Protein AF-N2B4J1-F1 (afdb_monomer)

Organism: NCBI:txid1235802

Mean predicted aligned error: 17.83 Å

Sequence (379 aa):
MNHKNSLCRVVCFLLVLCGFISFKEAGRMQVQAADSEKKLYLEYLAKEEKRNKTNVFEEYQITGYKILDLNKDGKKELLYGYWSGGARSSGAICGIRKGKVKKLVDFGGSPQFYTVKGSKNQVVVGGANSAYEYAYSVFVVSANGLKEKDVYVRVYDDSDHMRVTKNEKEISRASFQAWEDKLAEIKPDDYKPVKPVEKSQHVRSEKEIYLKYLTRMKKSLLKKYSKSNIVVPLSDYYLEYKIMDLNGDGTKELLYTFQVNGFPGSDDPSYLQQKGRICTIQNGKVKQMWESDTSHAITFHTIKGSESEIVVDKYITGGIHHIEVYHVASAKLEKNASYIFGPIEGPELGYFRKDGTERVKDPFGKDDENLKYIELKRL

pLDDT: mean 79.28, std 16.38, range [32.56, 98.0]

Secondary structure (DSSP, 8-state):
--THHHHHHHHHHHHHHHHHHHHHHHHHHHHHHHHHHHHHHHHHHHHHHHHHTTSTT---EEEEEEEE-SSSSSPPEEEEEEE-STT-EEEEEEEEETTEEEEEEEEESS-EEEEETT-SSEEEEEEESSSSEEEEEEEEEETTEEEEEEEEEEEE-TT-PEEEEETTEEE-HHHHHHHHTTEEEE-PEE---------S-----HHHHHHHHHHHHHHHHHHHHSSSS----GGG--EEEEEE-SSSSSPPEEEEEEEEE--TT---GGG-EEEEEEEEEETTEEEEEEEPPPBSEEEEEEETT-SSEEEEEEE-STT-EEEEEEEEETTEEEEEEEEEES-SSSS---EEETTSS-EES-SSSSTTTTEEE-PPEE-

Solvent-accessible surface area (backbone atoms only — not comparable to full-atom values): 21137 Å² total; per-residue (Å²): 132,75,67,73,68,54,57,57,54,53,52,54,51,50,54,51,50,53,50,55,51,53,52,54,50,54,52,50,53,51,51,55,49,52,56,50,52,55,49,51,51,53,55,47,52,56,48,53,44,58,66,44,57,70,48,91,86,33,72,39,41,64,57,22,35,39,78,44,51,65,49,74,80,82,57,58,32,41,38,36,34,26,33,72,27,95,92,37,31,20,28,37,38,29,39,72,55,95,93,36,80,38,80,67,50,76,47,64,31,53,53,44,43,25,40,37,67,96,51,59,28,37,42,34,43,33,22,41,82,49,100,45,30,40,37,35,43,30,26,39,55,50,101,92,44,71,40,83,74,48,40,36,40,42,36,46,48,100,82,70,52,75,48,40,26,49,71,88,39,79,51,56,69,68,62,48,49,67,51,55,76,30,52,43,78,56,80,54,44,78,52,69,82,72,71,74,75,89,72,70,88,73,76,70,52,69,65,60,56,49,53,58,49,49,57,52,46,52,57,53,48,50,64,61,50,72,72,46,98,59,66,57,60,86,89,72,72,53,41,32,35,39,76,45,56,63,45,76,81,78,59,57,31,40,40,35,38,35,63,76,50,46,63,74,90,60,92,53,59,77,56,32,29,23,34,37,36,35,29,39,71,54,95,92,36,84,40,78,47,46,70,54,71,82,27,21,37,72,46,50,26,39,40,69,94,48,57,33,38,40,38,39,39,30,35,54,63,94,73,30,30,48,34,36,34,27,36,55,50,98,82,40,61,44,79,74,48,50,33,36,36,29,63,84,82,64,92,59,73,47,38,25,40,65,87,71,82,46,80,43,82,55,94,67,50,68,92,53,72,30,56,42,78,59,82,59,43,81,113

Nearest PDB structures (foldseek):
  4qtq-assembly1_A  TM=3.627E-01  e=5.013E-03  Xanthomonas citri pv. citri str. 306
  4nlm-assembly1_A  TM=2.202E-01  e=4.087E-04  Listeria monocytogenes EGD-e
  3v4v-assembly1_A  TM=2.187E-01  e=1.275E-02  Homo sapiens
  1so7-assembly1_A  TM=2.318E-01  e=3.090E-02  Homo sapiens
  3v4v-assembly2_C  TM=2.178E-01  e=3.581E-02  Homo sapiens

Foldseek 3Di:
DDPPVVVVVVVVVVVVVVVVVVVVVVVVVLVVVVVLLVVQVLVVQLVVCVVLVLPLAANWAWFFKDWADQQPPSFTKIKTWIGDGPPKIKIFIWGDDPNHIDTQDIGIANWWWWHFAPHRFKIWIWHAPDPFKIKIWIWGQDPVGTDTDKMKMWGQDPVRDIWIDIVNHTDDPVVVVVRVVRIDTDDGDGDDNPPPPPDDPPVPPPVNLVSVVVSVVLVVLLVVQVPPPAPDPSVRWWKWWDWAQQQPPPFTKIKIKTFRHADPPDPDLQRTWMKIWIWGADPSHIDTQDIDDIASDWWWWDFAPHNFKIKIWGHHDPAKIKIWIWGHDRRHTDTDAIWIFDCPDDDDTFIDGPVRPDTDDPPRDPPCPRIDTDGIHID

Radius of gyration: 33.59 Å; Cα contacts (8 Å, |Δi|>4): 670; chains: 1; bounding box: 64×81×116 Å

Structure (mmCIF, N/CA/C/O backbone):
data_AF-N2B4J1-F1
#
_entry.id   AF-N2B4J1-F1
#
loop_
_atom_site.group_PDB
_atom_site.id
_atom_site.type_symbol
_atom_site.label_atom_id
_atom_site.label_alt_id
_atom_site.label_comp_id
_atom_site.label_asym_id
_atom_site.label_entity_id
_atom_site.label_seq_id
_atom_site.pdbx_PDB_ins_code
_atom_site.Cartn_x
_atom_site.Cartn_y
_atom_site.Cartn_z
_atom_site.occupancy
_atom_site.B_iso_or_equiv
_atom_site.auth_seq_id
_atom_site.auth_comp_id
_atom_site.auth_asym_id
_atom_site.auth_atom_id
_atom_site.pdbx_PDB_model_num
ATOM 1 N N . MET A 1 1 ? -18.450 -47.209 68.042 1.00 49.97 1 MET A N 1
ATOM 2 C CA . MET A 1 1 ? -17.675 -46.193 67.289 1.00 49.97 1 MET A CA 1
ATOM 3 C C . MET A 1 1 ? -18.485 -45.773 66.065 1.00 49.97 1 MET A C 1
ATOM 5 O O . MET A 1 1 ? -18.927 -46.629 65.312 1.00 49.97 1 MET A O 1
ATOM 9 N N . ASN A 1 2 ? -18.788 -44.476 65.935 1.00 51.16 2 ASN A N 1
ATOM 10 C CA . ASN A 1 2 ? -19.814 -43.942 65.026 1.00 51.16 2 ASN A CA 1
ATOM 11 C C . ASN A 1 2 ? -19.328 -43.817 63.570 1.00 51.16 2 ASN A C 1
ATOM 13 O O . ASN A 1 2 ? -18.821 -42.772 63.164 1.00 51.16 2 ASN A O 1
ATOM 17 N N . HIS A 1 3 ? -19.568 -44.850 62.757 1.00 51.72 3 HIS A N 1
ATOM 18 C CA . HIS A 1 3 ? -19.288 -44.836 61.313 1.00 51.72 3 HIS A CA 1
ATOM 19 C C . HIS A 1 3 ? -20.071 -43.768 60.523 1.00 51.72 3 HIS A C 1
ATOM 21 O O . HIS A 1 3 ? -19.619 -43.337 59.463 1.00 51.72 3 HIS A O 1
ATOM 27 N N . LYS A 1 4 ? -21.197 -43.264 61.048 1.00 51.91 4 LYS A N 1
ATOM 28 C CA . LYS A 1 4 ? -22.022 -42.254 60.358 1.00 51.91 4 LYS A CA 1
ATOM 29 C C . LYS A 1 4 ? -21.378 -40.860 60.277 1.00 51.91 4 LYS A C 1
ATOM 31 O O . LYS A 1 4 ? -21.626 -40.141 59.315 1.00 51.91 4 LYS A O 1
ATOM 36 N N . ASN A 1 5 ? -20.489 -40.498 61.208 1.00 53.47 5 ASN A N 1
ATOM 37 C CA . ASN A 1 5 ? -19.821 -39.186 61.188 1.00 53.47 5 ASN A CA 1
ATOM 38 C C . ASN A 1 5 ? -18.619 -39.125 60.229 1.00 53.47 5 ASN A C 1
ATOM 40 O O . ASN A 1 5 ? -18.184 -38.035 59.856 1.00 53.47 5 ASN A O 1
ATOM 44 N N . SER A 1 6 ? -18.090 -40.278 59.811 1.00 54.69 6 SER A N 1
ATOM 45 C CA . SER A 1 6 ? -16.963 -40.360 58.874 1.00 54.69 6 SER A CA 1
ATOM 46 C C . SER A 1 6 ? -17.416 -40.154 57.425 1.00 54.69 6 SER A C 1
ATOM 48 O O . SER A 1 6 ? -16.803 -39.373 56.700 1.00 54.69 6 SER A O 1
ATOM 50 N N . LEU A 1 7 ? -18.546 -40.753 57.031 1.00 56.03 7 LEU A N 1
ATOM 51 C CA . LEU A 1 7 ? -19.043 -40.684 55.653 1.00 56.03 7 LEU A CA 1
ATOM 52 C C . LEU A 1 7 ? -19.436 -39.254 55.236 1.00 56.03 7 LEU A C 1
ATOM 54 O O . LEU A 1 7 ? -19.104 -38.809 54.142 1.00 56.03 7 LEU A O 1
ATOM 58 N N . CYS A 1 8 ? -20.077 -38.500 56.135 1.00 58.62 8 CYS A N 1
ATOM 59 C CA . CYS A 1 8 ? -20.522 -37.131 55.855 1.00 58.62 8 CYS A CA 1
ATOM 60 C C . CYS A 1 8 ? -19.341 -36.163 55.635 1.00 58.62 8 CYS A C 1
ATOM 62 O O . CYS A 1 8 ? -19.377 -35.311 54.749 1.00 58.62 8 CYS A O 1
ATOM 64 N N . ARG A 1 9 ? -18.237 -36.339 56.376 1.00 58.38 9 ARG A N 1
ATOM 65 C CA . ARG A 1 9 ? -17.030 -35.511 56.213 1.00 58.38 9 ARG A CA 1
ATOM 66 C C . ARG A 1 9 ? -16.303 -35.790 54.899 1.00 58.38 9 ARG A C 1
ATOM 68 O O . ARG A 1 9 ? -15.816 -34.849 54.282 1.00 58.38 9 ARG A O 1
ATOM 75 N N . VAL A 1 10 ? -16.272 -37.048 54.456 1.00 63.34 10 VAL A N 1
ATOM 76 C CA . VAL A 1 10 ? -15.643 -37.443 53.185 1.00 63.34 10 VAL A CA 1
ATOM 77 C C . VAL A 1 10 ? -16.434 -36.909 51.986 1.00 63.34 10 VAL A C 1
ATOM 79 O O . VAL A 1 10 ? -15.836 -36.365 51.060 1.00 63.34 10 VAL A O 1
ATOM 82 N N . VAL A 1 11 ? -17.770 -36.972 52.027 1.00 64.38 11 VAL A N 1
ATOM 83 C CA . VAL A 1 11 ? -18.632 -36.455 50.947 1.00 64.38 11 VAL A CA 1
ATOM 84 C C . VAL A 1 11 ? -18.552 -34.927 50.837 1.00 64.38 11 VAL A C 1
ATOM 86 O O . VAL A 1 11 ? -18.412 -34.405 49.732 1.00 64.38 11 VAL A O 1
ATOM 89 N N . CYS A 1 12 ? -18.547 -34.200 51.960 1.00 60.34 12 CYS A N 1
ATOM 90 C CA . CYS A 1 12 ? -18.360 -32.745 51.940 1.00 60.34 12 CYS A CA 1
ATOM 91 C C . CYS A 1 12 ? -16.973 -32.337 51.414 1.00 60.34 12 CYS A C 1
ATOM 93 O O . CYS A 1 12 ? -16.876 -31.381 50.647 1.00 60.34 12 CYS A O 1
ATOM 95 N N . PHE A 1 13 ? -15.908 -33.069 51.764 1.00 58.94 13 PHE A N 1
ATOM 96 C CA . PHE A 1 13 ? -14.565 -32.793 51.237 1.00 58.94 13 PHE A CA 1
ATOM 97 C C . PHE A 1 13 ? -14.469 -33.045 49.727 1.00 58.94 13 PHE A C 1
ATOM 99 O O . PHE A 1 13 ? -13.879 -32.232 49.019 1.00 58.94 13 PHE A O 1
ATOM 106 N N . LEU A 1 14 ? -15.081 -34.122 49.222 1.00 55.16 14 LEU A N 1
ATOM 107 C CA . LEU A 1 14 ? -15.120 -34.442 47.789 1.00 55.16 14 LEU A CA 1
ATOM 108 C C . LEU A 1 14 ? -15.892 -33.395 46.975 1.00 55.16 14 LEU A C 1
ATOM 110 O O . LEU A 1 14 ? -15.403 -32.964 45.935 1.00 55.16 14 LEU A O 1
ATOM 114 N N . LEU A 1 15 ? -17.044 -32.921 47.461 1.00 53.09 15 LEU A N 1
ATOM 115 C CA . LEU A 1 15 ? -17.824 -31.882 46.774 1.00 53.09 15 LEU A CA 1
ATOM 116 C C . LEU A 1 15 ? -17.088 -30.535 46.724 1.00 53.09 15 LEU A C 1
ATOM 118 O O . LEU A 1 15 ? -17.093 -29.867 45.689 1.00 53.09 15 LEU A O 1
ATOM 122 N N . VAL A 1 16 ? -16.396 -30.162 47.806 1.00 57.81 16 VAL A N 1
ATOM 123 C CA . VAL A 1 16 ? -15.551 -28.961 47.833 1.00 57.81 16 VAL A CA 1
ATOM 124 C C . VAL A 1 16 ? -14.366 -29.114 46.870 1.00 57.81 16 VAL A C 1
ATOM 126 O O . VAL A 1 16 ? -14.096 -28.198 46.093 1.00 57.81 16 VAL A O 1
ATOM 129 N N . LEU A 1 17 ? -13.703 -30.278 46.834 1.00 48.97 17 LEU A N 1
ATOM 130 C CA . LEU A 1 17 ? -12.595 -30.534 45.905 1.00 48.97 17 LEU A CA 1
ATOM 131 C C . LEU A 1 17 ? -13.043 -30.484 44.432 1.00 48.97 17 LEU A C 1
ATOM 133 O O . LEU A 1 17 ? -12.377 -29.847 43.618 1.00 48.97 17 LEU A O 1
ATOM 137 N N . CYS A 1 18 ? -14.186 -31.089 44.090 1.00 50.66 18 CYS A N 1
ATOM 138 C CA . CYS A 1 18 ? -14.758 -31.044 42.739 1.00 50.66 18 CYS A CA 1
ATOM 139 C C . CYS A 1 18 ? -15.135 -29.614 42.312 1.00 50.66 18 CYS A C 1
ATOM 141 O O . CYS A 1 18 ? -14.915 -29.239 41.157 1.00 50.66 18 CYS A O 1
ATOM 143 N N . GLY A 1 19 ? -15.628 -28.791 43.245 1.00 45.88 19 GLY A N 1
ATOM 144 C CA . GLY A 1 19 ? -15.865 -27.363 43.019 1.00 45.88 19 GLY A CA 1
ATOM 145 C C . GLY A 1 19 ? -14.574 -26.585 42.740 1.00 45.88 19 GLY A C 1
ATOM 146 O O . GLY A 1 19 ? -14.509 -25.827 41.773 1.00 45.88 19 GLY A O 1
ATOM 147 N N . PHE A 1 20 ? -13.512 -26.816 43.521 1.00 48.50 20 PHE A N 1
ATOM 148 C CA . PHE A 1 20 ? -12.211 -26.161 43.319 1.00 48.50 20 PHE A CA 1
ATOM 149 C C . PHE A 1 20 ? -11.507 -26.583 42.021 1.00 48.50 20 PHE A C 1
ATOM 151 O O . PHE A 1 20 ? -10.840 -25.75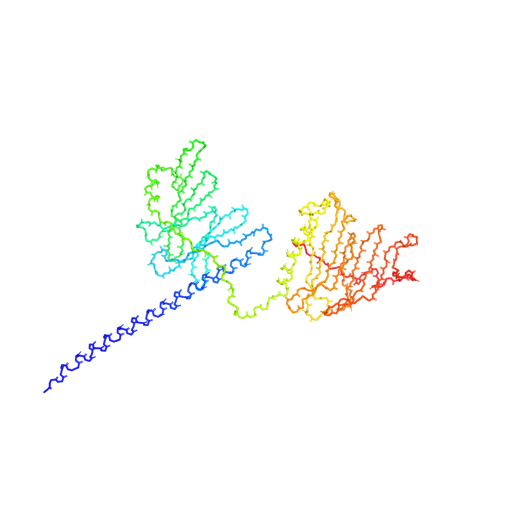5 41.395 1.00 48.50 20 PHE A O 1
ATOM 158 N N . ILE A 1 21 ? -11.651 -27.843 41.599 1.00 51.91 21 ILE A N 1
ATOM 159 C CA . ILE A 1 21 ? -11.105 -28.332 40.323 1.00 51.91 21 ILE A CA 1
ATOM 160 C C . ILE A 1 21 ? -11.867 -27.700 39.148 1.00 51.91 21 ILE A C 1
ATOM 162 O O . ILE A 1 21 ? -11.234 -27.136 38.255 1.00 51.91 21 ILE A O 1
ATOM 166 N N . SER A 1 22 ? -13.204 -27.656 39.211 1.00 44.69 22 SER A N 1
ATOM 167 C CA . SER A 1 22 ? -14.042 -27.031 38.173 1.00 44.69 22 SER A CA 1
ATOM 168 C C . SER A 1 22 ? -13.775 -25.525 38.023 1.00 44.69 22 SER A C 1
ATOM 170 O O . SER A 1 22 ? -13.708 -25.012 36.906 1.00 44.69 22 SER A O 1
ATOM 172 N N . PHE A 1 23 ? -13.539 -24.807 39.129 1.00 46.00 23 PHE A N 1
ATOM 173 C CA . PHE A 1 23 ? -13.174 -23.383 39.091 1.00 46.00 23 PHE A CA 1
ATOM 174 C C . PHE A 1 23 ? -11.784 -23.134 38.486 1.00 46.00 23 PHE A C 1
ATOM 176 O O . PHE A 1 23 ? -11.596 -22.167 37.744 1.00 46.00 23 PHE A O 1
ATOM 183 N N . LYS A 1 24 ? -10.799 -23.999 38.769 1.00 46.03 24 LYS A N 1
ATOM 184 C CA . LYS A 1 24 ? -9.444 -23.870 38.206 1.00 46.03 24 LYS A CA 1
ATOM 185 C C . LYS A 1 24 ? -9.396 -24.184 36.710 1.00 46.03 24 LYS A C 1
ATOM 187 O O . LYS A 1 24 ? -8.648 -23.526 35.987 1.00 46.03 24 LYS A O 1
ATOM 192 N N . GLU A 1 25 ? -10.180 -25.148 36.235 1.00 41.50 25 GLU A N 1
ATOM 193 C CA . GLU A 1 25 ? -10.253 -25.478 34.807 1.00 41.50 25 GLU A CA 1
ATOM 194 C C . GLU A 1 25 ? -11.014 -24.421 34.001 1.00 41.50 25 GLU A C 1
ATOM 196 O O . GLU A 1 25 ? -10.512 -23.982 32.965 1.00 41.50 25 GLU A O 1
ATOM 201 N N . ALA A 1 26 ? -12.140 -23.910 34.513 1.00 43.78 26 ALA A N 1
ATOM 202 C CA . ALA A 1 26 ? -12.864 -22.805 33.880 1.00 43.78 26 ALA A CA 1
ATOM 203 C C . ALA A 1 26 ? -11.991 -21.541 33.748 1.00 43.78 26 ALA A C 1
ATOM 205 O O . ALA A 1 26 ? -11.968 -20.907 32.691 1.00 43.78 26 ALA A O 1
ATOM 206 N N . GLY A 1 27 ? -11.201 -21.220 34.782 1.00 41.50 27 GLY A N 1
ATOM 207 C CA . GLY A 1 27 ? -10.232 -20.123 34.734 1.00 41.50 27 GLY A CA 1
ATOM 208 C C . GLY A 1 27 ? -9.125 -20.339 33.694 1.00 41.50 27 GLY A C 1
ATOM 209 O O . GLY A 1 27 ? -8.793 -19.417 32.952 1.00 41.50 27 GLY A O 1
ATOM 210 N N . ARG A 1 28 ? -8.581 -21.560 33.573 1.00 40.50 28 ARG A N 1
ATOM 211 C CA . ARG A 1 28 ? -7.565 -21.889 32.551 1.00 40.50 28 ARG A CA 1
ATOM 212 C C . ARG A 1 28 ? -8.113 -21.795 31.125 1.00 40.50 28 ARG A C 1
ATOM 214 O O . ARG A 1 28 ? -7.429 -21.248 30.262 1.00 40.50 28 ARG A O 1
ATOM 221 N N . MET A 1 29 ? -9.338 -22.263 30.878 1.00 42.50 29 MET A N 1
ATOM 222 C CA . MET A 1 29 ? -9.970 -22.168 29.555 1.00 42.50 29 MET A CA 1
ATOM 223 C C . MET A 1 29 ? -10.275 -20.715 29.160 1.00 42.50 29 MET A C 1
ATOM 225 O O . MET A 1 29 ? -10.067 -20.345 28.005 1.00 42.50 29 MET A O 1
ATOM 229 N N . GLN A 1 30 ? -10.696 -19.866 30.106 1.00 50.16 30 GLN A N 1
ATOM 230 C CA . GLN A 1 30 ? -10.914 -18.435 29.851 1.00 50.16 30 GLN A CA 1
ATOM 231 C C . GLN A 1 30 ? -9.615 -17.678 29.543 1.00 50.16 30 GLN A C 1
ATOM 233 O O . GLN A 1 30 ? -9.600 -16.843 28.640 1.00 50.16 30 GLN A O 1
ATOM 238 N N . VAL A 1 31 ? -8.514 -17.988 30.237 1.00 50.00 31 VAL A N 1
ATOM 239 C CA . VAL A 1 31 ? -7.198 -17.382 29.962 1.00 50.00 31 VAL A CA 1
ATOM 240 C C . VAL A 1 31 ? -6.688 -17.793 28.576 1.00 50.00 31 VAL A C 1
ATOM 242 O O . VAL A 1 31 ? -6.280 -16.936 27.795 1.00 50.00 31 VAL A O 1
ATOM 245 N N . GLN A 1 32 ? -6.809 -19.074 28.213 1.00 50.28 32 GLN A N 1
ATOM 246 C CA . GLN A 1 32 ? -6.397 -19.570 26.897 1.00 50.28 32 GLN A CA 1
ATOM 247 C C . GLN A 1 32 ? -7.246 -18.984 25.751 1.00 50.28 32 GLN A C 1
ATOM 249 O O . GLN A 1 32 ? -6.714 -18.681 24.679 1.00 50.28 32 GLN A O 1
ATOM 254 N N . ALA A 1 33 ? -8.547 -18.772 25.975 1.00 57.34 33 ALA A N 1
ATOM 255 C CA . ALA A 1 33 ? -9.424 -18.092 25.025 1.00 57.34 33 ALA A CA 1
ATOM 256 C C . ALA A 1 33 ? -9.058 -16.602 24.872 1.00 57.34 33 ALA A C 1
ATOM 258 O O . ALA A 1 33 ? -8.895 -16.133 23.745 1.00 57.34 33 ALA A O 1
ATOM 259 N N . ALA A 1 34 ? -8.833 -15.875 25.971 1.00 57.16 34 ALA A N 1
ATOM 260 C CA . ALA A 1 34 ? -8.457 -14.459 25.936 1.00 57.16 34 ALA A CA 1
ATOM 261 C C . ALA A 1 34 ? -7.098 -14.214 25.248 1.00 57.16 34 ALA A C 1
ATOM 263 O O . ALA A 1 34 ? -6.947 -13.249 24.489 1.00 57.16 34 ALA A O 1
ATOM 264 N N . ASP A 1 35 ? -6.126 -15.106 25.461 1.00 63.00 35 ASP A N 1
ATOM 265 C CA . ASP A 1 35 ? -4.834 -15.070 24.768 1.00 63.00 35 ASP A CA 1
ATOM 266 C C . ASP A 1 35 ? -4.986 -15.344 23.264 1.00 63.00 35 ASP A C 1
ATOM 268 O O . ASP A 1 35 ? -4.287 -14.744 22.439 1.00 63.00 35 ASP A O 1
ATOM 272 N N . SER A 1 36 ? -5.946 -16.194 22.884 1.00 76.38 36 SER A N 1
ATOM 273 C CA . SER A 1 36 ? -6.264 -16.461 21.479 1.00 76.38 36 SER A CA 1
ATOM 274 C C . SER A 1 36 ? -6.918 -15.261 20.776 1.00 76.38 36 SER A C 1
ATOM 276 O O . SER A 1 36 ? -6.554 -14.952 19.641 1.00 76.38 36 SER A O 1
ATOM 278 N N . GLU A 1 37 ? -7.804 -14.518 21.450 1.00 84.31 37 GLU A N 1
ATOM 279 C CA . GLU A 1 37 ? -8.473 -13.335 20.884 1.00 84.31 37 GLU A CA 1
ATOM 280 C C . GLU A 1 37 ? -7.506 -12.171 20.667 1.00 84.31 37 GLU A C 1
ATOM 282 O O . GLU A 1 37 ? -7.457 -11.588 19.580 1.00 84.31 37 GLU A O 1
ATOM 287 N N . LYS A 1 38 ? -6.678 -11.859 21.675 1.00 87.88 38 LYS A N 1
ATOM 288 C CA . LYS A 1 38 ? -5.643 -10.823 21.547 1.00 87.88 38 LYS A CA 1
ATOM 289 C C . LYS A 1 38 ? -4.714 -11.134 20.377 1.00 87.88 38 LYS A C 1
ATOM 291 O O . LYS A 1 38 ? -4.403 -10.247 19.583 1.00 87.88 38 LYS A O 1
ATOM 296 N N . LYS A 1 39 ? -4.301 -12.396 20.241 1.00 86.88 39 LYS A N 1
ATOM 297 C CA . LYS A 1 39 ? -3.465 -12.850 19.128 1.00 86.88 39 LYS A CA 1
ATOM 298 C C . LYS A 1 39 ? -4.146 -12.630 17.773 1.00 86.88 39 LYS A C 1
ATOM 300 O O . LYS A 1 39 ? -3.506 -12.084 16.877 1.00 86.88 39 LYS A O 1
ATOM 305 N N . LEU A 1 40 ? -5.428 -12.975 17.631 1.00 89.38 40 LEU A N 1
ATOM 306 C CA . LEU A 1 40 ? -6.185 -12.747 16.392 1.00 89.38 40 LEU A CA 1
ATOM 307 C C . LEU A 1 40 ? -6.233 -11.264 16.003 1.00 89.38 40 LEU A C 1
ATOM 309 O O . LEU A 1 40 ? -6.060 -10.932 14.829 1.00 89.38 40 LEU A O 1
ATOM 313 N N . TYR A 1 41 ? -6.427 -10.370 16.972 1.00 93.19 41 TYR A N 1
ATOM 314 C CA . TYR A 1 41 ? -6.422 -8.929 16.725 1.00 93.19 41 TYR A CA 1
ATOM 315 C C . TYR A 1 41 ? -5.053 -8.396 16.308 1.00 93.19 41 TYR A C 1
ATOM 317 O O . TYR A 1 41 ? -4.965 -7.632 15.348 1.00 93.19 41 TYR A O 1
ATOM 325 N N . LEU A 1 42 ? -3.978 -8.831 16.965 1.00 90.00 42 LEU A N 1
ATOM 326 C CA . LEU A 1 42 ? -2.621 -8.426 16.593 1.00 90.00 42 LEU A CA 1
ATOM 327 C C . LEU A 1 42 ? -2.226 -8.943 15.202 1.00 90.00 42 LEU A C 1
ATOM 329 O O . LEU A 1 42 ? -1.630 -8.208 14.416 1.00 90.00 42 LEU A O 1
ATOM 333 N N . GLU A 1 43 ? -2.603 -10.177 14.860 1.00 88.00 43 GLU A N 1
ATOM 334 C CA . GLU A 1 43 ? -2.410 -10.721 13.511 1.00 88.00 43 GLU A CA 1
ATOM 335 C C . GLU A 1 43 ? -3.215 -9.953 12.457 1.00 88.00 43 GLU A C 1
ATOM 337 O O . GLU A 1 43 ? -2.737 -9.754 11.338 1.00 88.00 43 GLU A O 1
ATOM 342 N N . TYR A 1 44 ? -4.430 -9.516 12.797 1.00 92.25 44 TYR A N 1
ATOM 343 C CA . TYR A 1 44 ? -5.249 -8.672 11.931 1.00 92.25 44 TYR A CA 1
ATOM 344 C C . TYR A 1 44 ? -4.593 -7.306 11.685 1.00 92.25 44 TYR A C 1
ATOM 346 O O . TYR A 1 44 ? -4.430 -6.931 10.525 1.00 92.25 44 TYR A O 1
ATOM 354 N N . LEU A 1 45 ? -4.143 -6.605 12.733 1.00 91.19 45 LEU A N 1
ATOM 355 C CA . LEU A 1 45 ? -3.456 -5.311 12.601 1.00 91.19 45 LEU A CA 1
ATOM 356 C C . LEU A 1 45 ? -2.196 -5.426 11.728 1.00 91.19 45 LEU A C 1
ATOM 358 O O . LEU A 1 45 ? -2.004 -4.633 10.808 1.00 91.19 45 LEU A O 1
ATOM 362 N N . ALA A 1 46 ? -1.381 -6.464 11.942 1.00 86.88 46 ALA A N 1
ATOM 363 C CA . ALA A 1 46 ? -0.187 -6.709 11.132 1.00 86.88 46 ALA A CA 1
ATOM 364 C C . ALA A 1 46 ? -0.518 -6.953 9.645 1.00 86.88 46 ALA A C 1
ATOM 366 O O . ALA A 1 46 ? 0.220 -6.519 8.754 1.00 86.88 46 ALA A O 1
ATOM 367 N N . LYS A 1 47 ? -1.636 -7.636 9.355 1.00 86.56 47 LYS A N 1
ATOM 368 C CA . LYS A 1 47 ? -2.118 -7.854 7.981 1.00 86.56 47 LYS A CA 1
ATOM 369 C C . LYS A 1 47 ? -2.637 -6.568 7.343 1.00 86.56 47 LYS A C 1
ATOM 371 O O . LYS A 1 47 ? -2.292 -6.321 6.190 1.00 86.56 47 LYS A O 1
ATOM 376 N N . GLU A 1 48 ? -3.410 -5.759 8.065 1.00 86.12 48 GLU A N 1
ATOM 377 C CA . GLU A 1 48 ? -3.913 -4.467 7.573 1.00 86.12 48 GLU A CA 1
ATOM 378 C C . GLU A 1 48 ? -2.762 -3.513 7.237 1.00 86.12 48 GLU A C 1
ATOM 380 O O . GLU A 1 48 ? -2.723 -2.931 6.154 1.00 86.12 48 GLU A O 1
ATOM 385 N N . GLU A 1 49 ? -1.756 -3.433 8.109 1.00 80.94 49 GLU A N 1
ATOM 386 C CA . GLU A 1 49 ? -0.554 -2.642 7.857 1.00 80.94 49 GLU A CA 1
ATOM 387 C C . GLU A 1 49 ? 0.215 -3.136 6.616 1.00 80.94 49 GLU A C 1
ATOM 389 O O . GLU A 1 49 ? 0.661 -2.329 5.800 1.00 80.94 49 GLU A O 1
ATOM 394 N N . LYS A 1 50 ? 0.347 -4.459 6.417 1.00 79.81 50 LYS A N 1
ATOM 395 C CA . LYS A 1 50 ? 0.997 -5.024 5.216 1.00 79.81 50 LYS A CA 1
ATOM 396 C C . LYS A 1 50 ? 0.188 -4.744 3.944 1.00 79.81 50 LYS A C 1
ATOM 398 O O . LYS A 1 50 ? 0.783 -4.391 2.928 1.00 79.81 50 LYS A O 1
ATOM 403 N N . ARG A 1 51 ? -1.136 -4.930 3.990 1.00 76.44 51 ARG A N 1
ATOM 404 C CA . ARG A 1 51 ? -2.041 -4.797 2.837 1.00 76.44 51 ARG A CA 1
ATOM 405 C C . ARG A 1 51 ? -2.059 -3.377 2.284 1.00 76.44 51 ARG A C 1
ATOM 407 O O . ARG A 1 51 ? -2.109 -3.210 1.075 1.00 76.44 51 ARG A O 1
ATOM 414 N N . ASN A 1 52 ? -2.006 -2.377 3.155 1.00 69.12 52 ASN A N 1
ATOM 415 C CA . ASN A 1 52 ? -2.169 -0.986 2.742 1.00 69.12 52 ASN A CA 1
ATOM 416 C C . ASN A 1 52 ? -0.828 -0.276 2.471 1.00 69.12 52 ASN A C 1
ATOM 418 O O . ASN A 1 52 ? -0.804 0.721 1.759 1.00 69.12 52 ASN A O 1
ATOM 422 N N . LYS A 1 53 ? 0.310 -0.845 2.907 1.00 64.94 53 LYS A N 1
ATOM 423 C CA . LYS A 1 53 ? 1.665 -0.386 2.527 1.00 64.94 53 LYS A CA 1
ATOM 424 C C . LYS A 1 53 ? 2.030 -0.604 1.052 1.00 64.94 53 LYS A C 1
ATOM 426 O O . LYS A 1 53 ? 3.083 -0.136 0.622 1.00 64.94 53 LYS A O 1
ATOM 431 N N . THR A 1 54 ? 1.229 -1.340 0.278 1.00 53.53 54 THR A N 1
ATOM 432 C CA . THR A 1 54 ? 1.482 -1.565 -1.157 1.00 53.53 54 THR A CA 1
ATOM 433 C C . THR A 1 54 ? 0.939 -0.458 -2.061 1.00 53.53 54 THR A C 1
ATOM 435 O O . THR A 1 54 ? 1.286 -0.446 -3.238 1.00 53.53 54 THR A O 1
ATOM 438 N N . ASN A 1 55 ? 0.138 0.478 -1.539 1.00 49.50 55 ASN A N 1
ATOM 439 C CA . ASN A 1 55 ? -0.297 1.649 -2.298 1.00 49.50 55 ASN A CA 1
ATOM 440 C C . ASN A 1 55 ? 0.777 2.743 -2.219 1.00 49.50 55 ASN A C 1
ATOM 442 O O . ASN A 1 55 ? 1.160 3.194 -1.146 1.00 49.50 55 ASN A O 1
ATOM 446 N N . VAL A 1 56 ? 1.300 3.128 -3.383 1.00 47.41 56 VAL A N 1
ATOM 447 C CA . VAL A 1 56 ? 2.540 3.910 -3.557 1.00 47.41 56 VAL A CA 1
ATOM 448 C C . VAL A 1 56 ? 2.414 5.372 -3.094 1.00 47.41 56 VAL A C 1
ATOM 450 O O . VAL A 1 56 ? 3.432 6.044 -2.940 1.00 47.41 56 VAL A O 1
ATOM 453 N N . PHE A 1 57 ? 1.198 5.853 -2.825 1.00 43.50 57 PHE A N 1
ATOM 454 C CA . PHE A 1 57 ? 0.928 7.279 -2.639 1.00 43.50 57 PHE A CA 1
ATOM 455 C C . PHE A 1 57 ? 0.591 7.715 -1.212 1.00 43.50 57 PHE A C 1
ATOM 457 O O . PHE A 1 57 ? 0.567 8.914 -0.962 1.00 43.50 57 PHE A O 1
ATOM 464 N N . GLU A 1 58 ? 0.385 6.802 -0.258 1.00 54.16 58 GLU A N 1
ATOM 465 C CA . GLU A 1 58 ? -0.074 7.188 1.081 1.00 54.16 58 GLU A CA 1
ATOM 466 C C . GLU A 1 58 ? 0.521 6.278 2.164 1.00 54.16 58 GLU A C 1
ATOM 468 O O . GLU A 1 58 ? 0.456 5.050 2.082 1.00 54.16 58 GLU A O 1
ATOM 473 N N . GLU A 1 59 ? 1.140 6.880 3.185 1.00 64.81 59 GLU A N 1
ATOM 474 C CA . GLU A 1 59 ? 1.712 6.162 4.326 1.00 64.81 59 GLU A CA 1
ATOM 475 C C . GLU A 1 59 ? 0.585 5.633 5.217 1.00 64.81 59 GLU A C 1
ATOM 477 O O . GLU A 1 59 ? 0.212 6.244 6.218 1.00 64.81 59 GLU A O 1
ATOM 482 N N . TYR A 1 60 ? 0.021 4.480 4.848 1.00 77.06 60 TYR A N 1
ATOM 483 C CA . TYR A 1 60 ? -0.846 3.763 5.769 1.00 77.06 60 TYR A CA 1
ATOM 484 C C . TYR A 1 60 ? -0.024 3.284 6.967 1.00 77.06 60 TYR A C 1
ATOM 486 O O . TYR A 1 60 ? 0.855 2.422 6.834 1.00 77.06 60 TYR A O 1
ATOM 494 N N . GLN A 1 61 ? -0.324 3.820 8.146 1.00 83.69 61 GLN A N 1
ATOM 495 C CA . GLN A 1 61 ? 0.361 3.470 9.384 1.00 83.69 61 GLN A CA 1
ATOM 496 C C . GLN A 1 61 ? -0.627 3.415 10.540 1.00 83.69 61 GLN A C 1
ATOM 498 O O . GLN A 1 61 ? -1.288 4.399 10.848 1.00 83.69 61 GLN A O 1
ATOM 503 N N . ILE A 1 62 ? -0.680 2.275 11.224 1.00 88.50 62 ILE A N 1
ATOM 504 C CA . ILE A 1 62 ? -1.436 2.125 12.470 1.00 88.50 62 ILE A CA 1
ATOM 505 C C . ILE A 1 62 ? -0.709 2.915 13.562 1.00 88.50 62 ILE A C 1
ATOM 507 O O . ILE A 1 62 ? 0.495 2.736 13.754 1.00 88.50 62 ILE A O 1
ATOM 511 N N . THR A 1 63 ? -1.426 3.797 14.254 1.00 87.44 63 THR A N 1
ATOM 512 C CA . THR A 1 63 ? -0.859 4.718 15.255 1.00 87.44 63 THR A CA 1
ATOM 513 C C . THR A 1 63 ? -0.971 4.169 16.669 1.00 87.44 63 THR A C 1
ATOM 515 O O . THR A 1 63 ? -0.033 4.261 17.455 1.00 87.44 63 THR A O 1
ATOM 518 N N . GLY A 1 64 ? -2.093 3.531 16.980 1.00 90.44 64 GLY A N 1
ATOM 519 C CA . GLY A 1 64 ? -2.360 2.971 18.294 1.00 90.44 64 GLY A CA 1
ATOM 520 C C . GLY A 1 64 ? -3.560 2.045 18.260 1.00 90.44 64 GLY A C 1
ATOM 521 O O . GLY A 1 64 ? -4.365 2.085 17.328 1.00 90.44 64 GLY A O 1
ATOM 522 N N . TYR A 1 65 ? -3.676 1.191 19.270 1.00 94.50 65 TYR A N 1
ATOM 523 C CA . TYR A 1 65 ? -4.807 0.277 19.391 1.00 94.50 65 TYR A CA 1
ATOM 524 C C . TYR A 1 65 ? -5.190 0.026 20.847 1.00 94.50 65 TYR A C 1
ATOM 526 O O . TYR A 1 65 ? -4.379 0.156 21.758 1.00 94.50 65 TYR A O 1
ATOM 534 N N . LYS A 1 66 ? -6.437 -0.376 21.074 1.00 94.75 66 LYS A N 1
ATOM 535 C CA . LYS A 1 66 ? -6.931 -0.851 22.361 1.00 94.75 66 LYS A CA 1
ATOM 536 C C . LYS A 1 66 ? -7.803 -2.072 22.145 1.00 94.75 66 LYS A C 1
ATOM 538 O O . LYS A 1 66 ? -8.598 -2.102 21.213 1.00 94.75 66 LYS A O 1
ATOM 543 N N . ILE A 1 67 ? -7.657 -3.074 23.005 1.00 93.88 67 ILE A N 1
ATOM 544 C CA . ILE A 1 67 ? -8.541 -4.241 23.027 1.00 93.88 67 ILE A CA 1
ATOM 545 C C . ILE A 1 67 ? -9.283 -4.219 24.355 1.00 93.88 67 ILE A C 1
ATOM 547 O O . ILE A 1 67 ? -8.651 -4.345 25.407 1.00 93.88 67 ILE A O 1
ATOM 551 N N . LEU A 1 68 ? -10.599 -4.039 24.318 1.00 92.88 68 LEU A N 1
ATOM 552 C CA . LEU A 1 68 ? -11.419 -3.945 25.521 1.00 92.88 68 LEU A CA 1
ATOM 553 C C . LEU A 1 68 ? -12.832 -4.472 25.291 1.00 92.88 68 LEU A C 1
ATOM 555 O O . LEU A 1 68 ? -13.333 -4.430 24.178 1.00 92.88 68 LEU A O 1
ATOM 559 N N . ASP A 1 69 ? -13.450 -4.966 26.355 1.00 91.44 69 ASP A N 1
ATOM 560 C CA . ASP A 1 69 ? -14.847 -5.398 26.357 1.00 91.44 69 ASP A CA 1
ATOM 561 C C . ASP A 1 69 ? -15.742 -4.166 26.533 1.00 91.44 69 ASP A C 1
ATOM 563 O O . ASP A 1 69 ? -15.825 -3.598 27.630 1.00 91.44 69 ASP A O 1
ATOM 567 N N . LEU A 1 70 ? -16.330 -3.691 25.430 1.00 90.06 70 LEU A N 1
ATOM 568 C CA . LEU A 1 70 ? -17.091 -2.442 25.422 1.00 90.06 70 LEU A CA 1
ATOM 569 C C . LEU A 1 70 ? -18.458 -2.579 26.097 1.00 90.06 70 LEU A C 1
ATOM 571 O O . LEU A 1 70 ? -18.971 -1.580 26.608 1.00 90.06 70 LEU A O 1
ATOM 575 N N . ASN A 1 71 ? -19.064 -3.772 26.078 1.00 88.12 71 ASN A N 1
ATOM 576 C CA . ASN A 1 71 ? -20.422 -3.998 26.582 1.00 88.12 71 ASN A CA 1
ATOM 577 C C . ASN A 1 71 ? -20.508 -4.839 27.870 1.00 88.12 71 ASN A C 1
ATOM 579 O O . ASN A 1 71 ? -21.606 -5.059 28.391 1.00 88.12 71 ASN A O 1
ATOM 583 N N . LYS A 1 72 ? -19.358 -5.261 28.403 1.00 86.38 72 LYS A N 1
ATOM 584 C CA . LYS A 1 72 ? -19.201 -6.149 29.561 1.00 86.38 72 LYS A CA 1
ATOM 585 C C . LYS A 1 72 ? -19.850 -7.521 29.359 1.00 86.38 72 LYS A C 1
ATOM 587 O O . LYS A 1 72 ? -20.345 -8.099 30.330 1.00 86.38 72 LYS A O 1
ATOM 592 N N . ASP A 1 73 ? -19.890 -8.024 28.124 1.00 85.31 73 ASP A N 1
ATOM 593 C CA . ASP A 1 73 ? -20.437 -9.350 27.800 1.00 85.31 73 ASP A CA 1
ATOM 594 C C . ASP A 1 73 ? -19.378 -10.470 27.794 1.00 85.31 73 ASP A C 1
ATOM 596 O O . ASP A 1 73 ? -19.701 -11.638 27.559 1.00 85.31 73 ASP A O 1
ATOM 600 N N . GLY A 1 74 ? -18.123 -10.128 28.098 1.00 86.88 74 GLY A N 1
ATOM 601 C CA . GLY A 1 74 ? -16.977 -11.027 28.096 1.00 86.88 74 GLY A CA 1
ATOM 602 C C . GLY A 1 74 ? -16.248 -11.103 26.753 1.00 86.88 74 GLY A C 1
ATOM 603 O O . GLY A 1 74 ? -15.163 -11.685 26.710 1.00 86.88 74 GLY A O 1
ATOM 604 N N . LYS A 1 75 ? -16.790 -10.522 25.676 1.00 88.06 75 LYS A N 1
ATOM 605 C CA . LYS A 1 75 ? -16.129 -10.419 24.369 1.00 88.06 75 LYS A CA 1
ATOM 606 C C . LYS A 1 75 ? -15.451 -9.068 24.256 1.00 88.06 75 LYS A C 1
ATOM 608 O O . LYS A 1 75 ? -15.987 -8.044 24.652 1.00 88.06 75 LYS A O 1
ATOM 613 N N . LYS A 1 76 ? -14.237 -9.068 23.714 1.00 91.56 76 LYS A N 1
ATOM 614 C CA . LYS A 1 76 ? -13.473 -7.836 23.518 1.00 91.56 76 LYS A CA 1
ATOM 615 C C . LYS A 1 76 ? -13.597 -7.358 22.086 1.00 91.56 76 LYS A C 1
ATOM 617 O O . LYS A 1 76 ? -13.566 -8.162 21.160 1.00 91.56 76 LYS A O 1
ATOM 622 N N . GLU A 1 77 ? -13.620 -6.048 21.912 1.00 93.75 77 GLU A N 1
ATOM 623 C CA . GLU A 1 77 ? -13.463 -5.369 20.637 1.00 93.75 77 GLU A CA 1
ATOM 624 C C . GLU A 1 77 ? -12.062 -4.777 20.512 1.00 93.75 77 GLU A C 1
ATOM 626 O O . GLU A 1 77 ? -11.419 -4.402 21.492 1.00 93.75 77 GLU A O 1
ATOM 631 N N . LEU A 1 78 ? -11.601 -4.663 19.271 1.00 95.31 78 LEU A N 1
ATOM 632 C CA . LEU A 1 78 ? -10.395 -3.934 18.909 1.00 95.31 78 LEU A CA 1
ATOM 633 C C . LEU A 1 78 ? -10.791 -2.553 18.396 1.00 95.31 78 LEU A C 1
ATOM 635 O O . LEU A 1 78 ? -11.536 -2.451 17.428 1.00 95.31 78 LEU A O 1
ATOM 639 N N . LEU A 1 79 ? -10.235 -1.513 18.998 1.00 95.38 79 LEU A N 1
ATOM 640 C CA . LEU A 1 79 ? -10.290 -0.136 18.531 1.00 95.38 79 LEU A CA 1
ATOM 641 C C . LEU A 1 79 ? -8.884 0.227 18.063 1.00 95.38 79 LEU A C 1
ATOM 643 O O . LEU A 1 79 ? -7.923 -0.067 18.773 1.00 95.38 79 LEU A O 1
ATOM 647 N N . TYR A 1 80 ? -8.720 0.832 16.894 1.00 93.88 80 TYR A N 1
ATOM 648 C CA . TYR A 1 80 ? -7.397 1.286 16.460 1.00 93.88 80 TYR A CA 1
ATOM 649 C C . TYR A 1 80 ? -7.470 2.539 15.603 1.00 93.88 80 TYR A C 1
ATOM 651 O O . TYR A 1 80 ? -8.429 2.730 14.858 1.00 93.88 80 TYR A O 1
ATOM 659 N N . GLY A 1 81 ? -6.444 3.378 15.725 1.00 91.31 81 GLY A N 1
ATOM 660 C CA . GLY A 1 81 ? -6.210 4.536 14.870 1.00 91.31 81 GLY A CA 1
ATOM 661 C C . GLY A 1 81 ? -5.192 4.211 13.779 1.00 91.31 81 GLY A C 1
ATOM 662 O O . GLY A 1 81 ? -4.307 3.369 13.968 1.00 91.31 81 GLY A O 1
ATOM 663 N N . TYR A 1 82 ? -5.311 4.864 12.629 1.00 89.69 82 TYR A N 1
ATOM 664 C CA . TYR A 1 82 ? -4.372 4.729 11.523 1.00 89.69 82 TYR A CA 1
ATOM 665 C C . TYR A 1 82 ? -4.346 5.974 10.634 1.00 89.69 82 TYR A C 1
ATOM 667 O O . TYR A 1 82 ? -5.343 6.665 10.479 1.00 89.69 82 TYR A O 1
ATOM 675 N N . TRP A 1 83 ? -3.209 6.240 10.004 1.00 85.38 83 TRP A N 1
ATOM 676 C CA . TRP A 1 83 ? -3.094 7.204 8.914 1.00 85.38 83 TRP A CA 1
ATOM 677 C C . TRP A 1 83 ? -3.551 6.557 7.614 1.00 85.38 83 TRP A C 1
ATOM 679 O O . TRP A 1 83 ? -3.187 5.415 7.341 1.00 85.38 83 TRP A O 1
ATOM 689 N N . SER A 1 84 ? -4.344 7.266 6.814 1.00 75.69 84 SER A N 1
ATOM 690 C CA . SER A 1 84 ? -4.850 6.764 5.530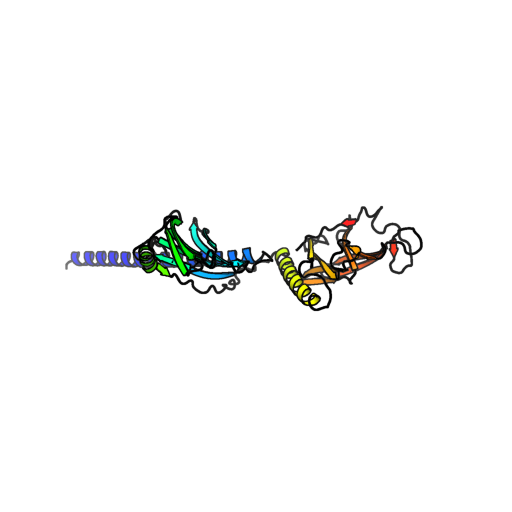 1.00 75.69 84 SER A CA 1
ATOM 691 C C . SER A 1 84 ? -4.549 7.703 4.367 1.00 75.69 84 SER A C 1
ATOM 693 O O . SER A 1 84 ? -5.328 7.743 3.426 1.00 75.69 84 SER A O 1
ATOM 695 N N . GLY A 1 85 ? -3.453 8.466 4.460 1.00 66.94 85 GLY A N 1
ATOM 696 C CA . GLY A 1 85 ? -3.046 9.435 3.442 1.00 66.94 85 GLY A CA 1
ATOM 697 C C . GLY A 1 85 ? -3.581 10.854 3.619 1.00 66.94 85 GLY A C 1
ATOM 698 O O . GLY A 1 85 ? -4.442 11.108 4.459 1.00 66.94 85 GLY A O 1
ATOM 699 N N . GLY A 1 86 ? -2.998 11.808 2.883 1.00 59.69 86 GLY A N 1
ATOM 700 C CA . GLY A 1 86 ? -3.422 13.217 2.873 1.00 59.69 86 GLY A CA 1
ATOM 701 C C . GLY A 1 86 ? -3.459 13.924 4.238 1.00 59.69 86 GLY A C 1
ATOM 702 O O . GLY A 1 86 ? -4.317 14.776 4.443 1.00 59.69 86 GLY A O 1
ATOM 703 N N . ALA A 1 87 ? -2.585 13.544 5.183 1.00 55.78 87 ALA A N 1
ATOM 704 C CA . ALA A 1 87 ? -2.603 13.988 6.589 1.00 55.78 87 ALA A CA 1
ATOM 705 C C . ALA A 1 87 ? -3.913 13.676 7.348 1.00 55.78 87 ALA A C 1
ATOM 707 O O . ALA A 1 87 ? -4.204 14.285 8.378 1.00 55.78 87 ALA A O 1
ATOM 708 N N . ARG A 1 88 ? -4.704 12.708 6.872 1.00 69.88 88 ARG A N 1
ATOM 709 C CA . ARG A 1 88 ? -5.954 12.296 7.513 1.00 69.88 88 ARG A CA 1
ATOM 710 C C . ARG A 1 88 ? -5.699 11.112 8.435 1.00 69.88 88 ARG A C 1
ATOM 712 O O . ARG A 1 88 ? -5.288 10.033 7.998 1.00 69.88 88 ARG A O 1
ATOM 719 N N . SER A 1 89 ? -5.935 11.337 9.722 1.00 83.06 89 SER A N 1
ATOM 720 C CA . SER A 1 89 ? -6.028 10.264 10.704 1.00 83.06 89 SER A CA 1
ATOM 721 C C . SER A 1 89 ? -7.433 9.671 10.646 1.00 83.06 89 SER A C 1
ATOM 723 O O . SER A 1 89 ? -8.425 10.379 10.461 1.00 83.06 89 SER A O 1
ATOM 725 N N . SER A 1 90 ? -7.490 8.359 10.768 1.00 89.56 90 SER A N 1
ATOM 726 C CA . SER A 1 90 ? -8.662 7.512 10.629 1.00 89.56 90 SER A CA 1
ATOM 727 C C . SER A 1 90 ? -8.642 6.474 11.748 1.00 89.56 90 SER A C 1
ATOM 729 O O . SER A 1 90 ? -7.686 6.373 12.522 1.00 89.56 90 SER A O 1
ATOM 731 N N . GLY A 1 91 ? -9.705 5.697 11.879 1.00 92.19 91 GLY A N 1
ATOM 732 C CA . GLY A 1 91 ? -9.799 4.698 12.930 1.00 92.19 91 GLY A CA 1
ATOM 733 C C . GLY A 1 91 ? -10.949 3.746 12.707 1.00 92.19 91 GLY A C 1
ATOM 734 O O . GLY A 1 91 ? -11.837 4.000 11.905 1.00 92.19 91 GLY A O 1
ATOM 735 N N . ALA A 1 92 ? -10.920 2.624 13.408 1.00 93.69 92 ALA A N 1
ATOM 736 C CA . ALA A 1 92 ? -11.899 1.570 13.225 1.00 93.69 92 ALA A CA 1
ATOM 737 C C . ALA A 1 92 ? -12.188 0.842 14.532 1.00 93.69 92 ALA A C 1
ATOM 739 O O . ALA A 1 92 ? -11.348 0.784 15.435 1.00 93.69 92 ALA A O 1
ATOM 740 N N . ILE A 1 93 ? -13.372 0.230 14.586 1.00 95.00 93 ILE A N 1
ATOM 741 C CA . ILE A 1 93 ? -13.739 -0.730 15.627 1.00 95.00 93 ILE A CA 1
ATOM 742 C C . ILE A 1 93 ? -13.992 -2.087 14.968 1.00 95.00 93 ILE A C 1
ATOM 744 O O . ILE A 1 93 ? -14.677 -2.193 13.947 1.00 95.00 93 ILE A O 1
ATOM 748 N N . CYS A 1 94 ? -13.440 -3.142 15.557 1.00 95.19 94 CYS A N 1
ATOM 749 C CA . CYS A 1 94 ? -13.447 -4.501 15.040 1.00 95.19 94 CYS A CA 1
ATOM 750 C C . CYS A 1 94 ? -13.920 -5.508 16.096 1.00 95.19 94 CYS A C 1
ATOM 752 O O . CYS A 1 94 ? -13.521 -5.460 17.256 1.00 95.19 94 CYS A O 1
ATOM 754 N N . GLY A 1 95 ? -14.687 -6.504 15.657 1.00 93.19 95 GLY A N 1
ATOM 755 C CA . GLY A 1 95 ? -15.152 -7.630 16.472 1.00 93.19 95 GLY A CA 1
ATOM 756 C C . GLY A 1 95 ? -14.709 -8.970 15.887 1.00 93.19 95 GLY A C 1
ATOM 757 O O . GLY A 1 95 ? -14.415 -9.061 14.692 1.00 93.19 95 GLY A O 1
ATOM 758 N N . ILE A 1 96 ? -14.700 -10.031 16.693 1.00 90.12 96 ILE A N 1
ATOM 759 C CA . ILE A 1 96 ? -14.496 -11.400 16.201 1.00 90.12 96 ILE A CA 1
ATOM 760 C C . ILE A 1 96 ? -15.851 -12.020 15.846 1.00 90.12 96 ILE A C 1
ATOM 762 O O . ILE A 1 96 ? -16.760 -12.109 16.667 1.00 90.12 96 ILE A O 1
ATOM 766 N N . ARG A 1 97 ? -15.993 -12.494 14.604 1.00 85.81 97 ARG A N 1
ATOM 767 C CA . ARG A 1 97 ? -17.166 -13.247 14.136 1.00 85.81 97 ARG A CA 1
ATOM 768 C C . ARG A 1 97 ? -16.720 -14.529 13.459 1.00 85.81 97 ARG A C 1
ATOM 770 O O . ARG A 1 97 ? -15.936 -14.485 12.513 1.00 85.81 97 ARG A O 1
ATOM 777 N N . LYS A 1 98 ? -17.247 -15.669 13.921 1.00 85.56 98 LYS A N 1
ATOM 778 C CA . L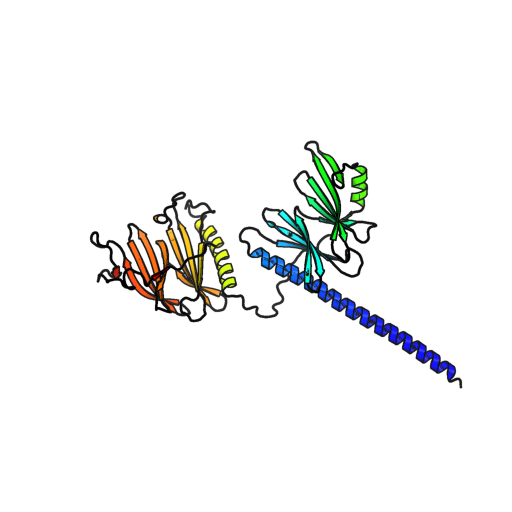YS A 1 98 ? -16.913 -17.004 13.385 1.00 85.56 98 LYS A CA 1
ATOM 779 C C . LYS A 1 98 ? -15.388 -17.229 13.309 1.00 85.56 98 LYS A C 1
ATOM 781 O O . LYS A 1 98 ? -14.866 -17.637 12.275 1.00 85.56 98 LYS A O 1
ATOM 786 N N . GLY A 1 99 ? -14.670 -16.863 14.376 1.00 84.81 99 GLY A N 1
ATOM 787 C CA . GLY A 1 99 ? -13.211 -17.013 14.481 1.00 84.81 99 GLY A CA 1
ATOM 788 C C . GLY A 1 99 ? -12.373 -16.054 13.624 1.00 84.81 99 GLY A C 1
ATOM 789 O O . GLY A 1 99 ? -11.164 -16.232 13.529 1.00 84.81 99 GLY A O 1
ATOM 790 N N . LYS A 1 100 ? -12.977 -15.043 12.981 1.00 87.94 100 LYS A N 1
ATOM 791 C CA . LYS A 1 100 ? -12.261 -14.048 12.166 1.00 87.94 100 LYS A CA 1
ATOM 792 C C . LYS A 1 100 ? -12.532 -12.635 12.662 1.00 87.94 100 LYS A C 1
ATOM 794 O O . LYS A 1 100 ? -13.673 -12.301 12.974 1.00 87.94 100 LYS A O 1
ATOM 799 N N . VAL A 1 101 ? -11.502 -11.793 12.658 1.00 92.62 101 VAL A N 1
ATOM 800 C CA . VAL A 1 101 ? -11.655 -10.356 12.911 1.00 92.62 101 VAL A CA 1
ATOM 801 C C . VAL A 1 101 ? -12.414 -9.714 11.747 1.00 92.62 101 VAL A C 1
ATOM 803 O O . VAL A 1 101 ? -12.122 -9.968 10.575 1.00 92.62 101 VAL A O 1
ATOM 806 N N . LYS A 1 102 ? -13.420 -8.906 12.073 1.00 92.25 102 LYS A N 1
ATOM 807 C CA . LYS A 1 102 ? -14.247 -8.152 11.132 1.00 92.25 102 LYS A CA 1
ATOM 808 C C . LYS A 1 102 ? -14.305 -6.697 11.569 1.00 92.25 102 LYS A C 1
ATOM 810 O O . LYS A 1 102 ? -14.625 -6.418 12.723 1.00 92.25 102 LYS A O 1
ATOM 815 N N . LYS A 1 103 ? -14.036 -5.785 10.632 1.00 92.81 103 LYS A N 1
ATOM 816 C CA . LYS A 1 103 ? -14.325 -4.362 10.809 1.00 92.81 103 LYS A CA 1
ATOM 817 C C . LYS A 1 103 ? -15.836 -4.191 10.973 1.00 92.81 103 LYS A C 1
ATOM 819 O O . LYS A 1 103 ? -16.600 -4.705 10.160 1.00 92.81 103 LYS A O 1
ATOM 824 N N . LEU A 1 104 ? -16.240 -3.562 12.070 1.00 92.00 104 LEU A N 1
ATOM 825 C CA . LEU A 1 104 ? -17.635 -3.264 12.380 1.00 92.00 104 LEU A CA 1
ATOM 826 C C . LEU A 1 104 ? -18.002 -1.867 11.885 1.00 92.00 104 LEU A C 1
ATOM 828 O O . LEU A 1 104 ? -19.116 -1.669 11.418 1.00 92.00 104 LEU A O 1
ATOM 832 N N . VAL A 1 105 ? -17.059 -0.930 11.979 1.00 91.31 105 VAL A N 1
ATOM 833 C CA . VAL A 1 105 ? -17.212 0.464 11.559 1.00 91.31 105 VAL A CA 1
ATOM 834 C C . VAL A 1 105 ? -15.831 1.088 11.320 1.00 91.31 105 VAL A C 1
ATOM 836 O O . VAL A 1 105 ? -14.839 0.631 11.900 1.00 91.31 105 VAL A O 1
ATOM 839 N N . ASP A 1 106 ? -15.783 2.083 10.438 1.00 90.50 106 ASP A N 1
ATOM 840 C CA . ASP A 1 106 ? -14.595 2.811 9.988 1.00 90.50 106 ASP A CA 1
ATOM 841 C C . ASP A 1 106 ? -14.875 4.315 10.027 1.00 90.50 106 ASP A C 1
ATOM 843 O O . ASP A 1 106 ? -15.989 4.733 9.712 1.00 90.50 106 ASP A O 1
ATOM 847 N N . PHE A 1 107 ? -13.877 5.115 10.390 1.00 87.62 107 PHE A N 1
ATOM 848 C CA . PHE A 1 107 ? -14.018 6.552 10.621 1.00 87.62 107 PHE A CA 1
ATOM 849 C C . PHE A 1 107 ? -12.820 7.320 10.069 1.00 87.62 107 PHE A C 1
ATOM 851 O O . PHE A 1 107 ? -11.690 6.837 10.144 1.00 87.62 107 PHE A O 1
ATOM 858 N N . GLY A 1 108 ? -13.060 8.539 9.589 1.00 83.56 108 GLY A N 1
ATOM 859 C CA . GLY A 1 108 ? -12.021 9.534 9.306 1.00 83.56 108 GLY A CA 1
ATOM 860 C C . GLY A 1 108 ? -12.041 10.676 10.327 1.00 83.56 108 GLY A C 1
ATOM 861 O O . GLY A 1 108 ? -12.934 10.738 11.169 1.00 83.56 108 GLY A O 1
ATOM 862 N N . GLY A 1 109 ? -11.078 11.593 10.235 1.00 79.12 109 GLY A N 1
ATOM 863 C CA . GLY A 1 109 ? -11.113 12.855 10.986 1.00 79.12 109 GLY A CA 1
ATOM 864 C C . GLY A 1 109 ? -10.445 12.814 12.362 1.00 79.12 109 GLY A C 1
ATOM 865 O O . GLY A 1 109 ? -10.931 13.430 13.302 1.00 79.12 109 GLY A O 1
ATOM 866 N N . SER A 1 110 ? -9.328 12.098 12.507 1.00 82.25 110 SER A N 1
ATOM 867 C CA . SER A 1 110 ? -8.578 11.981 13.770 1.00 82.25 110 SER A CA 1
ATOM 868 C C . SER A 1 110 ? -9.422 11.435 14.923 1.00 82.25 110 SER A C 1
ATOM 870 O O . SER A 1 110 ? -9.645 12.140 15.910 1.00 82.25 110 SER A O 1
ATOM 872 N N . PRO A 1 111 ? -9.902 10.183 14.817 1.00 88.00 111 PRO A N 1
ATOM 873 C CA . PRO A 1 111 ? -10.881 9.677 15.754 1.00 88.00 111 PRO A CA 1
ATOM 874 C C . PRO A 1 111 ? -10.322 9.518 17.169 1.00 88.00 111 PRO A C 1
ATOM 876 O O . PRO A 1 111 ? -9.242 8.962 17.380 1.00 88.00 111 PRO A O 1
ATOM 879 N N . GLN A 1 112 ? -11.120 9.944 18.139 1.00 92.00 112 GLN A N 1
ATOM 880 C CA . GLN A 1 112 ? -10.955 9.709 19.565 1.00 92.00 112 GLN A CA 1
ATOM 881 C C . GLN A 1 112 ? -12.080 8.791 20.043 1.00 92.00 112 GLN A C 1
ATOM 883 O O . GLN A 1 112 ? -13.236 8.939 19.647 1.00 92.00 112 GLN A O 1
ATOM 888 N N . PHE A 1 113 ? -11.748 7.825 20.893 1.00 94.50 113 PHE A N 1
ATOM 889 C CA . PHE A 1 113 ? -12.697 6.823 21.370 1.00 94.50 113 PHE A CA 1
ATOM 890 C C . PHE A 1 113 ? -13.081 7.112 22.819 1.00 94.50 113 PHE A C 1
ATOM 892 O O . PHE A 1 113 ? -12.216 7.432 23.631 1.00 94.50 113 PHE A O 1
ATOM 899 N N . TYR A 1 114 ? -14.353 6.943 23.175 1.00 95.88 114 TYR A N 1
ATOM 900 C CA . TYR A 1 114 ? -14.837 7.166 24.537 1.00 95.88 114 TYR A CA 1
ATOM 901 C C . TYR A 1 114 ? -15.817 6.080 24.974 1.00 95.88 114 TYR A C 1
ATOM 903 O O . TYR A 1 114 ? -16.596 5.553 24.180 1.00 95.88 114 TYR A O 1
ATOM 911 N N . THR A 1 115 ? -15.825 5.800 26.273 1.00 94.44 115 THR A N 1
ATOM 912 C CA . THR A 1 115 ? -16.957 5.147 26.943 1.00 94.44 115 THR A CA 1
ATOM 913 C C . THR A 1 115 ? -17.905 6.202 27.512 1.00 94.44 115 THR A C 1
ATOM 915 O O . THR A 1 115 ? -17.502 7.342 27.740 1.00 94.44 115 THR A O 1
ATOM 918 N N . VAL A 1 116 ? -19.163 5.830 27.764 1.00 94.31 116 VAL A N 1
ATOM 919 C CA . VAL A 1 116 ? -20.160 6.728 28.373 1.00 94.31 116 VAL A CA 1
ATOM 920 C C . VAL A 1 116 ? -20.453 6.285 29.805 1.00 94.31 116 VAL A C 1
ATOM 922 O O . VAL A 1 116 ? -20.995 5.201 30.033 1.00 94.31 116 VAL A O 1
ATOM 925 N N . LYS A 1 117 ? -20.144 7.133 30.789 1.00 92.56 117 LYS A N 1
ATOM 926 C CA . LYS A 1 117 ? -20.430 6.892 32.207 1.00 92.56 117 LYS A CA 1
ATOM 927 C C . LYS A 1 117 ? -21.923 6.634 32.418 1.00 92.56 117 LYS A C 1
ATOM 929 O O . LYS A 1 117 ? -22.778 7.392 31.965 1.00 92.56 117 LYS A O 1
ATOM 934 N N . GLY A 1 118 ? -22.235 5.550 33.127 1.00 88.50 118 GLY A N 1
ATOM 935 C CA . GLY A 1 118 ? -23.613 5.108 33.364 1.00 88.50 118 GLY A CA 1
ATOM 936 C C . GLY A 1 118 ? -24.236 4.316 32.208 1.00 88.50 118 GLY A C 1
ATOM 937 O O . GLY A 1 118 ? -25.321 3.769 32.380 1.00 88.50 118 GLY A O 1
ATOM 938 N N . SER A 1 119 ? -23.552 4.181 31.068 1.00 89.81 119 SER A N 1
ATOM 939 C CA . SER A 1 119 ? -23.937 3.261 29.998 1.00 89.81 119 SER A CA 1
ATOM 940 C C . SER A 1 119 ? -23.085 1.999 30.053 1.00 89.81 119 SER A C 1
ATOM 942 O O . SER A 1 119 ? -21.878 2.060 30.286 1.00 89.81 119 SER A O 1
ATOM 944 N N . LYS A 1 120 ? -23.706 0.837 29.834 1.00 85.44 120 LYS A N 1
ATOM 945 C CA . LYS A 1 120 ? -22.984 -0.440 29.796 1.00 85.44 120 LYS A CA 1
ATOM 946 C C . LYS A 1 120 ? -22.567 -0.863 28.401 1.00 85.44 120 LYS A C 1
ATOM 948 O O . LYS A 1 120 ? -21.742 -1.745 28.328 1.00 85.44 120 LYS A O 1
ATOM 953 N N . ASN A 1 121 ? -23.126 -0.284 27.342 1.00 90.50 121 ASN A N 1
ATOM 954 C CA . ASN A 1 121 ? -22.975 -0.781 25.974 1.00 90.50 121 ASN A CA 1
ATOM 955 C C . ASN A 1 121 ? -22.857 0.345 24.940 1.00 90.50 121 ASN A C 1
ATOM 957 O O . ASN A 1 121 ? -23.261 0.159 23.795 1.00 90.50 121 ASN A O 1
ATOM 961 N N . GLN A 1 122 ? -22.378 1.526 25.338 1.00 93.38 122 GLN A N 1
ATOM 962 C CA . GLN A 1 122 ?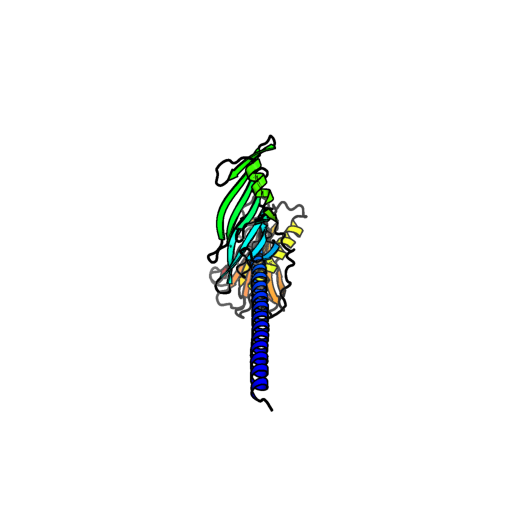 -22.171 2.635 24.407 1.00 93.38 122 GLN A CA 1
ATOM 963 C C . GLN A 1 122 ? -20.695 2.964 24.268 1.00 93.38 122 GLN A C 1
ATOM 965 O O . GLN A 1 122 ? -19.990 3.126 25.265 1.00 93.38 122 GLN A O 1
ATOM 970 N N . VAL A 1 123 ? -20.282 3.115 23.016 1.00 95.06 123 VAL A N 1
ATOM 971 C CA . VAL A 1 123 ? -18.988 3.662 22.623 1.00 95.06 123 VAL A CA 1
ATOM 972 C C . VAL A 1 123 ? -19.238 4.910 21.791 1.00 95.06 123 VAL A C 1
ATOM 974 O O . VAL A 1 123 ? -20.169 4.945 20.987 1.00 95.06 123 VAL A O 1
ATOM 977 N N . VAL A 1 124 ? -18.434 5.941 22.006 1.00 95.94 124 VAL A N 1
ATOM 978 C CA . VAL A 1 124 ? -18.487 7.178 21.225 1.00 95.94 124 VAL A CA 1
ATOM 979 C C . VAL A 1 124 ? -17.203 7.300 20.434 1.00 95.94 124 VAL A C 1
ATOM 981 O O . VAL A 1 124 ? -16.124 7.021 20.959 1.00 95.94 124 VAL A O 1
ATOM 984 N N . VAL A 1 125 ? -17.328 7.716 19.181 1.00 94.88 125 VAL A N 1
ATOM 985 C CA . VAL A 1 125 ? -16.194 8.068 18.333 1.00 94.88 125 VAL A CA 1
ATOM 986 C C . VAL A 1 125 ? -16.322 9.536 17.963 1.00 94.88 125 VAL A C 1
ATOM 988 O O . VAL A 1 125 ? -17.260 9.916 17.266 1.00 94.88 125 VAL A O 1
ATOM 991 N N . GLY A 1 126 ? -15.422 10.351 18.504 1.00 92.88 126 GLY A N 1
ATOM 992 C CA . GLY A 1 126 ? -15.295 11.773 18.203 1.00 92.88 126 GLY A CA 1
ATOM 993 C C . GLY A 1 126 ? -14.277 11.999 17.092 1.00 92.88 126 GLY A C 1
ATOM 994 O O . GLY A 1 126 ? -13.285 11.285 17.059 1.00 92.88 126 GLY A O 1
ATOM 995 N N . GLY A 1 127 ? -14.486 12.959 16.198 1.00 90.25 127 GLY A N 1
ATOM 996 C CA . GLY A 1 127 ? -13.513 13.326 15.170 1.00 90.25 127 GLY A CA 1
ATOM 997 C C . GLY A 1 127 ? -13.776 14.713 14.588 1.00 90.25 127 GLY A C 1
ATOM 998 O O . GLY A 1 127 ? -14.919 15.168 14.521 1.00 90.25 127 GLY A O 1
ATOM 999 N N . ALA A 1 128 ? -12.710 15.388 14.164 1.00 85.19 128 ALA A N 1
ATOM 1000 C CA . ALA A 1 128 ? -12.791 16.653 13.449 1.00 85.19 128 ALA A CA 1
ATOM 1001 C C . ALA A 1 128 ? -13.171 16.399 11.984 1.00 85.19 128 ALA A C 1
ATOM 1003 O O . ALA A 1 128 ? -12.467 15.684 11.270 1.00 85.19 128 ALA A O 1
ATOM 1004 N N . ASN A 1 129 ? -14.268 17.006 11.532 1.00 79.38 129 ASN A N 1
ATOM 1005 C CA . ASN A 1 129 ? -14.671 16.977 10.125 1.00 79.38 129 ASN A CA 1
ATOM 1006 C C . ASN A 1 129 ? -14.054 18.156 9.347 1.00 79.38 129 ASN A C 1
ATOM 1008 O O . ASN A 1 129 ? -13.771 18.057 8.155 1.00 79.38 129 ASN A O 1
ATOM 1012 N N . SER A 1 130 ? -13.785 19.268 10.038 1.00 82.75 130 SER A N 1
ATOM 1013 C CA . SER A 1 130 ? -13.076 20.440 9.518 1.00 82.75 130 SER A CA 1
ATOM 1014 C C . SER A 1 130 ? -12.380 21.195 10.661 1.00 82.75 130 SER A C 1
ATOM 1016 O O . SER A 1 130 ? -12.415 20.757 11.809 1.00 82.75 130 SER A O 1
ATOM 1018 N N . ALA A 1 131 ? -11.762 22.345 10.369 1.00 82.06 131 ALA A N 1
ATOM 1019 C CA . ALA A 1 131 ? -11.216 23.231 11.403 1.00 82.06 131 ALA A CA 1
ATOM 1020 C C . ALA A 1 131 ? -12.294 23.800 12.351 1.00 82.06 131 ALA A C 1
ATOM 1022 O O . ALA A 1 131 ? -11.972 24.198 13.466 1.00 82.06 131 ALA A O 1
ATOM 1023 N N . TYR A 1 132 ? -13.558 23.804 11.921 1.00 88.38 132 TYR A N 1
ATOM 1024 C CA . TYR A 1 132 ? -14.681 24.432 12.621 1.00 88.38 132 TYR A CA 1
ATOM 1025 C C . TYR A 1 132 ? -15.732 23.430 13.099 1.00 88.38 132 TYR A C 1
ATOM 1027 O O . TYR A 1 132 ? -16.633 23.795 13.848 1.00 88.38 132 TYR A O 1
ATOM 1035 N N . GLU A 1 133 ? -15.639 22.168 12.677 1.00 89.88 133 GLU A N 1
ATOM 1036 C CA . GLU A 1 133 ? -16.651 21.150 12.939 1.00 89.88 133 GLU A CA 1
ATOM 1037 C C . GLU A 1 133 ? -16.042 19.900 13.566 1.00 89.88 133 GLU A C 1
ATOM 1039 O O . GLU A 1 133 ? -15.081 19.319 13.054 1.00 89.88 133 GLU A O 1
ATOM 1044 N N . TYR A 1 134 ? -16.663 19.444 14.652 1.00 92.00 134 TYR A N 1
ATOM 1045 C CA . TYR A 1 134 ? -16.309 18.202 15.322 1.00 92.00 134 TYR A CA 1
ATOM 1046 C C . TYR A 1 134 ? -17.573 17.384 15.594 1.00 92.00 134 TYR A C 1
ATOM 1048 O O . TYR A 1 134 ? -18.535 17.878 16.189 1.00 92.00 134 TYR A O 1
ATOM 1056 N N . ALA A 1 135 ? -17.559 16.122 15.178 1.00 94.25 135 ALA A N 1
ATOM 1057 C CA . ALA A 1 135 ? -18.681 15.204 15.302 1.00 94.25 135 ALA A CA 1
ATOM 1058 C C . ALA A 1 135 ? -18.371 14.091 16.307 1.00 94.25 135 ALA A C 1
ATOM 1060 O O . ALA A 1 135 ? -17.251 13.596 16.374 1.00 94.25 135 ALA A O 1
ATOM 1061 N N . TYR A 1 136 ? -19.382 13.666 17.060 1.00 96.00 136 TYR A N 1
ATOM 1062 C CA . TYR A 1 136 ? -19.345 12.533 17.973 1.00 96.00 136 TYR A CA 1
ATOM 1063 C C . TYR A 1 136 ? -20.448 11.549 17.597 1.00 96.00 136 TYR A C 1
ATOM 1065 O O . TYR A 1 136 ? -21.633 11.815 17.802 1.00 96.00 136 TYR A O 1
ATOM 1073 N N . SER A 1 137 ? -20.058 10.389 17.086 1.00 96.00 137 SER A N 1
ATOM 1074 C CA . SER A 1 137 ? -20.982 9.309 16.740 1.00 96.00 137 SER A CA 1
ATOM 1075 C C . SER A 1 137 ? -21.099 8.336 17.912 1.00 96.00 137 SER A C 1
ATOM 1077 O O . SER A 1 137 ? -20.103 7.773 18.368 1.00 96.00 137 SER A O 1
ATOM 1079 N N . VAL A 1 138 ? -22.312 8.152 18.431 1.00 96.62 138 VAL A N 1
ATOM 1080 C CA . VAL A 1 138 ? -22.626 7.266 19.557 1.00 96.62 138 VAL A CA 1
ATOM 1081 C C . VAL A 1 138 ? -23.151 5.946 19.023 1.00 96.62 138 VAL A C 1
ATOM 1083 O O . VAL A 1 138 ? -24.226 5.882 18.426 1.00 96.62 138 VAL A O 1
ATOM 1086 N N . PHE A 1 139 ? -22.442 4.866 19.320 1.00 96.19 139 PHE A N 1
ATOM 1087 C CA . PHE A 1 139 ? -22.822 3.517 18.931 1.00 96.19 139 PHE A CA 1
ATOM 1088 C C . PHE A 1 139 ? -23.269 2.704 20.133 1.00 96.19 139 PHE A C 1
ATOM 1090 O O . PHE A 1 139 ? -22.662 2.750 21.202 1.00 96.19 139 PHE A O 1
ATOM 1097 N N . VAL A 1 140 ? -24.307 1.902 19.930 1.00 95.00 140 VAL A N 1
ATOM 1098 C CA . VAL A 1 140 ? -24.718 0.845 20.846 1.00 95.00 140 VAL A CA 1
ATOM 1099 C C . VAL A 1 140 ? -24.084 -0.466 20.394 1.00 95.00 140 VAL A C 1
ATOM 1101 O O . VAL A 1 140 ? -24.298 -0.924 19.271 1.00 95.00 140 VAL A O 1
ATOM 1104 N N . VAL A 1 141 ? -23.313 -1.070 21.290 1.00 91.50 141 VAL A N 1
ATOM 1105 C CA . VAL A 1 141 ? -22.667 -2.369 21.121 1.00 91.50 141 VAL A CA 1
ATOM 1106 C C . VAL A 1 141 ? -23.676 -3.467 21.456 1.00 91.50 141 VAL A C 1
ATOM 1108 O O . VAL A 1 141 ? -24.308 -3.463 22.515 1.00 91.50 141 VAL A O 1
ATOM 1111 N N . SER A 1 142 ? -23.837 -4.422 20.548 1.00 86.62 142 SER A N 1
ATOM 1112 C CA . SER A 1 142 ? -24.727 -5.573 20.701 1.00 86.62 142 SER A CA 1
ATOM 1113 C C . SER A 1 142 ? -24.064 -6.842 20.171 1.00 86.62 142 SER A C 1
ATOM 1115 O O . SER A 1 142 ? -23.104 -6.775 19.403 1.00 86.62 142 SER A O 1
ATOM 1117 N N . ALA A 1 143 ? -24.642 -8.006 20.479 1.00 76.75 143 ALA A N 1
ATOM 1118 C CA . ALA A 1 143 ? -24.185 -9.287 19.934 1.00 76.75 143 ALA A CA 1
ATOM 1119 C C . ALA A 1 143 ? -24.142 -9.316 18.389 1.00 76.75 143 ALA A C 1
ATOM 1121 O O . ALA A 1 143 ? -23.345 -10.048 17.801 1.00 76.75 143 ALA A O 1
ATOM 1122 N N . ASN A 1 144 ? -24.967 -8.492 17.731 1.00 76.62 144 ASN A N 1
ATOM 1123 C CA . ASN A 1 144 ? -25.059 -8.396 16.274 1.00 76.62 144 ASN A CA 1
ATOM 1124 C C . ASN A 1 144 ? -24.157 -7.306 15.672 1.00 76.62 144 ASN A C 1
ATOM 1126 O O . ASN A 1 144 ? -24.130 -7.151 14.448 1.00 76.62 144 ASN A O 1
ATOM 1130 N N . GLY A 1 145 ? -23.380 -6.584 16.487 1.00 85.50 145 GLY A N 1
ATOM 1131 C CA . GLY A 1 145 ? -22.472 -5.515 16.066 1.00 85.50 145 GLY A CA 1
ATOM 1132 C C . GLY A 1 145 ? -22.777 -4.160 16.693 1.00 85.50 145 GLY A C 1
ATOM 1133 O O . GLY A 1 145 ? -23.468 -4.067 17.707 1.00 85.50 145 GLY A O 1
ATOM 1134 N N . LEU A 1 146 ? -22.239 -3.117 16.063 1.00 92.19 146 LEU A N 1
ATOM 1135 C CA . LEU A 1 146 ? -22.454 -1.723 16.432 1.00 92.19 146 LEU A CA 1
ATOM 1136 C C . LEU A 1 146 ? -23.649 -1.169 15.659 1.00 92.19 146 LEU A C 1
ATOM 1138 O O . LEU A 1 146 ? -23.751 -1.372 14.450 1.00 92.19 146 LEU A O 1
ATOM 1142 N N . LYS A 1 147 ? -24.533 -0.457 16.355 1.00 93.31 147 LYS A N 1
ATOM 1143 C CA . LYS A 1 147 ? -25.614 0.322 15.747 1.00 93.31 147 LYS A CA 1
ATOM 1144 C C . LYS A 1 147 ? -25.471 1.775 16.171 1.00 93.31 147 LYS A C 1
ATOM 1146 O O . LYS A 1 147 ? -25.412 2.044 17.369 1.00 93.31 147 LYS A O 1
ATOM 1151 N N . GLU A 1 148 ? -25.426 2.692 15.215 1.00 94.56 148 GLU A N 1
ATOM 1152 C CA . GLU A 1 148 ? -25.449 4.122 15.519 1.00 94.56 148 GLU A CA 1
ATOM 1153 C C . GLU A 1 148 ? -26.778 4.490 16.187 1.00 94.56 148 GLU A C 1
ATOM 1155 O O . GLU A 1 148 ? -27.850 4.019 15.791 1.00 94.56 148 GLU A O 1
ATOM 1160 N N . LYS A 1 149 ? -26.690 5.265 17.263 1.00 95.50 149 LYS A N 1
ATOM 1161 C CA . LYS A 1 149 ? -27.831 5.686 18.074 1.00 95.50 149 LYS A CA 1
ATOM 1162 C C . LYS A 1 149 ? -28.043 7.186 17.978 1.00 95.50 149 LYS A C 1
ATOM 1164 O O . LYS A 1 149 ? -29.170 7.614 17.771 1.00 95.50 149 LYS A O 1
ATOM 1169 N N . ASP A 1 150 ? -26.981 7.945 18.217 1.00 97.00 150 ASP A N 1
ATOM 1170 C CA . ASP A 1 150 ? -27.010 9.400 18.258 1.00 97.00 150 ASP A CA 1
ATOM 1171 C C . ASP A 1 150 ? -25.748 9.950 17.583 1.00 97.00 150 ASP A C 1
ATOM 1173 O O . ASP A 1 150 ? -24.678 9.362 17.724 1.00 97.00 150 ASP A O 1
ATOM 1177 N N . VAL A 1 151 ? -25.853 11.098 16.922 1.00 96.81 151 VAL A N 1
ATOM 1178 C CA . VAL A 1 151 ? -24.722 11.877 16.409 1.00 96.81 151 VAL A CA 1
ATOM 1179 C C . VAL A 1 151 ? -24.815 13.281 16.985 1.00 96.81 151 VAL A C 1
ATOM 1181 O O . VAL A 1 151 ? -25.842 13.945 16.843 1.00 96.81 151 VAL A O 1
ATOM 1184 N N . TYR A 1 152 ? -23.755 13.726 17.650 1.00 97.50 152 TYR A N 1
ATOM 1185 C CA . TYR A 1 152 ? -23.623 15.097 18.125 1.00 97.50 152 TYR A CA 1
ATOM 1186 C C . TYR A 1 152 ? -22.638 15.842 17.234 1.00 97.50 152 TYR A C 1
ATOM 1188 O O . TYR A 1 152 ? -21.545 15.340 17.002 1.00 97.50 152 TYR A O 1
ATOM 1196 N N . VAL A 1 153 ? -22.985 17.036 16.767 1.00 96.12 153 VAL A N 1
ATOM 1197 C CA . VAL A 1 153 ? -22.077 17.872 15.968 1.00 96.12 153 VAL A CA 1
ATOM 1198 C C . VAL A 1 153 ? -21.951 19.225 16.642 1.00 96.12 153 VAL A C 1
ATOM 1200 O O . VAL A 1 153 ? -22.965 19.893 16.854 1.00 96.12 153 VAL A O 1
ATOM 1203 N N . ARG A 1 154 ? -20.721 19.625 16.976 1.00 94.56 154 ARG A N 1
ATOM 1204 C CA . ARG A 1 154 ? -20.398 20.997 17.385 1.00 94.56 154 ARG A CA 1
ATOM 1205 C C . ARG A 1 154 ? -19.773 21.738 16.207 1.00 94.56 154 ARG A C 1
ATOM 1207 O O . ARG A 1 154 ? -18.866 21.210 15.565 1.00 94.56 154 ARG A O 1
ATOM 1214 N N . VAL A 1 155 ? -20.267 22.942 15.945 1.00 94.44 155 VAL A N 1
ATOM 1215 C CA . VAL A 1 155 ? -19.764 23.850 14.910 1.00 94.44 155 VAL A CA 1
ATOM 1216 C C . VAL A 1 155 ? -19.414 25.175 15.572 1.00 94.44 155 VAL A C 1
ATOM 1218 O O . VAL A 1 155 ? -20.237 25.709 16.315 1.00 94.44 155 VAL A O 1
ATOM 1221 N N . TYR A 1 156 ? -18.218 25.684 15.304 1.00 90.25 156 TYR A N 1
ATOM 1222 C CA . TYR A 1 156 ? -17.786 27.029 15.673 1.00 90.25 156 TYR A CA 1
ATOM 1223 C C . TYR A 1 156 ? -17.925 27.937 14.454 1.00 90.25 156 TYR A C 1
ATOM 1225 O O . TYR A 1 156 ? -17.507 27.555 13.362 1.00 90.25 156 TYR A O 1
ATOM 1233 N N . ASP A 1 157 ? -18.532 29.109 14.613 1.00 85.19 157 ASP A N 1
ATOM 1234 C CA . ASP A 1 157 ? -18.489 30.143 13.577 1.00 85.19 157 ASP A CA 1
ATOM 1235 C C . ASP A 1 157 ? -17.223 31.013 13.692 1.00 85.19 157 ASP A C 1
ATOM 1237 O O . ASP A 1 157 ? -16.436 30.878 14.631 1.00 85.19 157 ASP A O 1
ATOM 1241 N N . ASP A 1 158 ? -17.023 31.923 12.736 1.00 82.50 158 ASP A N 1
ATOM 1242 C CA . ASP A 1 158 ? -15.869 32.838 12.707 1.00 82.50 158 ASP A CA 1
ATOM 1243 C C . ASP A 1 158 ? -15.818 33.802 13.908 1.00 82.50 158 ASP A C 1
ATOM 1245 O O . ASP A 1 158 ? -14.815 34.477 14.130 1.00 82.50 158 ASP A O 1
ATOM 1249 N N . SER A 1 159 ? -16.900 33.880 14.685 1.00 84.69 159 SER A N 1
ATOM 1250 C CA . SER A 1 159 ? -17.009 34.676 15.908 1.00 84.69 159 SER A CA 1
ATOM 1251 C C . SER A 1 159 ? -16.889 33.822 17.180 1.00 84.69 159 SER A C 1
ATOM 1253 O O . SER A 1 159 ? -17.205 34.309 18.264 1.00 84.69 159 SER A O 1
ATOM 1255 N N . ASP A 1 160 ? -16.440 32.565 17.058 1.00 79.00 160 ASP A N 1
ATOM 1256 C CA . ASP A 1 160 ? -16.294 31.584 18.144 1.00 79.00 160 ASP A CA 1
ATOM 1257 C C . ASP A 1 160 ? -17.618 31.241 18.864 1.00 79.00 160 ASP A C 1
ATOM 1259 O O . ASP A 1 160 ? -17.640 30.722 19.987 1.00 79.00 160 ASP A O 1
ATOM 1263 N N . HIS A 1 161 ? -18.766 31.485 18.219 1.00 87.62 161 HIS A N 1
ATOM 1264 C CA . HIS A 1 161 ? -20.039 30.993 18.734 1.00 87.62 161 HIS A CA 1
ATOM 1265 C C . HIS A 1 161 ? -20.181 29.513 18.402 1.00 87.62 161 HIS A C 1
ATOM 1267 O O . HIS A 1 161 ? -20.160 29.086 17.247 1.00 87.62 161 HIS A O 1
ATOM 1273 N N . MET A 1 162 ? -20.372 28.714 19.450 1.00 91.69 162 MET A N 1
ATOM 1274 C CA . MET A 1 162 ? -20.585 27.281 19.322 1.00 91.69 162 MET A CA 1
ATOM 1275 C C . MET A 1 162 ? -22.073 26.966 19.158 1.00 91.69 162 MET A C 1
ATOM 1277 O O . MET A 1 162 ? -22.864 27.164 20.086 1.00 91.69 162 MET A O 1
ATOM 1281 N N . ARG A 1 163 ? -22.433 26.367 18.023 1.00 94.88 163 ARG A N 1
ATOM 1282 C CA . ARG A 1 163 ? -23.729 25.717 17.801 1.00 94.88 163 ARG A CA 1
ATOM 1283 C C . ARG A 1 163 ? -23.581 24.209 17.958 1.00 94.88 163 ARG A C 1
ATOM 1285 O O . ARG A 1 163 ? -22.616 23.626 17.465 1.00 94.88 163 ARG A O 1
ATOM 1292 N N . VAL A 1 164 ? -24.546 23.562 18.611 1.00 97.00 164 VAL A N 1
ATOM 1293 C CA . VAL A 1 164 ? -24.531 22.106 18.802 1.00 97.00 164 VAL A CA 1
ATOM 1294 C C . VAL A 1 164 ? -25.831 21.479 18.330 1.00 97.00 164 VAL A C 1
ATOM 1296 O O . VAL A 1 164 ? -26.915 21.927 18.696 1.00 97.00 164 VAL A O 1
ATOM 1299 N N . THR A 1 165 ? -25.723 20.397 17.562 1.00 97.69 165 THR A N 1
ATOM 1300 C CA . THR A 1 165 ? -26.866 19.568 17.172 1.00 97.69 165 THR A CA 1
ATOM 1301 C C . THR A 1 165 ? -26.741 18.152 17.721 1.00 97.69 165 THR A C 1
ATOM 1303 O O . THR A 1 165 ? -25.640 17.648 17.938 1.00 97.69 165 THR A O 1
ATOM 1306 N N . LYS A 1 166 ? -27.887 17.509 17.943 1.00 98.00 166 LYS A N 1
ATOM 1307 C CA . LYS A 1 166 ? -28.037 16.079 18.195 1.00 98.00 166 LYS A CA 1
ATOM 1308 C C . LYS A 1 166 ? -29.004 15.513 17.161 1.00 98.00 166 LYS A C 1
ATOM 1310 O O . LYS A 1 166 ? -30.174 15.893 17.163 1.00 98.00 166 LYS A O 1
ATOM 1315 N N . ASN A 1 167 ? -28.543 14.585 16.324 1.00 97.12 167 ASN A N 1
ATOM 1316 C CA . ASN A 1 167 ? -29.317 14.034 15.204 1.00 97.12 167 ASN A CA 1
ATOM 1317 C C . ASN A 1 167 ? -29.958 15.168 14.387 1.00 97.12 167 ASN A C 1
ATOM 1319 O O . ASN A 1 167 ? -31.177 15.207 14.227 1.00 97.12 167 ASN A O 1
ATOM 1323 N N . GLU A 1 168 ? -29.129 16.144 13.996 1.00 96.44 168 GLU A N 1
ATOM 1324 C CA . GLU A 1 168 ? -29.497 17.336 13.210 1.00 96.44 168 GLU A CA 1
ATOM 1325 C C . GLU A 1 168 ? -30.415 18.350 13.919 1.00 96.44 168 GLU A C 1
ATOM 1327 O O . GLU A 1 168 ? -30.681 19.423 13.385 1.00 96.44 168 GLU A O 1
ATOM 1332 N N . LYS A 1 169 ? -30.866 18.072 15.147 1.00 97.62 169 LYS A N 1
ATOM 1333 C CA . LYS A 1 169 ? -31.681 19.003 15.940 1.00 97.62 169 LYS A CA 1
ATOM 1334 C C . LYS A 1 169 ? -30.813 19.814 16.882 1.00 97.62 169 LYS A C 1
ATOM 1336 O O . LYS A 1 169 ? -30.029 19.242 17.636 1.00 97.62 169 LYS A O 1
ATOM 1341 N N . GLU A 1 170 ? -30.968 21.131 16.871 1.00 97.25 170 GLU A N 1
ATOM 1342 C CA . GLU A 1 170 ? -30.229 22.015 17.770 1.00 97.25 170 GLU A CA 1
ATOM 1343 C C . GLU A 1 170 ? -30.548 21.710 19.242 1.00 97.25 170 GLU A C 1
ATOM 1345 O O . GLU A 1 170 ? -31.699 21.472 19.618 1.00 97.25 170 GLU A O 1
ATOM 1350 N N . ILE A 1 171 ? -29.508 21.685 20.073 1.00 97.81 171 ILE A N 1
ATOM 1351 C CA . ILE A 1 171 ? -29.608 21.495 21.521 1.00 97.81 171 ILE A CA 1
ATOM 1352 C C . ILE A 1 171 ? -28.851 22.606 22.242 1.00 97.81 171 ILE A C 1
ATOM 1354 O O . ILE A 1 171 ? -27.918 23.199 21.705 1.00 97.81 171 ILE A O 1
ATOM 1358 N N . SER A 1 172 ? -29.211 22.868 23.499 1.00 96.38 172 SER A N 1
ATOM 1359 C CA . SER A 1 172 ? -28.493 23.870 24.283 1.00 96.38 172 SER A CA 1
ATOM 1360 C C . SER A 1 172 ? -27.058 23.427 24.593 1.00 96.38 172 SER A C 1
ATOM 1362 O O . SER A 1 172 ? -26.798 22.254 24.881 1.00 96.38 172 SER A O 1
ATOM 1364 N N . ARG A 1 173 ? -26.131 24.393 24.637 1.00 94.81 173 ARG A N 1
ATOM 1365 C CA . ARG A 1 173 ? -24.734 24.186 25.064 1.00 94.81 173 ARG A CA 1
ATOM 1366 C C . ARG A 1 173 ? -24.632 23.475 26.416 1.00 94.81 173 ARG A C 1
ATOM 1368 O O . ARG A 1 173 ? -23.816 22.575 26.569 1.00 94.81 173 ARG A O 1
ATOM 1375 N N . ALA A 1 174 ? -25.489 23.833 27.372 1.00 95.50 174 ALA A N 1
ATOM 1376 C CA . ALA A 1 174 ? -25.531 23.193 28.687 1.00 95.50 174 ALA A CA 1
ATOM 1377 C C . ALA A 1 174 ? -25.913 21.703 28.606 1.00 95.50 174 ALA A C 1
ATOM 1379 O O . ALA A 1 174 ? -25.326 20.876 29.301 1.00 95.50 174 ALA A O 1
ATOM 1380 N N . SER A 1 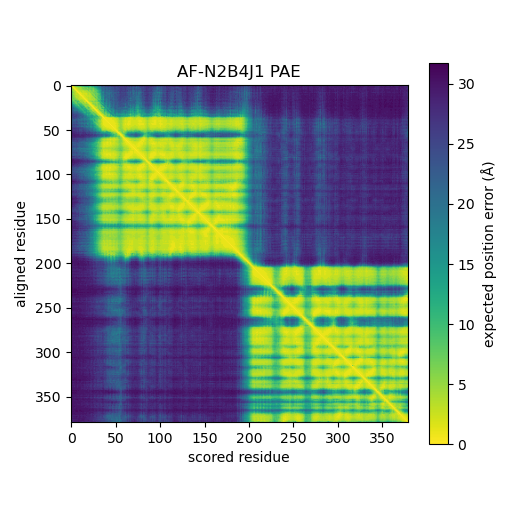175 ? -26.858 21.347 27.727 1.00 96.69 175 SER A N 1
ATOM 1381 C CA . SER A 1 175 ? -27.255 19.948 27.513 1.00 96.69 175 SER A CA 1
ATOM 1382 C C . SER A 1 175 ? -26.135 19.133 26.871 1.00 96.69 175 SER A C 1
ATOM 1384 O O . SER A 1 175 ? -25.938 17.973 27.233 1.00 96.69 175 SER A O 1
ATOM 1386 N N . PHE A 1 176 ? -25.397 19.737 25.935 1.00 96.62 176 PHE A N 1
ATOM 1387 C CA . PHE A 1 176 ? -24.224 19.112 25.333 1.00 96.62 176 PHE A CA 1
ATOM 1388 C C . PHE A 1 176 ? -23.102 18.910 26.354 1.00 96.62 176 PHE A C 1
ATOM 1390 O O . PHE A 1 176 ? -22.623 17.789 26.486 1.00 96.62 176 PHE A O 1
ATOM 1397 N N . GLN A 1 177 ? -22.757 19.939 27.135 1.00 96.50 177 GLN A N 1
ATOM 1398 C CA . GLN A 1 177 ? -21.717 19.848 28.166 1.00 96.50 177 GLN A CA 1
ATOM 1399 C C . GLN A 1 177 ? -22.027 18.745 29.184 1.00 96.50 177 GLN A C 1
ATOM 1401 O O . GLN A 1 177 ? -21.197 17.882 29.439 1.00 96.50 177 GLN A O 1
ATOM 1406 N N . ALA A 1 178 ? -23.264 18.689 29.689 1.00 96.38 178 ALA A N 1
ATOM 1407 C CA . ALA A 1 178 ? -23.681 17.650 30.631 1.00 96.38 178 ALA A CA 1
ATOM 1408 C C . ALA A 1 178 ? -23.624 16.225 30.043 1.00 96.38 178 ALA A C 1
ATOM 1410 O O . ALA A 1 178 ? -23.583 15.237 30.784 1.00 96.38 178 ALA A O 1
ATOM 1411 N N . TRP A 1 179 ? -23.691 16.088 28.715 1.00 96.81 179 TRP A N 1
ATOM 1412 C CA . TRP A 1 179 ? -23.457 14.822 28.026 1.00 96.81 179 TRP A CA 1
ATOM 1413 C C . TRP A 1 179 ? -21.958 14.548 27.839 1.00 96.81 179 TRP A C 1
ATOM 1415 O O . TRP A 1 179 ? -21.529 13.429 28.114 1.00 96.81 179 TRP A O 1
ATOM 1425 N N . GLU A 1 180 ? -21.170 15.551 27.447 1.00 96.00 180 GLU A N 1
ATOM 1426 C CA . GLU A 1 180 ? -19.717 15.448 27.264 1.00 96.00 180 GLU A CA 1
ATOM 1427 C C . GLU A 1 180 ? -19.001 15.087 28.575 1.00 96.00 180 GLU A C 1
ATOM 1429 O O . GLU A 1 180 ? -18.138 14.214 28.579 1.00 96.00 180 GLU A O 1
ATOM 1434 N N . ASP A 1 181 ? -19.457 15.616 29.714 1.00 96.75 181 ASP A N 1
ATOM 1435 C CA . ASP A 1 181 ? -18.945 15.295 31.057 1.00 96.75 181 ASP A CA 1
ATOM 1436 C C . ASP A 1 181 ? -19.120 13.808 31.440 1.00 96.75 181 ASP A C 1
ATOM 1438 O O . ASP A 1 181 ? -18.541 13.317 32.415 1.00 96.75 181 ASP A O 1
ATOM 1442 N N . LYS A 1 182 ? -19.943 13.058 30.694 1.00 96.88 182 LYS A N 1
ATOM 1443 C CA . LYS A 1 182 ? -20.103 11.605 30.867 1.00 96.88 182 LYS A CA 1
ATOM 1444 C C . LYS A 1 182 ? -19.086 10.813 30.055 1.00 96.88 182 LYS A C 1
ATOM 1446 O O . LYS A 1 182 ? -18.986 9.604 30.273 1.00 96.88 182 LYS A O 1
ATOM 1451 N N . LEU A 1 183 ? -18.378 11.431 29.115 1.00 96.94 183 LEU A N 1
ATOM 1452 C CA . LEU A 1 183 ? -17.411 10.746 28.273 1.00 96.94 183 LEU A CA 1
ATOM 1453 C C . LEU A 1 183 ? -16.131 10.470 29.058 1.00 96.94 183 LEU A C 1
ATOM 1455 O O . LEU A 1 183 ? -15.558 11.346 29.698 1.00 96.94 183 LEU A O 1
ATOM 1459 N N . ALA A 1 184 ? -15.665 9.229 28.984 1.00 95.00 184 ALA A N 1
ATOM 1460 C CA . ALA A 1 184 ? -14.356 8.837 29.482 1.00 95.00 184 ALA A CA 1
ATOM 1461 C C . ALA A 1 184 ? -13.516 8.343 28.306 1.00 95.00 184 ALA A C 1
ATOM 1463 O O . ALA A 1 184 ? -13.843 7.320 27.694 1.00 95.00 184 ALA A O 1
ATOM 1464 N N . GLU A 1 185 ? -12.460 9.092 27.986 1.00 94.75 185 GLU A N 1
ATOM 1465 C CA . GLU A 1 185 ? -11.566 8.810 26.862 1.00 94.75 185 GLU A CA 1
ATOM 1466 C C . GLU A 1 185 ? -10.888 7.443 27.024 1.00 94.75 185 GLU A C 1
ATOM 1468 O O . GLU A 1 185 ? -10.322 7.105 28.067 1.00 94.75 185 GLU A O 1
ATOM 1473 N N . ILE A 1 186 ? -10.930 6.658 25.954 1.00 93.00 186 ILE A N 1
ATOM 1474 C CA . ILE A 1 186 ? -10.199 5.410 25.802 1.00 93.00 186 ILE A CA 1
ATOM 1475 C C . ILE A 1 186 ? -8.878 5.762 25.130 1.00 93.00 186 ILE A C 1
ATOM 1477 O O . ILE A 1 186 ? -8.832 5.973 23.922 1.00 93.00 186 ILE A O 1
ATOM 1481 N N . LYS A 1 187 ? -7.794 5.784 25.906 1.00 90.12 187 LYS A N 1
ATOM 1482 C CA . LYS A 1 187 ? -6.447 6.020 25.376 1.00 90.12 187 LYS A CA 1
ATOM 1483 C C . LYS A 1 187 ? -5.904 4.740 24.729 1.00 90.12 187 LYS A C 1
ATOM 1485 O O . LYS A 1 187 ? -5.714 3.750 25.452 1.00 90.12 187 LYS A O 1
ATOM 1490 N N . PRO A 1 188 ? -5.683 4.716 23.400 1.00 87.88 188 PRO A N 1
ATOM 1491 C CA . PRO A 1 188 ? -5.052 3.582 22.741 1.00 87.88 188 PRO A CA 1
ATOM 1492 C C . PRO A 1 188 ? -3.616 3.407 23.237 1.00 87.88 188 PRO A C 1
ATOM 1494 O O . PRO A 1 188 ? -2.941 4.378 23.567 1.00 87.88 188 PRO A O 1
ATOM 1497 N N . ASP A 1 189 ? -3.157 2.162 23.284 1.00 85.50 189 ASP A N 1
ATOM 1498 C CA . ASP A 1 189 ? -1.753 1.855 23.525 1.00 85.50 189 ASP A CA 1
ATOM 1499 C C . ASP A 1 189 ? -0.955 2.110 22.238 1.00 85.50 189 ASP A C 1
ATOM 1501 O O . ASP A 1 189 ? -1.459 1.873 21.132 1.00 85.50 189 ASP A O 1
ATOM 1505 N N . ASP A 1 190 ? 0.299 2.550 22.378 1.00 80.88 190 ASP A N 1
ATOM 1506 C CA . ASP A 1 190 ? 1.194 2.736 21.236 1.00 80.88 190 ASP A CA 1
ATOM 1507 C C . ASP A 1 190 ? 1.316 1.432 20.450 1.00 80.88 190 ASP A C 1
ATOM 1509 O O . ASP A 1 190 ? 1.728 0.383 20.972 1.00 80.88 190 ASP A O 1
ATOM 1513 N N . TYR A 1 191 ? 0.996 1.495 19.160 1.00 78.44 191 TYR A N 1
ATOM 1514 C CA . TYR A 1 191 ? 1.192 0.348 18.296 1.00 78.44 191 TYR A CA 1
ATOM 1515 C C . TYR A 1 191 ? 2.674 0.241 17.941 1.00 78.44 191 TYR A C 1
ATOM 1517 O O . TYR A 1 191 ? 3.189 0.913 17.048 1.00 78.44 191 TYR A O 1
ATOM 1525 N N . LYS A 1 192 ? 3.380 -0.644 18.646 1.00 75.50 192 LYS A N 1
ATOM 1526 C CA . LYS A 1 192 ? 4.696 -1.112 18.214 1.00 75.50 192 LYS A CA 1
ATOM 1527 C C . LYS A 1 192 ? 4.468 -2.231 17.206 1.00 75.50 192 LYS A C 1
ATOM 1529 O O . LYS A 1 192 ? 3.890 -3.248 17.599 1.00 75.50 192 LYS A O 1
ATOM 1534 N N . PRO A 1 193 ? 4.925 -2.090 15.947 1.00 64.00 193 PRO A N 1
ATOM 1535 C CA . PRO A 1 193 ? 4.838 -3.168 14.982 1.00 64.00 193 PRO A CA 1
ATOM 1536 C C . PRO A 1 193 ? 5.467 -4.402 15.608 1.00 64.00 193 PRO A C 1
ATOM 1538 O O . PRO A 1 193 ? 6.657 -4.405 15.945 1.00 64.00 193 PRO A O 1
ATOM 1541 N N . VAL A 1 194 ? 4.663 -5.442 15.810 1.00 55.25 194 VAL A N 1
ATOM 1542 C CA . VAL A 1 194 ? 5.200 -6.728 16.228 1.00 55.25 194 VAL A CA 1
ATOM 1543 C C . VAL A 1 194 ? 6.072 -7.160 15.061 1.00 55.25 194 VAL A C 1
ATOM 1545 O O . VAL A 1 194 ? 5.552 -7.498 13.995 1.00 55.25 194 VAL A O 1
ATOM 1548 N N . LYS A 1 195 ? 7.404 -7.081 15.224 1.00 42.72 195 LYS A N 1
ATOM 1549 C CA . LYS A 1 195 ? 8.324 -7.735 14.290 1.00 42.72 195 LYS A CA 1
ATOM 1550 C C . LYS A 1 195 ? 7.791 -9.156 14.173 1.00 42.72 195 LYS A C 1
ATOM 1552 O O . LYS A 1 195 ? 7.663 -9.796 15.219 1.00 42.72 195 LYS A O 1
ATOM 1557 N N . PRO A 1 196 ? 7.381 -9.603 12.976 1.00 41.25 196 PRO A N 1
ATOM 1558 C CA . PRO A 1 196 ? 6.786 -10.916 12.841 1.00 41.25 196 PRO A CA 1
ATOM 1559 C C . PRO A 1 196 ? 7.744 -11.896 13.502 1.00 41.25 196 PRO A C 1
ATOM 1561 O O . PRO A 1 196 ? 8.923 -11.928 13.148 1.00 41.25 196 PRO A O 1
ATOM 1564 N N . VAL A 1 197 ? 7.259 -12.606 14.525 1.00 35.47 197 VAL A N 1
ATOM 1565 C CA . VAL A 1 197 ? 7.974 -13.757 15.067 1.00 35.47 197 VAL A CA 1
ATOM 1566 C C . VAL A 1 197 ? 8.237 -14.616 13.843 1.00 35.47 197 VAL A C 1
ATOM 1568 O O . VAL A 1 197 ? 7.277 -15.026 13.190 1.00 35.47 197 VAL A O 1
ATOM 1571 N N . GLU A 1 198 ? 9.509 -14.775 13.477 1.00 38.25 198 GLU A N 1
ATOM 1572 C CA . GLU A 1 198 ? 9.948 -15.607 12.361 1.00 38.25 198 GLU A CA 1
ATOM 1573 C C . GLU A 1 198 ? 9.499 -17.042 12.643 1.00 38.25 198 GLU A C 1
ATOM 1575 O O . GLU A 1 198 ? 10.211 -17.860 13.214 1.00 38.25 198 GLU A O 1
ATOM 1580 N N . LYS A 1 199 ? 8.247 -17.337 12.312 1.00 35.12 199 LYS A N 1
ATOM 1581 C CA . LYS A 1 199 ? 7.690 -18.675 12.284 1.00 35.12 199 LYS A CA 1
ATOM 1582 C C . LYS A 1 199 ? 7.249 -18.913 10.856 1.00 35.12 199 LYS A C 1
ATOM 1584 O O . LYS A 1 199 ? 6.321 -18.282 10.355 1.00 35.12 199 LYS A O 1
ATOM 1589 N N . SER A 1 200 ? 7.975 -19.846 10.247 1.00 32.56 200 SER A N 1
ATOM 1590 C CA . SER A 1 200 ? 8.021 -20.220 8.836 1.00 32.56 200 SER A CA 1
ATOM 1591 C C . SER A 1 200 ? 8.681 -19.176 7.932 1.00 32.56 200 SER A C 1
ATOM 1593 O O . SER A 1 200 ? 8.265 -18.021 7.862 1.00 32.56 200 SER A O 1
ATOM 1595 N N . GLN A 1 201 ? 9.727 -19.610 7.221 1.00 35.34 201 GLN A N 1
ATOM 1596 C CA . GLN A 1 201 ? 10.179 -18.984 5.985 1.00 35.34 201 GLN A CA 1
ATOM 1597 C C . GLN A 1 201 ? 8.970 -18.883 5.056 1.00 35.34 201 GLN A C 1
ATOM 1599 O O . GLN A 1 201 ? 8.659 -19.802 4.302 1.00 35.34 201 GLN A O 1
ATOM 1604 N N . HIS A 1 202 ? 8.255 -17.765 5.117 1.00 39.44 202 HIS A N 1
ATOM 1605 C CA . HIS A 1 202 ? 7.358 -17.415 4.043 1.00 39.44 202 HIS A CA 1
ATOM 1606 C C . HIS A 1 202 ? 8.280 -17.050 2.885 1.00 39.44 202 HIS A C 1
ATOM 1608 O O . HIS A 1 202 ? 8.872 -15.966 2.875 1.00 39.44 202 HIS A O 1
ATOM 1614 N N . VAL A 1 203 ? 8.493 -18.003 1.975 1.00 44.50 203 VAL A N 1
ATOM 1615 C CA . VAL A 1 203 ? 9.143 -17.757 0.690 1.00 44.50 203 VAL A CA 1
ATOM 1616 C C . VAL A 1 203 ? 8.348 -16.622 0.055 1.00 44.50 203 VAL A C 1
ATOM 1618 O O . VAL A 1 203 ? 7.216 -16.818 -0.386 1.00 44.50 203 VAL A O 1
ATOM 1621 N N . ARG A 1 204 ? 8.874 -15.393 0.134 1.00 58.16 204 ARG A N 1
ATOM 1622 C CA . ARG A 1 204 ? 8.268 -14.250 -0.549 1.00 58.16 204 ARG A CA 1
ATOM 1623 C C . ARG A 1 204 ? 8.217 -14.625 -2.015 1.00 58.16 204 ARG A C 1
ATOM 1625 O O . ARG A 1 204 ? 9.232 -15.058 -2.557 1.00 58.16 204 ARG A O 1
ATOM 1632 N N . SER A 1 205 ? 7.056 -14.458 -2.636 1.00 75.38 205 SER A N 1
ATOM 1633 C CA . SER A 1 205 ? 6.967 -14.681 -4.077 1.00 75.38 205 SER A CA 1
ATOM 1634 C C . SER A 1 205 ? 7.971 -13.764 -4.786 1.00 75.38 205 SER A C 1
ATOM 1636 O O . SER A 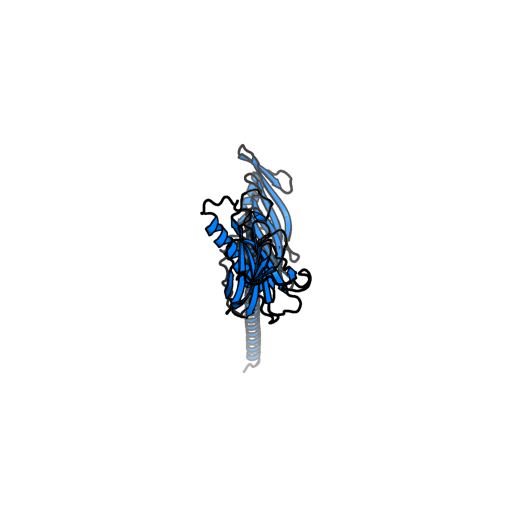1 205 ? 8.179 -12.622 -4.363 1.00 75.38 205 SER A O 1
ATOM 1638 N N . GLU A 1 206 ? 8.598 -14.239 -5.859 1.00 79.56 206 GLU A N 1
ATOM 1639 C CA . GLU A 1 206 ? 9.575 -13.469 -6.651 1.00 79.56 206 GLU A CA 1
ATOM 1640 C C . GLU A 1 206 ? 9.021 -12.090 -7.037 1.00 79.56 206 GLU A C 1
ATOM 1642 O O . GLU A 1 206 ? 9.695 -11.065 -6.927 1.00 79.56 206 GLU A O 1
ATOM 1647 N N . LYS A 1 207 ? 7.724 -12.048 -7.367 1.00 83.62 207 LYS A N 1
ATOM 1648 C CA . LYS A 1 207 ? 6.978 -10.822 -7.655 1.00 83.62 207 LYS A CA 1
ATOM 1649 C C . LYS A 1 207 ? 7.020 -9.813 -6.504 1.00 83.62 207 LYS A C 1
ATOM 1651 O O . LYS A 1 207 ? 7.272 -8.635 -6.741 1.00 83.62 207 LYS A O 1
ATOM 1656 N N . GLU A 1 208 ? 6.790 -10.242 -5.261 1.00 83.69 208 GLU A N 1
ATOM 1657 C CA . GLU A 1 208 ? 6.874 -9.351 -4.093 1.00 83.69 208 GLU A CA 1
ATOM 1658 C C . GLU A 1 208 ? 8.299 -8.806 -3.897 1.00 83.69 208 GLU A C 1
ATOM 1660 O O . GLU A 1 208 ? 8.470 -7.647 -3.506 1.00 83.69 208 G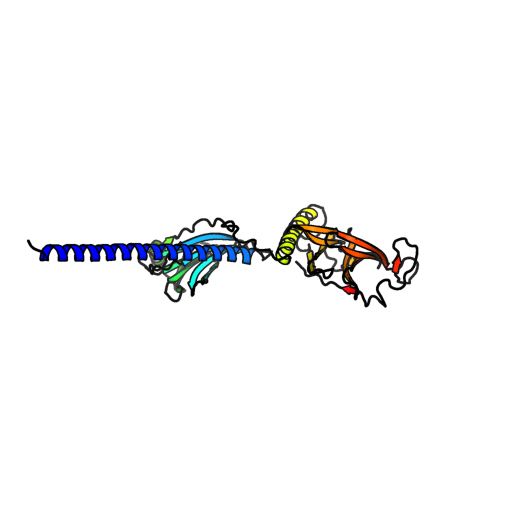LU A O 1
ATOM 1665 N N . ILE A 1 209 ? 9.326 -9.621 -4.167 1.00 87.88 209 ILE A N 1
ATOM 1666 C CA . ILE A 1 209 ? 10.734 -9.211 -4.063 1.00 87.88 209 ILE A CA 1
ATOM 1667 C C . ILE A 1 209 ? 11.043 -8.116 -5.094 1.00 87.88 209 ILE A C 1
ATOM 1669 O O . ILE A 1 209 ? 11.582 -7.067 -4.724 1.00 87.88 209 ILE A O 1
ATOM 1673 N N . TYR A 1 210 ? 10.649 -8.317 -6.352 1.00 91.12 210 TYR A N 1
ATOM 1674 C CA . TYR A 1 210 ? 10.883 -7.354 -7.426 1.00 91.12 210 TYR A CA 1
ATOM 1675 C C . TYR A 1 210 ? 10.107 -6.053 -7.260 1.00 91.12 210 TYR A C 1
ATOM 1677 O O . TYR A 1 210 ? 10.705 -4.986 -7.379 1.00 91.12 210 TYR A O 1
ATOM 1685 N N . LEU A 1 211 ? 8.819 -6.101 -6.909 1.00 88.75 211 LEU A N 1
ATOM 1686 C CA . LEU A 1 211 ? 8.031 -4.879 -6.708 1.00 88.75 211 LEU A CA 1
ATOM 1687 C C . LEU A 1 211 ? 8.628 -4.008 -5.598 1.00 88.75 211 LEU A C 1
ATOM 1689 O O . LEU A 1 211 ? 8.799 -2.802 -5.766 1.00 88.75 211 LEU A O 1
ATOM 1693 N N . LYS A 1 212 ? 9.056 -4.625 -4.491 1.00 88.19 212 LYS A N 1
ATO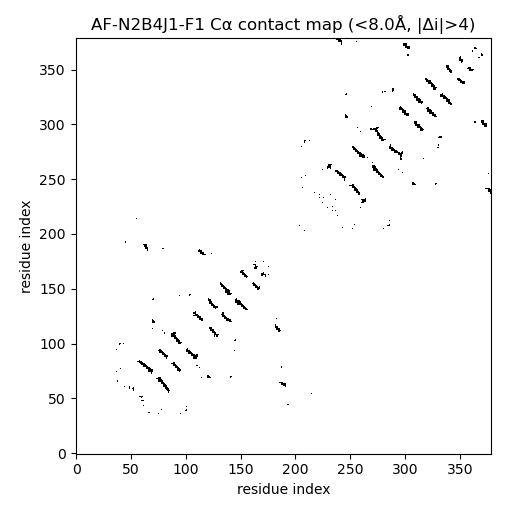M 1694 C CA . LYS A 1 212 ? 9.729 -3.905 -3.405 1.00 88.19 212 LYS A CA 1
ATOM 1695 C C . LYS A 1 212 ? 11.064 -3.295 -3.842 1.00 88.19 212 LYS A C 1
ATOM 1697 O O . LYS A 1 212 ? 11.423 -2.213 -3.371 1.00 88.19 212 LYS A O 1
ATOM 1702 N N . TYR A 1 213 ? 11.820 -3.990 -4.691 1.00 91.69 213 TYR A N 1
ATOM 1703 C CA . TYR A 1 213 ? 13.056 -3.466 -5.272 1.00 91.69 213 TYR A CA 1
ATOM 1704 C C . TYR A 1 213 ? 12.774 -2.261 -6.177 1.00 91.69 213 TYR A C 1
ATOM 1706 O O . TYR A 1 213 ? 13.378 -1.209 -5.978 1.00 91.69 213 TYR A O 1
ATOM 1714 N N . LEU A 1 214 ? 11.803 -2.369 -7.084 1.00 88.88 214 LEU A N 1
ATOM 1715 C CA . LEU A 1 214 ? 11.420 -1.301 -8.003 1.00 88.88 214 LEU A CA 1
ATOM 1716 C C . LEU A 1 214 ? 10.958 -0.029 -7.278 1.00 88.88 214 LEU A C 1
ATOM 1718 O O . LEU A 1 214 ? 11.419 1.061 -7.611 1.00 88.88 214 LEU A O 1
ATOM 1722 N N . THR A 1 215 ? 10.140 -0.142 -6.224 1.00 87.06 215 THR A N 1
ATOM 1723 C CA . THR A 1 215 ? 9.727 1.023 -5.418 1.00 87.06 215 THR A CA 1
ATOM 1724 C C . THR A 1 215 ? 10.924 1.745 -4.791 1.00 87.06 215 THR A C 1
ATOM 1726 O O . THR A 1 215 ? 10.969 2.975 -4.751 1.00 87.06 215 THR A O 1
ATOM 1729 N N . ARG A 1 216 ? 11.923 0.997 -4.302 1.00 87.31 216 ARG A N 1
ATOM 1730 C CA . ARG A 1 216 ? 13.160 1.581 -3.756 1.00 87.31 216 ARG A CA 1
ATOM 1731 C C . ARG A 1 216 ? 13.995 2.239 -4.848 1.00 87.31 216 ARG A C 1
ATOM 1733 O O . ARG A 1 216 ? 14.524 3.325 -4.621 1.00 87.31 216 ARG A O 1
ATOM 1740 N N . MET A 1 217 ? 14.087 1.603 -6.015 1.00 86.25 217 MET A N 1
ATOM 1741 C CA . MET A 1 217 ? 14.806 2.143 -7.164 1.00 86.25 217 MET A CA 1
ATOM 1742 C C . MET A 1 217 ? 14.184 3.446 -7.654 1.00 86.25 217 MET A C 1
ATOM 1744 O O . MET A 1 217 ? 14.918 4.419 -7.771 1.00 86.25 217 MET A O 1
ATOM 1748 N N . LYS A 1 218 ? 12.857 3.517 -7.820 1.00 83.62 218 LYS A N 1
ATOM 1749 C CA . LYS A 1 218 ? 12.145 4.752 -8.190 1.00 83.62 218 LYS A CA 1
ATOM 1750 C C . LYS A 1 218 ? 12.504 5.900 -7.240 1.00 83.62 218 LYS A C 1
ATOM 1752 O O . LYS A 1 218 ? 12.974 6.938 -7.690 1.00 83.62 218 LYS A O 1
ATOM 1757 N N . LYS A 1 219 ? 12.416 5.684 -5.918 1.00 82.62 219 LYS A N 1
ATOM 1758 C CA . LYS A 1 219 ? 12.813 6.688 -4.905 1.00 82.62 219 LYS A CA 1
ATOM 1759 C C . LYS A 1 219 ? 14.292 7.089 -5.003 1.00 82.62 219 LYS A C 1
ATOM 1761 O O . LYS A 1 219 ? 14.622 8.267 -4.886 1.00 82.62 219 LYS A O 1
ATOM 1766 N N . SER A 1 220 ? 15.190 6.122 -5.199 1.00 83.50 220 SER A N 1
ATOM 1767 C CA . SER A 1 220 ? 16.632 6.379 -5.307 1.00 83.50 220 SER A CA 1
ATOM 1768 C C . SER A 1 220 ? 16.998 7.150 -6.573 1.00 83.50 220 SER A C 1
ATOM 1770 O O . SER A 1 220 ? 17.865 8.018 -6.526 1.00 83.50 220 SER A O 1
ATOM 1772 N N . LEU A 1 221 ? 16.368 6.813 -7.697 1.00 78.69 221 LEU A N 1
ATOM 1773 C CA . LEU A 1 221 ? 16.585 7.449 -8.988 1.00 78.69 221 LEU A CA 1
ATOM 1774 C C . LEU A 1 221 ? 16.040 8.878 -8.982 1.00 78.69 221 LEU A C 1
ATOM 1776 O O . LEU A 1 221 ? 16.786 9.793 -9.314 1.00 78.69 221 LEU A O 1
ATOM 1780 N N . LEU A 1 222 ? 14.823 9.082 -8.465 1.00 74.50 222 LEU A N 1
ATOM 1781 C CA . LEU A 1 222 ? 14.254 10.412 -8.227 1.00 74.50 222 LEU A CA 1
ATOM 1782 C C . LEU A 1 222 ? 15.231 11.298 -7.446 1.00 74.50 222 LEU A C 1
ATOM 1784 O O . LEU A 1 222 ? 15.587 12.372 -7.909 1.00 74.50 222 LEU A O 1
ATOM 1788 N N . LYS A 1 223 ? 15.761 10.817 -6.313 1.00 76.00 223 LYS A N 1
ATOM 1789 C CA . LYS A 1 223 ? 16.737 11.571 -5.507 1.00 76.00 223 LYS A CA 1
ATOM 1790 C C . LYS A 1 223 ? 18.045 11.874 -6.252 1.00 76.00 223 LYS A C 1
ATOM 1792 O O . LYS A 1 223 ? 18.677 12.894 -5.982 1.00 76.00 223 LYS A O 1
ATOM 1797 N N . LYS A 1 224 ? 18.499 10.958 -7.113 1.00 77.38 224 LYS A N 1
ATOM 1798 C CA . LYS A 1 224 ? 19.748 11.103 -7.874 1.00 77.38 224 LYS A CA 1
ATOM 1799 C C . LYS A 1 224 ? 19.606 12.170 -8.960 1.00 77.38 224 LYS A C 1
ATOM 1801 O O . LYS A 1 224 ? 20.498 13.000 -9.092 1.00 77.38 224 LYS A O 1
ATOM 1806 N N . TYR A 1 225 ? 18.497 12.149 -9.694 1.00 69.31 225 TYR A N 1
ATOM 1807 C CA . TYR A 1 225 ? 18.289 12.994 -10.869 1.00 69.31 225 TYR A CA 1
ATOM 1808 C C . TYR A 1 225 ? 17.534 14.301 -10.571 1.00 69.31 225 TYR A C 1
ATOM 1810 O O . TYR A 1 225 ? 17.630 15.234 -11.357 1.00 69.31 225 TYR A O 1
ATOM 1818 N N . SER A 1 226 ? 16.904 14.447 -9.395 1.00 62.94 226 SER A N 1
ATOM 1819 C CA . SER A 1 226 ? 16.294 15.714 -8.947 1.00 62.94 226 SER A CA 1
ATOM 1820 C C . SER A 1 226 ? 17.302 16.797 -8.533 1.00 62.94 226 SER A C 1
ATOM 1822 O O . SER A 1 226 ? 16.900 17.910 -8.213 1.00 62.94 226 SER A O 1
ATOM 1824 N N . LYS A 1 227 ? 18.596 16.461 -8.417 1.00 57.03 227 LYS A N 1
ATOM 1825 C CA . LYS A 1 227 ? 19.668 17.388 -7.997 1.00 57.03 227 LYS A CA 1
ATOM 1826 C C . LYS A 1 227 ? 20.538 17.887 -9.146 1.00 57.03 227 LYS A C 1
ATOM 1828 O O . LYS A 1 227 ? 21.240 18.880 -8.993 1.00 57.03 227 LYS A O 1
ATOM 1833 N N . SER A 1 228 ? 20.539 17.178 -10.264 1.00 53.12 228 SER A N 1
ATOM 1834 C CA . SER A 1 228 ? 21.065 17.693 -11.521 1.00 53.12 228 SER A CA 1
ATOM 1835 C C . SER A 1 228 ? 20.063 18.704 -12.077 1.00 53.12 228 SER A C 1
ATOM 1837 O O . SER A 1 228 ? 18.870 18.461 -11.950 1.00 53.12 228 SER A O 1
ATOM 1839 N N . ASN A 1 229 ? 20.515 19.802 -12.693 1.00 47.59 229 ASN A N 1
ATOM 1840 C CA . ASN A 1 229 ? 19.693 20.853 -13.336 1.00 47.59 229 ASN A CA 1
ATOM 1841 C C . ASN A 1 229 ? 18.866 20.353 -14.552 1.00 47.59 229 ASN A C 1
ATOM 1843 O O . ASN A 1 229 ? 18.683 21.062 -15.537 1.00 47.59 229 ASN A O 1
ATOM 1847 N N . ILE A 1 230 ? 18.413 19.105 -14.515 1.00 52.97 230 ILE A N 1
ATOM 1848 C CA . ILE A 1 230 ? 17.622 18.430 -15.528 1.00 52.97 230 ILE A CA 1
ATOM 1849 C C . ILE A 1 230 ? 16.159 18.721 -15.192 1.00 52.97 230 ILE A C 1
ATOM 1851 O O . ILE A 1 230 ? 15.633 18.282 -14.170 1.00 52.97 230 ILE A O 1
ATOM 1855 N N . VAL A 1 231 ? 15.533 19.523 -16.050 1.00 49.84 231 VAL A N 1
ATOM 1856 C CA . VAL A 1 231 ? 14.170 20.050 -15.922 1.00 49.84 231 VAL A CA 1
ATOM 1857 C C . VAL A 1 231 ? 13.153 18.965 -16.296 1.00 49.84 231 VAL A C 1
ATOM 1859 O O . VAL A 1 231 ? 12.413 19.100 -17.260 1.00 49.84 231 VAL A O 1
ATOM 1862 N N . VAL A 1 232 ? 13.138 17.851 -15.567 1.00 51.56 232 VAL A N 1
ATOM 1863 C CA . VAL A 1 232 ? 12.029 16.891 -15.634 1.00 51.56 232 VAL A CA 1
ATOM 1864 C C . VAL A 1 232 ? 11.207 17.088 -14.362 1.00 51.56 232 VAL A C 1
ATOM 1866 O O . VAL A 1 232 ? 11.742 16.887 -13.265 1.00 51.56 232 VAL A O 1
ATOM 1869 N N . PRO A 1 233 ? 9.939 17.525 -14.461 1.00 50.03 233 PRO A N 1
ATOM 1870 C CA . PRO A 1 233 ? 9.045 17.585 -13.315 1.00 50.03 233 PRO A CA 1
ATOM 1871 C C . PRO A 1 233 ? 9.043 16.244 -12.572 1.00 50.03 233 PRO A C 1
ATOM 1873 O O . PRO A 1 233 ? 9.009 15.176 -13.178 1.00 50.03 233 PRO A O 1
ATOM 1876 N N . LEU A 1 234 ? 9.067 16.283 -11.238 1.00 45.72 234 LEU A N 1
ATOM 1877 C CA . LEU A 1 234 ? 9.061 15.085 -10.380 1.00 45.72 234 LEU A CA 1
ATOM 1878 C C . LEU A 1 234 ? 7.905 14.107 -10.691 1.00 45.72 234 LEU A C 1
ATOM 1880 O O . LEU A 1 234 ? 8.022 12.919 -10.387 1.00 45.72 234 LEU A O 1
ATOM 1884 N N . SER A 1 235 ? 6.807 14.595 -11.281 1.00 52.16 235 SER A N 1
ATOM 1885 C CA . SER A 1 235 ? 5.647 13.815 -11.733 1.00 52.16 235 SER A CA 1
ATOM 1886 C C . SER A 1 235 ? 5.925 12.914 -12.937 1.00 52.16 235 SER A C 1
ATOM 1888 O O . SER A 1 235 ? 5.220 11.922 -13.112 1.00 52.16 235 SER A O 1
ATOM 1890 N N . ASP A 1 236 ? 6.962 13.215 -13.720 1.00 54.03 236 ASP A N 1
ATOM 1891 C CA . ASP A 1 236 ? 7.158 12.653 -15.061 1.00 54.03 236 ASP A CA 1
ATOM 1892 C C . ASP A 1 236 ? 8.222 11.543 -15.075 1.00 54.03 236 ASP A C 1
ATOM 1894 O O . ASP A 1 236 ? 8.606 11.030 -16.122 1.00 54.03 236 ASP A O 1
ATOM 1898 N N . TYR A 1 237 ? 8.716 11.130 -13.902 1.00 64.00 237 TYR A N 1
ATOM 1899 C CA . TYR A 1 237 ? 9.684 10.040 -13.794 1.00 64.00 237 TYR A CA 1
ATOM 1900 C C . TYR A 1 237 ? 8.992 8.675 -13.911 1.00 64.00 237 TYR A C 1
ATOM 1902 O O . TYR A 1 237 ? 8.573 8.067 -12.914 1.00 64.00 237 TYR A O 1
ATOM 1910 N N . TYR A 1 238 ? 8.877 8.179 -15.141 1.00 71.19 238 TYR A N 1
ATOM 1911 C CA . TYR A 1 238 ? 8.260 6.886 -15.422 1.00 71.19 238 TYR A CA 1
ATOM 1912 C C . TYR A 1 238 ? 9.244 5.728 -15.238 1.00 71.19 238 TYR A C 1
ATOM 1914 O O . TYR A 1 238 ? 10.406 5.784 -15.644 1.00 71.19 238 TYR A O 1
ATOM 1922 N N . LEU A 1 239 ? 8.749 4.664 -14.602 1.00 83.12 239 LEU A N 1
ATOM 1923 C CA . LEU A 1 239 ? 9.394 3.359 -14.557 1.00 83.12 239 LEU A CA 1
ATOM 1924 C C . LEU A 1 239 ? 8.397 2.352 -15.114 1.00 83.12 239 LEU A C 1
ATOM 1926 O O . LEU A 1 239 ? 7.294 2.209 -14.580 1.00 83.12 239 LEU A O 1
ATOM 1930 N N . GLU A 1 240 ? 8.791 1.661 -16.172 1.00 88.44 240 GLU A N 1
ATOM 1931 C CA . GLU A 1 240 ? 7.990 0.617 -16.801 1.00 88.44 240 GLU A CA 1
ATOM 1932 C C . GLU A 1 240 ? 8.702 -0.720 -16.632 1.00 88.44 240 GLU A C 1
ATOM 1934 O O . GLU A 1 240 ? 9.926 -0.780 -16.695 1.00 88.44 240 GLU A O 1
ATOM 1939 N N . TYR A 1 241 ? 7.966 -1.789 -16.334 1.00 93.44 241 TYR A N 1
ATOM 1940 C CA . TYR A 1 241 ? 8.560 -3.069 -15.965 1.00 93.44 241 TYR A CA 1
ATOM 1941 C C . TYR A 1 241 ? 7.762 -4.286 -16.427 1.00 93.44 241 TYR A C 1
ATOM 1943 O O . TYR A 1 241 ? 6.542 -4.256 -16.584 1.00 93.44 241 TYR A O 1
ATOM 1951 N N . LYS A 1 242 ? 8.445 -5.421 -16.536 1.00 93.56 242 LYS A N 1
ATOM 1952 C CA . LYS A 1 242 ? 7.848 -6.742 -16.722 1.00 93.56 242 LYS A CA 1
ATOM 1953 C C . LYS A 1 242 ? 8.596 -7.756 -15.870 1.00 93.56 242 LYS A C 1
ATOM 1955 O O . LYS A 1 242 ? 9.806 -7.663 -15.708 1.00 93.56 242 LYS A O 1
ATOM 1960 N N . ILE A 1 243 ? 7.855 -8.703 -15.305 1.00 91.12 243 ILE A N 1
ATOM 1961 C CA . ILE A 1 243 ? 8.419 -9.864 -14.613 1.00 91.12 243 ILE A CA 1
ATOM 1962 C C . ILE A 1 243 ? 7.990 -11.085 -15.410 1.00 91.12 243 ILE A C 1
ATOM 1964 O O . ILE A 1 243 ? 6.784 -11.325 -15.534 1.00 91.12 243 ILE A O 1
ATOM 1968 N N . MET A 1 244 ? 8.946 -11.813 -15.968 1.00 88.56 244 MET A N 1
ATOM 1969 C CA . MET A 1 244 ? 8.688 -12.980 -16.805 1.00 88.56 244 MET A CA 1
ATOM 1970 C C . MET A 1 244 ? 9.878 -13.926 -16.792 1.00 88.56 244 MET A C 1
ATOM 1972 O O . MET A 1 244 ? 10.988 -13.498 -16.515 1.00 88.56 244 MET A O 1
ATOM 1976 N N . ASP A 1 245 ? 9.608 -15.189 -17.083 1.00 86.94 245 ASP A N 1
ATOM 1977 C CA . ASP A 1 245 ? 10.632 -16.198 -17.326 1.00 86.94 245 ASP A CA 1
ATOM 1978 C C . ASP A 1 245 ? 11.175 -15.999 -18.746 1.00 86.94 245 ASP A C 1
ATOM 1980 O O . ASP A 1 245 ? 10.402 -16.054 -19.710 1.00 86.94 245 ASP A O 1
ATOM 1984 N N . LEU A 1 246 ? 12.455 -15.637 -18.851 1.00 85.38 246 LEU A N 1
ATOM 1985 C CA . LEU A 1 246 ? 13.104 -15.348 -20.128 1.00 85.38 246 LEU A CA 1
ATOM 1986 C C . LEU A 1 246 ? 13.763 -16.568 -20.773 1.00 85.38 246 LEU A C 1
ATOM 1988 O O . LEU A 1 246 ? 14.035 -16.503 -21.971 1.00 85.38 246 LEU A O 1
ATOM 1992 N N . ASN A 1 247 ? 14.061 -17.619 -20.004 1.00 81.25 247 ASN A N 1
ATOM 1993 C CA . ASN A 1 247 ? 14.821 -18.775 -20.481 1.00 81.25 247 ASN A CA 1
ATOM 1994 C C . ASN A 1 247 ? 14.068 -20.122 -20.387 1.00 81.25 247 ASN A C 1
ATOM 1996 O O . ASN A 1 247 ? 14.627 -21.169 -20.710 1.00 81.25 247 ASN A O 1
ATOM 2000 N N . GLY A 1 248 ? 12.822 -20.102 -19.908 1.00 77.25 248 GLY A N 1
ATOM 2001 C CA . GLY A 1 248 ? 11.977 -21.277 -19.716 1.00 77.25 248 GLY A CA 1
ATOM 2002 C C . GLY A 1 248 ? 12.345 -22.135 -18.502 1.00 77.25 248 GLY A C 1
ATOM 2003 O O . GLY A 1 248 ? 11.790 -23.226 -18.353 1.00 77.25 248 GLY A O 1
ATOM 2004 N N . ASP A 1 249 ? 13.266 -21.691 -17.637 1.00 79.38 249 ASP A N 1
ATOM 2005 C CA . ASP A 1 249 ? 13.746 -22.481 -16.494 1.00 79.38 249 ASP A CA 1
ATOM 2006 C C . ASP A 1 249 ? 12.850 -22.372 -15.241 1.00 79.38 249 ASP A C 1
ATOM 2008 O O . ASP A 1 249 ? 13.079 -23.042 -14.228 1.00 79.38 249 ASP A O 1
ATOM 2012 N N . GLY A 1 250 ? 11.791 -21.562 -15.315 1.00 76.69 250 GLY A N 1
ATOM 2013 C CA . GLY A 1 250 ? 10.845 -21.294 -14.237 1.00 76.69 250 GLY A CA 1
ATOM 2014 C C . GLY A 1 250 ? 11.235 -20.120 -13.333 1.00 76.69 250 GLY A C 1
ATOM 2015 O O . GLY A 1 250 ? 10.367 -19.609 -12.608 1.00 76.69 250 GLY A O 1
ATOM 2016 N N . THR A 1 251 ? 12.489 -19.664 -13.384 1.00 83.31 251 THR A N 1
ATOM 2017 C CA . THR A 1 251 ? 12.967 -18.436 -12.737 1.00 83.31 251 THR A CA 1
ATOM 2018 C C . THR A 1 251 ? 12.454 -17.242 -13.522 1.00 83.31 251 THR A C 1
ATOM 2020 O O . THR A 1 251 ? 12.460 -17.236 -14.745 1.00 83.31 251 THR A O 1
ATOM 2023 N N . LYS A 1 252 ? 11.955 -16.215 -12.828 1.00 88.19 252 LYS A N 1
ATOM 2024 C CA . LYS A 1 252 ? 11.525 -14.982 -13.505 1.00 88.19 252 LYS A CA 1
ATOM 2025 C C . LYS A 1 252 ? 12.560 -13.895 -13.358 1.00 88.19 252 LYS A C 1
ATOM 2027 O O . LYS A 1 252 ? 12.941 -13.553 -12.242 1.00 88.19 252 LYS A O 1
ATOM 2032 N N . GLU A 1 253 ? 12.859 -13.236 -14.460 1.00 91.31 253 GLU A N 1
ATOM 2033 C CA . GLU A 1 253 ? 13.636 -12.017 -14.517 1.00 91.31 253 GLU A CA 1
ATOM 2034 C C . GLU A 1 253 ? 12.725 -10.793 -14.451 1.00 91.31 253 GLU A C 1
ATOM 2036 O O . GLU A 1 253 ? 11.560 -10.788 -14.857 1.00 91.31 253 GLU A O 1
ATOM 2041 N N . LEU A 1 254 ? 13.294 -9.708 -13.940 1.00 94.25 254 LEU A N 1
ATOM 2042 C CA . LEU A 1 254 ? 12.720 -8.377 -13.986 1.00 94.25 254 LEU A CA 1
ATOM 2043 C C . LEU A 1 254 ? 13.399 -7.590 -15.102 1.00 94.25 254 LEU A C 1
ATOM 2045 O O . LEU A 1 254 ? 14.598 -7.329 -15.029 1.00 94.25 254 LEU A O 1
ATOM 2049 N N . LEU A 1 255 ? 12.605 -7.135 -16.061 1.00 94.62 255 LEU A N 1
ATOM 2050 C CA . LEU A 1 255 ? 12.987 -6.167 -17.076 1.00 94.62 255 LEU A CA 1
ATOM 2051 C C . LEU A 1 255 ? 12.360 -4.833 -16.697 1.00 94.62 255 LEU A C 1
ATOM 2053 O O . LEU A 1 255 ? 11.181 -4.800 -16.338 1.00 94.62 255 LEU A O 1
ATOM 2057 N N . TYR A 1 256 ? 13.111 -3.739 -16.750 1.00 93.94 256 TYR A N 1
ATOM 2058 C CA . TYR A 1 256 ? 12.525 -2.415 -16.572 1.00 93.94 256 TYR A CA 1
ATOM 2059 C C . TYR A 1 256 ? 13.291 -1.321 -17.299 1.00 93.94 256 TYR A C 1
ATOM 2061 O O . TYR A 1 256 ? 14.510 -1.398 -17.449 1.00 93.94 256 TYR A O 1
ATOM 2069 N N . THR A 1 257 ? 12.569 -0.279 -17.695 1.00 91.50 257 THR A N 1
ATOM 2070 C CA . THR A 1 257 ? 13.121 0.974 -18.206 1.00 91.50 257 THR A CA 1
ATOM 2071 C C . THR A 1 257 ? 12.828 2.110 -17.236 1.00 91.50 257 THR A C 1
ATOM 2073 O O . THR A 1 257 ? 11.890 2.057 -16.434 1.00 91.50 257 THR A O 1
ATOM 2076 N N . PHE A 1 258 ? 13.669 3.137 -17.266 1.00 87.12 258 PHE A N 1
ATOM 2077 C CA . PHE A 1 258 ? 13.440 4.387 -16.555 1.00 87.12 258 PHE A CA 1
ATOM 2078 C C . PHE A 1 258 ? 14.010 5.557 -17.344 1.00 87.12 258 PHE A C 1
ATOM 2080 O O . PHE A 1 258 ? 15.035 5.435 -18.021 1.00 87.12 258 PHE A O 1
ATOM 2087 N N . GLN A 1 259 ? 13.359 6.706 -17.225 1.00 79.88 259 GLN A N 1
ATOM 2088 C CA . GLN A 1 259 ? 13.806 7.923 -17.882 1.00 79.88 259 GLN A CA 1
ATOM 2089 C C . GLN A 1 259 ? 14.983 8.559 -17.129 1.00 79.88 259 GLN A C 1
ATOM 2091 O O . GLN A 1 259 ? 15.025 8.578 -15.901 1.00 79.88 259 GLN A O 1
ATOM 2096 N N . VAL A 1 260 ? 15.969 9.069 -17.856 1.00 76.69 260 VAL A N 1
ATOM 2097 C CA . VAL A 1 260 ? 17.145 9.750 -17.299 1.00 76.69 260 VAL A CA 1
ATOM 2098 C C . VAL A 1 260 ? 17.091 11.242 -17.597 1.00 76.69 260 VAL A C 1
ATOM 2100 O O . VAL A 1 260 ? 17.330 12.025 -16.685 1.00 76.69 260 VAL A O 1
ATOM 2103 N N . ASN A 1 261 ? 16.731 11.617 -18.831 1.00 70.06 261 ASN A N 1
ATOM 2104 C CA . ASN A 1 261 ? 16.549 13.000 -19.279 1.00 70.06 261 ASN A CA 1
ATOM 2105 C C . ASN A 1 261 ? 15.344 13.108 -20.223 1.00 70.06 261 ASN A C 1
ATOM 2107 O O . ASN A 1 261 ? 14.959 12.137 -20.872 1.00 70.06 261 ASN A O 1
ATOM 2111 N N . GLY A 1 262 ? 14.772 14.300 -20.339 1.00 58.88 262 GLY A N 1
ATOM 2112 C CA . GLY A 1 262 ? 13.793 14.646 -21.367 1.00 58.88 262 GLY A CA 1
ATOM 2113 C C . GLY A 1 262 ? 13.641 16.157 -21.449 1.00 58.88 262 GLY A C 1
ATOM 2114 O O . GLY A 1 262 ? 13.909 16.851 -20.465 1.00 58.88 262 GLY A O 1
ATOM 2115 N N . PHE A 1 263 ? 13.243 16.668 -22.612 1.00 50.31 263 PHE A N 1
ATOM 2116 C CA . PHE A 1 263 ? 12.771 18.044 -22.701 1.00 50.31 263 PHE A CA 1
ATOM 2117 C C . PHE A 1 263 ? 11.368 18.113 -22.081 1.00 50.31 263 PHE A C 1
ATOM 2119 O O . PHE A 1 263 ? 10.501 17.327 -22.470 1.00 50.31 263 PHE A O 1
ATOM 2126 N N . PRO A 1 264 ? 11.119 19.008 -21.110 1.00 44.72 264 PRO A N 1
ATOM 2127 C CA . PRO A 1 264 ? 9.778 19.181 -20.571 1.00 44.72 264 PRO A CA 1
ATOM 2128 C C . PRO A 1 264 ? 8.830 19.626 -21.694 1.00 44.72 264 PRO A C 1
ATOM 2130 O O . PRO A 1 264 ? 9.085 20.629 -22.358 1.00 44.72 264 PRO A O 1
ATOM 2133 N N . GLY A 1 265 ? 7.746 18.872 -21.902 1.00 46.84 265 GLY A N 1
ATOM 2134 C CA . GLY A 1 265 ? 6.677 19.210 -22.848 1.00 46.84 265 GLY A CA 1
ATOM 2135 C C . GLY A 1 265 ? 6.759 18.585 -24.246 1.00 46.84 265 GLY A C 1
ATOM 2136 O O . GLY A 1 265 ? 5.899 18.899 -25.063 1.00 46.84 265 GLY A O 1
ATOM 2137 N N . SER A 1 266 ? 7.732 17.713 -24.549 1.00 52.03 266 SER A N 1
ATOM 2138 C CA . SER A 1 266 ? 7.685 16.923 -25.791 1.00 52.03 266 SER A CA 1
ATOM 2139 C C . SER A 1 266 ? 7.031 15.561 -25.543 1.00 52.03 266 SER A C 1
ATOM 2141 O O . SER A 1 266 ? 7.629 14.698 -24.902 1.00 52.03 266 SER A O 1
ATOM 2143 N N . ASP A 1 267 ? 5.843 15.348 -26.109 1.00 52.69 267 ASP A N 1
ATOM 2144 C CA . ASP A 1 267 ? 5.188 14.029 -26.164 1.00 52.69 267 ASP A CA 1
ATOM 2145 C C . ASP A 1 267 ? 5.884 13.063 -27.140 1.00 52.69 267 ASP A C 1
ATOM 2147 O O . ASP A 1 267 ? 5.507 11.897 -27.244 1.00 52.69 267 ASP A O 1
ATOM 2151 N N . ASP A 1 268 ? 6.902 13.541 -27.862 1.00 55.16 268 ASP A N 1
ATOM 2152 C CA . ASP A 1 268 ? 7.692 12.744 -28.787 1.00 55.16 268 ASP A CA 1
ATOM 2153 C C . ASP A 1 268 ? 8.713 11.874 -28.014 1.00 55.16 268 ASP A C 1
ATOM 2155 O O . ASP A 1 268 ? 9.667 12.403 -27.422 1.00 55.16 268 ASP A O 1
ATOM 2159 N N . PRO A 1 269 ? 8.553 10.534 -28.023 1.00 52.03 269 PRO A N 1
ATOM 2160 C CA . PRO A 1 269 ? 9.450 9.606 -27.339 1.00 52.03 269 PRO A CA 1
ATOM 2161 C C . PRO A 1 269 ? 10.902 9.723 -27.811 1.00 52.03 269 PRO A C 1
ATOM 2163 O O . PRO A 1 269 ? 11.812 9.372 -27.064 1.00 52.03 269 PRO A O 1
ATOM 2166 N N . SER A 1 270 ? 11.138 10.254 -29.017 1.00 53.16 270 SER A N 1
ATOM 2167 C CA . SER A 1 270 ? 12.474 10.429 -29.581 1.00 53.16 270 SER A CA 1
ATOM 2168 C C . SER A 1 270 ? 13.329 11.462 -28.844 1.00 53.16 270 SER A C 1
ATOM 2170 O O . SER A 1 270 ? 14.525 11.522 -29.101 1.00 53.16 270 SER A O 1
ATOM 2172 N N . TYR A 1 271 ? 12.791 12.226 -27.886 1.00 59.94 271 TYR A N 1
ATOM 2173 C CA . TYR A 1 271 ? 13.567 13.153 -27.044 1.00 59.94 271 TYR A CA 1
ATOM 2174 C C . TYR A 1 271 ? 13.737 12.686 -25.590 1.00 59.94 271 TYR A C 1
ATOM 2176 O O . TYR A 1 271 ? 14.402 13.363 -24.797 1.00 59.94 271 TYR A O 1
ATOM 2184 N N . LEU A 1 272 ? 13.175 11.531 -25.217 1.00 67.75 272 LEU A N 1
ATOM 2185 C CA . LEU A 1 272 ? 13.221 11.017 -23.848 1.00 67.75 272 LEU A CA 1
ATOM 2186 C C . LEU A 1 272 ? 14.368 10.023 -23.702 1.00 67.75 272 LEU A C 1
ATOM 2188 O O . LEU A 1 272 ? 14.265 8.868 -24.072 1.00 67.75 272 LEU A O 1
ATOM 2192 N N . GLN A 1 273 ? 15.474 10.434 -23.101 1.00 79.38 273 GLN A N 1
ATOM 2193 C CA . GLN A 1 273 ? 16.567 9.506 -22.844 1.00 79.38 273 GLN A CA 1
ATOM 2194 C C . GLN A 1 273 ? 16.191 8.498 -21.752 1.00 79.38 273 GLN A C 1
ATOM 2196 O O . GLN A 1 273 ? 15.899 8.877 -20.616 1.00 79.38 273 GLN A O 1
ATOM 2201 N N . GLN A 1 274 ? 16.265 7.213 -22.076 1.00 85.06 274 GLN A N 1
ATOM 2202 C CA . GLN A 1 274 ? 15.960 6.083 -21.212 1.00 85.06 274 GLN A CA 1
ATOM 2203 C C . GLN A 1 274 ? 17.203 5.242 -20.904 1.00 85.06 274 GLN A C 1
ATOM 2205 O O . GLN A 1 274 ? 18.187 5.212 -21.648 1.00 85.06 274 GLN A O 1
ATOM 2210 N N . LYS A 1 275 ? 17.122 4.517 -19.789 1.00 89.94 275 LYS A N 1
ATOM 2211 C CA . LYS A 1 275 ? 17.980 3.378 -19.462 1.00 89.94 275 LYS A CA 1
ATOM 2212 C C . LYS A 1 275 ? 17.123 2.142 -19.230 1.00 89.94 275 LYS A C 1
ATOM 2214 O O . LYS A 1 275 ? 16.074 2.226 -18.597 1.00 89.94 275 LYS A O 1
ATOM 2219 N N . GLY A 1 276 ? 17.601 1.001 -19.705 1.00 92.25 276 GLY A N 1
ATOM 2220 C CA . GLY A 1 276 ? 16.998 -0.312 -19.530 1.00 92.25 276 GLY A CA 1
ATOM 2221 C C . GLY A 1 276 ? 17.849 -1.165 -18.602 1.00 92.25 276 GLY A C 1
ATOM 2222 O O . GLY A 1 276 ? 19.072 -1.025 -18.556 1.00 92.25 276 GLY A O 1
ATOM 2223 N N . ARG A 1 277 ? 17.208 -2.050 -17.843 1.00 94.31 277 ARG A N 1
ATOM 2224 C CA . ARG A 1 277 ? 17.865 -2.987 -16.930 1.00 94.31 277 ARG A CA 1
ATOM 2225 C C . ARG A 1 277 ? 17.170 -4.335 -16.928 1.00 94.31 277 ARG A C 1
ATOM 2227 O O . ARG A 1 277 ? 15.945 -4.407 -17.001 1.00 94.31 277 ARG A O 1
ATOM 2234 N N . ILE A 1 278 ? 17.974 -5.382 -16.763 1.00 94.31 278 ILE A N 1
ATOM 2235 C CA . ILE A 1 278 ? 17.509 -6.758 -16.584 1.00 94.31 278 ILE A CA 1
ATOM 2236 C C . ILE A 1 278 ? 18.124 -7.299 -15.293 1.00 94.31 278 ILE A C 1
ATOM 2238 O O . ILE A 1 278 ? 19.331 -7.174 -15.058 1.00 94.31 278 ILE A O 1
ATOM 2242 N N . CYS A 1 279 ? 17.288 -7.876 -14.435 1.00 93.94 279 CYS A N 1
ATOM 2243 C CA . CYS A 1 279 ? 17.662 -8.333 -13.103 1.00 93.94 279 CYS A CA 1
ATOM 2244 C C . CYS A 1 279 ? 17.126 -9.736 -12.799 1.00 93.94 279 CYS A C 1
ATOM 2246 O O . CYS A 1 279 ? 15.968 -10.033 -13.068 1.00 93.94 279 CYS A O 1
ATOM 2248 N N . THR A 1 280 ? 17.911 -10.538 -12.086 1.00 92.19 280 THR A N 1
ATOM 2249 C CA . THR A 1 280 ? 17.505 -11.845 -11.538 1.00 92.19 280 THR A CA 1
ATOM 2250 C C . THR A 1 280 ? 17.422 -11.800 -10.002 1.00 92.19 280 THR A C 1
ATOM 2252 O O . THR A 1 280 ? 17.881 -10.836 -9.373 1.00 92.19 280 THR A O 1
ATOM 2255 N N . ILE A 1 281 ? 16.837 -12.819 -9.370 1.00 88.81 281 ILE A N 1
ATOM 2256 C CA . ILE A 1 281 ? 16.913 -13.037 -7.922 1.00 88.81 281 ILE A CA 1
ATOM 2257 C C . ILE A 1 281 ? 17.962 -14.108 -7.640 1.00 88.81 281 ILE A C 1
ATOM 2259 O O . ILE A 1 281 ? 17.812 -15.264 -8.002 1.00 88.81 281 ILE A O 1
ATOM 2263 N N . GLN A 1 282 ? 18.990 -13.737 -6.883 1.00 85.62 282 GLN A N 1
ATOM 2264 C CA . GLN A 1 282 ? 19.983 -14.672 -6.360 1.00 85.62 282 GLN A CA 1
ATOM 2265 C C . GLN A 1 282 ? 19.997 -14.584 -4.843 1.00 85.62 282 GLN A C 1
ATOM 2267 O O . GLN A 1 282 ? 20.147 -13.499 -4.271 1.00 85.62 282 GLN A O 1
ATOM 2272 N N . ASN A 1 283 ? 19.839 -15.727 -4.173 1.00 83.06 283 ASN A N 1
ATOM 2273 C CA . ASN A 1 283 ? 19.852 -15.819 -2.710 1.00 83.06 283 ASN A CA 1
ATOM 2274 C C . ASN A 1 283 ? 18.872 -14.828 -2.044 1.00 83.06 283 ASN A C 1
ATOM 2276 O O . ASN A 1 283 ? 19.206 -14.139 -1.076 1.00 83.06 283 ASN A O 1
ATOM 2280 N N . GLY A 1 284 ? 17.670 -14.690 -2.618 1.00 82.12 284 GLY A N 1
ATOM 2281 C CA . GLY A 1 284 ? 16.620 -13.791 -2.126 1.00 82.12 284 GLY A CA 1
ATOM 2282 C C . GLY A 1 284 ? 16.895 -12.292 -2.318 1.00 82.12 284 GLY A C 1
ATOM 2283 O O . GLY A 1 284 ? 16.186 -11.463 -1.742 1.00 82.12 284 GLY A O 1
ATOM 2284 N N . LYS A 1 285 ? 17.915 -11.919 -3.103 1.00 87.50 285 LYS A N 1
ATOM 2285 C CA . LYS A 1 285 ? 18.264 -10.528 -3.418 1.00 87.50 285 LYS A CA 1
ATOM 2286 C C . LYS A 1 285 ? 18.206 -10.289 -4.920 1.00 87.50 285 LYS A C 1
ATOM 2288 O O . LYS A 1 285 ? 18.673 -11.110 -5.699 1.00 87.50 285 LYS A O 1
ATOM 2293 N N . VAL A 1 286 ? 17.691 -9.124 -5.305 1.00 92.19 286 VAL A N 1
ATOM 2294 C CA . VAL A 1 286 ? 17.712 -8.685 -6.703 1.00 92.19 286 VAL A CA 1
ATOM 2295 C C . VAL A 1 286 ? 19.146 -8.344 -7.104 1.00 92.19 286 VAL A C 1
ATOM 2297 O O . VAL A 1 286 ? 19.815 -7.557 -6.426 1.00 92.19 286 VAL A O 1
ATOM 2300 N N . LYS A 1 287 ? 19.604 -8.941 -8.200 1.00 92.62 287 LYS A N 1
ATOM 2301 C CA . LYS A 1 287 ? 20.907 -8.726 -8.821 1.00 92.62 287 LYS A CA 1
ATOM 2302 C C . LYS A 1 287 ? 20.702 -8.233 -10.244 1.00 92.62 287 LYS A C 1
ATOM 2304 O O . LYS A 1 287 ? 19.951 -8.829 -11.005 1.00 92.62 287 LYS A O 1
ATOM 2309 N N . GLN A 1 288 ? 21.362 -7.133 -10.580 1.00 92.50 288 GLN A N 1
ATOM 2310 C CA . GLN A 1 288 ? 21.386 -6.616 -11.941 1.00 92.50 288 GLN A CA 1
ATOM 2311 C C . GLN A 1 288 ? 22.299 -7.504 -12.783 1.00 92.50 288 GLN A C 1
ATOM 2313 O O . GLN A 1 288 ? 23.457 -7.696 -12.420 1.00 92.50 288 GLN A O 1
ATOM 2318 N N . MET A 1 289 ? 21.764 -8.039 -13.876 1.00 92.00 289 MET A N 1
ATOM 2319 C CA . MET A 1 289 ? 22.519 -8.823 -14.856 1.00 92.00 289 MET A CA 1
ATOM 2320 C C . MET A 1 289 ? 23.009 -7.947 -16.003 1.00 92.00 289 MET A C 1
ATOM 2322 O O . MET A 1 289 ? 24.050 -8.225 -16.588 1.00 92.00 289 MET A O 1
ATOM 2326 N N . TRP A 1 290 ? 22.257 -6.889 -16.312 1.00 93.31 290 TRP A N 1
ATOM 2327 C CA . TRP A 1 290 ? 22.545 -5.989 -17.416 1.00 93.31 290 TRP A CA 1
ATOM 2328 C C . TRP A 1 290 ? 21.941 -4.606 -17.185 1.00 93.31 290 TRP A C 1
ATOM 2330 O O . TRP A 1 290 ? 20.902 -4.456 -16.533 1.00 93.31 290 TRP A O 1
ATOM 2340 N N . GLU A 1 291 ? 22.607 -3.601 -17.736 1.00 92.06 291 GLU A N 1
ATOM 2341 C CA . GLU A 1 291 ? 22.125 -2.231 -17.844 1.00 92.06 291 GLU A CA 1
ATOM 2342 C C . GLU A 1 291 ? 22.585 -1.645 -19.170 1.00 92.06 291 GLU A C 1
ATOM 2344 O O . GLU A 1 291 ? 23.718 -1.871 -19.594 1.00 92.06 291 GLU A O 1
ATOM 2349 N N . SER A 1 292 ? 21.710 -0.864 -19.788 1.00 89.88 292 SER A N 1
ATOM 2350 C CA . SER A 1 292 ? 22.038 -0.119 -20.988 1.00 89.88 292 SER A CA 1
ATOM 2351 C C . SER A 1 292 ? 22.857 1.137 -20.682 1.00 89.88 292 SER A C 1
ATOM 2353 O O . SER A 1 292 ? 22.720 1.798 -19.637 1.00 89.88 292 SER A O 1
ATOM 2355 N N . ASP A 1 293 ? 23.600 1.575 -21.689 1.00 85.25 293 ASP A N 1
ATOM 2356 C CA . ASP A 1 293 ? 23.906 2.992 -21.833 1.00 85.25 293 ASP A CA 1
ATOM 2357 C C . ASP A 1 293 ? 22.621 3.796 -22.081 1.00 85.25 293 ASP A C 1
ATOM 2359 O O . ASP A 1 293 ? 21.540 3.247 -22.312 1.00 85.25 293 ASP A O 1
ATOM 2363 N N . THR A 1 294 ? 22.713 5.115 -21.971 1.00 80.00 294 THR A N 1
ATOM 2364 C CA . THR A 1 294 ? 21.569 5.992 -22.228 1.00 80.00 294 THR A CA 1
ATOM 2365 C C . THR A 1 294 ? 21.219 5.971 -23.720 1.00 80.00 294 THR A C 1
ATOM 2367 O O . THR A 1 294 ? 22.100 6.110 -24.566 1.00 80.00 294 THR A O 1
ATOM 2370 N N . SER A 1 295 ? 19.943 5.797 -24.058 1.00 81.62 295 SER A N 1
ATOM 2371 C CA . SER A 1 295 ? 19.430 5.791 -25.442 1.00 81.62 295 SER A CA 1
ATOM 2372 C C . SER A 1 295 ? 18.086 6.517 -25.504 1.00 81.62 295 SER A C 1
ATOM 2374 O O . SER A 1 295 ? 17.498 6.766 -24.460 1.00 81.62 295 SER A O 1
ATOM 2376 N N . HIS A 1 296 ? 17.599 6.894 -26.684 1.00 77.38 296 HIS A N 1
ATOM 2377 C CA . HIS A 1 296 ? 16.337 7.638 -26.811 1.00 77.38 296 HIS A CA 1
ATOM 2378 C C . HIS A 1 296 ? 15.101 6.752 -26.613 1.00 77.38 296 HIS A C 1
ATOM 2380 O O . HIS A 1 296 ? 14.073 7.210 -26.144 1.00 77.38 296 HIS A O 1
ATOM 2386 N N . ALA A 1 297 ? 15.190 5.460 -26.903 1.00 83.75 297 ALA A N 1
ATOM 2387 C CA . ALA A 1 297 ? 14.207 4.494 -26.427 1.00 83.75 297 ALA A CA 1
ATOM 2388 C C . ALA A 1 297 ? 14.869 3.132 -26.270 1.00 83.75 297 ALA A C 1
ATOM 2390 O O . ALA A 1 297 ? 15.856 2.836 -26.949 1.00 83.75 297 ALA A O 1
ATOM 2391 N N . ILE A 1 298 ? 14.347 2.320 -25.354 1.00 89.38 298 ILE A N 1
ATOM 2392 C CA . ILE A 1 298 ? 14.823 0.954 -25.151 1.00 89.38 298 ILE A CA 1
ATOM 2393 C C . ILE A 1 298 ? 13.630 0.017 -25.153 1.00 89.38 298 ILE A C 1
ATOM 2395 O O . ILE A 1 298 ? 12.735 0.135 -24.316 1.00 89.38 298 ILE A O 1
ATOM 2399 N N . THR A 1 299 ? 13.677 -0.948 -26.060 1.00 91.19 299 THR A N 1
ATOM 2400 C CA . THR A 1 299 ? 12.644 -1.956 -26.236 1.00 91.19 299 THR A CA 1
ATOM 2401 C C . THR A 1 299 ? 13.223 -3.350 -26.038 1.00 91.19 299 THR A C 1
ATOM 2403 O O . THR A 1 299 ? 14.365 -3.630 -26.399 1.00 91.19 299 THR A O 1
ATOM 2406 N N . PHE A 1 300 ? 12.422 -4.237 -25.449 1.00 93.94 300 PHE A N 1
ATOM 2407 C CA . PHE A 1 300 ? 12.774 -5.637 -25.249 1.00 93.94 300 PHE A CA 1
ATOM 2408 C C . PHE A 1 300 ? 11.885 -6.537 -26.108 1.00 93.94 300 PHE A C 1
ATOM 2410 O O . PHE A 1 300 ? 10.663 -6.364 -26.141 1.00 93.94 300 PHE A O 1
ATOM 2417 N N . HIS A 1 301 ? 12.492 -7.535 -26.745 1.00 92.56 301 HIS A N 1
ATOM 2418 C CA . HIS A 1 301 ? 11.798 -8.544 -27.538 1.00 92.56 301 HIS A CA 1
ATOM 2419 C C . HIS A 1 301 ? 12.271 -9.950 -27.171 1.00 92.56 301 HIS A C 1
ATOM 2421 O O . HIS A 1 301 ? 13.422 -10.163 -26.795 1.00 92.56 301 HIS A O 1
ATOM 2427 N N . THR A 1 302 ? 11.375 -10.916 -27.341 1.00 89.69 302 THR A N 1
ATOM 2428 C CA . THR A 1 302 ? 11.735 -12.341 -27.438 1.00 89.69 302 THR A CA 1
ATOM 2429 C C . THR A 1 302 ? 11.803 -12.747 -28.907 1.00 89.69 302 THR A C 1
ATOM 2431 O O . THR A 1 302 ? 11.115 -12.145 -29.734 1.00 89.69 302 THR A O 1
ATOM 2434 N N . ILE A 1 303 ? 12.601 -13.766 -29.231 1.00 87.06 303 ILE A N 1
ATOM 2435 C CA . ILE A 1 303 ? 12.660 -14.347 -30.578 1.00 87.06 303 ILE A CA 1
ATOM 2436 C C . ILE A 1 303 ? 11.811 -15.619 -30.597 1.00 87.06 303 ILE A C 1
ATOM 2438 O O . ILE A 1 303 ? 11.992 -16.523 -29.783 1.00 87.06 303 ILE A O 1
ATOM 2442 N N . LYS A 1 304 ? 10.873 -15.716 -31.538 1.00 82.31 304 LYS A N 1
ATOM 2443 C CA . LYS A 1 304 ? 10.036 -16.901 -31.734 1.00 82.31 304 LYS A CA 1
ATOM 2444 C C . LYS A 1 304 ? 10.906 -18.128 -32.016 1.00 82.31 304 LYS A C 1
ATOM 2446 O O . LYS A 1 304 ? 11.704 -18.129 -32.945 1.00 82.31 304 LYS A O 1
ATOM 2451 N N . GLY A 1 305 ? 10.701 -19.189 -31.239 1.00 76.44 305 GLY A N 1
ATOM 2452 C CA . GLY A 1 305 ? 11.473 -20.429 -31.358 1.00 76.44 305 GLY A CA 1
ATOM 2453 C C . GLY A 1 305 ? 12.831 -20.398 -30.649 1.00 76.44 305 GLY A C 1
ATOM 2454 O O . GLY A 1 305 ? 13.501 -21.424 -30.634 1.00 76.44 305 GLY A O 1
ATOM 2455 N N . SER A 1 306 ? 13.212 -19.274 -30.031 1.00 80.31 306 SER A N 1
ATOM 2456 C CA . SER A 1 306 ? 14.345 -19.209 -29.109 1.00 80.31 306 SER A CA 1
ATOM 2457 C C . SER A 1 306 ? 13.822 -19.179 -27.680 1.00 80.31 306 SER A C 1
ATOM 2459 O O . SER A 1 306 ? 13.065 -18.287 -27.298 1.00 80.31 306 SER A O 1
ATOM 2461 N N . GLU A 1 307 ? 14.200 -20.178 -26.890 1.00 71.69 307 GLU A N 1
ATOM 2462 C CA . GLU A 1 307 ? 13.768 -20.279 -25.495 1.00 71.69 307 GLU A CA 1
ATOM 2463 C C . GLU A 1 307 ? 14.675 -19.513 -24.542 1.00 71.69 307 GLU A C 1
ATOM 2465 O O . GLU A 1 307 ? 14.328 -19.430 -23.383 1.00 71.69 307 GLU A O 1
ATOM 2470 N N . SER A 1 308 ? 15.810 -18.965 -24.991 1.00 82.25 308 SER A N 1
ATOM 2471 C CA . SER A 1 308 ? 16.844 -18.414 -24.099 1.00 82.25 308 SER A CA 1
ATOM 2472 C C . SER A 1 308 ? 17.514 -17.149 -24.627 1.00 82.25 308 SER A C 1
ATOM 2474 O O . SER A 1 308 ? 18.598 -16.788 -24.167 1.00 82.25 308 SER A O 1
ATOM 2476 N N . GLU A 1 309 ? 16.899 -16.467 -25.593 1.00 88.62 309 GLU A N 1
ATOM 2477 C CA . GLU A 1 309 ? 17.432 -15.223 -26.138 1.00 88.62 309 GLU A CA 1
ATOM 2478 C C . GLU A 1 309 ? 16.483 -14.051 -25.943 1.00 88.62 309 GLU A C 1
ATOM 2480 O O . GLU A 1 309 ? 15.268 -14.136 -26.137 1.00 88.62 309 GLU A O 1
ATOM 2485 N N . ILE A 1 310 ? 17.087 -12.916 -25.611 1.00 92.25 310 ILE A N 1
ATOM 2486 C CA . ILE A 1 310 ? 16.424 -11.626 -25.556 1.00 92.25 310 ILE A CA 1
ATOM 2487 C C . ILE A 1 310 ? 17.103 -10.664 -26.521 1.00 92.25 310 ILE A C 1
ATOM 2489 O O . ILE A 1 310 ? 18.330 -10.552 -26.566 1.00 92.25 310 ILE A O 1
ATOM 2493 N N . VAL A 1 311 ? 16.283 -9.943 -27.278 1.00 92.88 311 VAL A N 1
ATOM 2494 C CA . VAL A 1 311 ? 16.727 -8.862 -28.153 1.00 92.88 311 VAL A CA 1
ATOM 2495 C C . VAL A 1 311 ? 16.428 -7.545 -27.465 1.00 92.88 311 VAL A C 1
ATOM 2497 O O . VAL A 1 311 ? 15.304 -7.290 -27.026 1.00 92.88 311 VAL A O 1
ATOM 2500 N N . VAL A 1 312 ? 17.452 -6.712 -27.361 1.00 93.88 312 VAL A N 1
ATOM 2501 C CA . VAL A 1 312 ? 17.350 -5.349 -26.859 1.00 93.88 312 VAL A CA 1
ATOM 2502 C C . VAL A 1 312 ? 17.537 -4.411 -28.037 1.00 93.88 312 VAL A C 1
ATOM 2504 O O . VAL A 1 312 ? 18.628 -4.339 -28.603 1.00 93.88 312 VAL A O 1
ATOM 2507 N N . ASP A 1 313 ? 16.480 -3.690 -28.382 1.00 91.88 313 ASP A N 1
ATOM 2508 C CA . ASP A 1 313 ? 16.507 -2.643 -29.393 1.00 91.88 313 ASP A CA 1
ATOM 2509 C C . ASP A 1 313 ? 16.680 -1.282 -28.712 1.00 91.88 313 ASP A C 1
ATOM 2511 O O . ASP A 1 313 ? 15.905 -0.902 -27.828 1.00 91.88 313 ASP A O 1
ATOM 2515 N N . LYS A 1 314 ? 17.736 -0.563 -29.091 1.00 91.06 314 LYS A N 1
ATOM 2516 C CA . LYS A 1 314 ? 18.070 0.756 -28.562 1.00 91.06 314 LYS A CA 1
ATOM 2517 C C . LYS A 1 314 ? 17.953 1.774 -29.681 1.00 91.06 314 LYS A C 1
ATOM 2519 O O . LYS A 1 314 ? 18.840 1.872 -30.532 1.00 91.06 314 LYS A O 1
ATOM 2524 N N . TYR A 1 315 ? 16.894 2.570 -29.633 1.00 86.88 315 TYR A N 1
ATOM 2525 C CA . TYR A 1 315 ? 16.721 3.693 -30.539 1.00 86.88 315 TYR A CA 1
ATOM 2526 C C . TYR A 1 315 ? 17.711 4.802 -30.178 1.00 86.88 315 TYR A C 1
ATOM 2528 O O . TYR A 1 315 ? 17.768 5.259 -29.028 1.00 86.88 315 TYR A O 1
ATOM 2536 N N . ILE A 1 316 ? 18.503 5.220 -31.162 1.00 81.88 316 ILE A N 1
ATOM 2537 C CA . ILE A 1 316 ? 19.443 6.329 -31.034 1.00 81.88 316 ILE A CA 1
ATOM 2538 C C . ILE A 1 316 ? 18.777 7.574 -31.625 1.00 81.88 316 ILE A C 1
ATOM 2540 O O . ILE A 1 316 ? 17.937 8.179 -30.978 1.00 81.88 316 ILE A O 1
ATOM 2544 N N . THR A 1 317 ? 19.119 7.980 -32.842 1.00 75.94 317 THR A N 1
ATOM 2545 C CA . THR A 1 317 ? 18.552 9.165 -33.492 1.00 75.94 317 THR A CA 1
ATOM 2546 C C . THR A 1 317 ? 18.540 8.961 -35.001 1.00 75.94 317 THR A C 1
ATOM 2548 O O . THR A 1 317 ? 19.275 8.116 -35.512 1.00 75.94 317 THR A O 1
ATOM 2551 N N . GLY A 1 318 ? 17.693 9.702 -35.718 1.00 74.38 318 GLY A N 1
ATOM 2552 C CA . GLY A 1 318 ? 17.621 9.640 -37.181 1.00 74.38 318 GLY A CA 1
ATOM 2553 C C . GLY A 1 318 ? 17.199 8.276 -37.739 1.00 74.38 318 GLY A C 1
ATOM 2554 O O . GLY A 1 318 ? 17.644 7.908 -38.820 1.00 74.38 318 GLY A O 1
ATOM 2555 N N . GLY A 1 319 ? 16.386 7.507 -37.003 1.00 76.50 319 GLY A N 1
ATOM 2556 C CA . GLY A 1 319 ? 15.952 6.172 -37.440 1.00 76.50 319 GLY A CA 1
ATOM 2557 C C . GLY A 1 319 ? 17.009 5.073 -37.278 1.00 76.50 319 GLY A C 1
ATOM 2558 O O . GLY A 1 319 ? 16.850 4.000 -37.850 1.00 76.50 319 GLY A O 1
ATOM 2559 N N . ILE A 1 320 ? 18.089 5.331 -36.529 1.00 83.69 320 ILE A N 1
ATOM 2560 C CA . ILE A 1 320 ? 19.149 4.352 -36.265 1.00 83.69 320 ILE A CA 1
ATOM 2561 C C . ILE A 1 320 ? 18.872 3.611 -34.956 1.00 83.69 320 ILE A C 1
ATOM 2563 O O . ILE A 1 320 ? 18.695 4.216 -33.895 1.00 83.69 320 ILE A O 1
ATOM 2567 N N . HIS A 1 321 ? 18.918 2.288 -35.039 1.00 87.81 321 HIS A N 1
ATOM 2568 C CA . HIS A 1 321 ? 18.708 1.350 -33.949 1.00 87.81 321 HIS A CA 1
ATOM 2569 C C . HIS A 1 321 ? 19.981 0.541 -33.703 1.00 87.81 321 HIS A C 1
ATOM 2571 O O . HIS A 1 321 ? 20.563 -0.033 -34.626 1.00 87.81 321 HIS A O 1
ATOM 2577 N N . HIS A 1 322 ? 20.423 0.470 -32.447 1.00 90.56 322 HIS A N 1
ATOM 2578 C CA . HIS A 1 322 ? 21.471 -0.454 -32.023 1.00 90.56 322 HIS A CA 1
ATOM 2579 C C . HIS A 1 322 ? 20.826 -1.654 -31.343 1.00 90.56 322 HIS A C 1
ATOM 2581 O O . HIS A 1 322 ? 20.359 -1.568 -30.208 1.00 90.56 322 HIS A O 1
ATOM 2587 N N . ILE A 1 323 ? 20.859 -2.786 -32.035 1.00 90.81 323 ILE A N 1
ATOM 2588 C CA . ILE A 1 323 ? 20.200 -4.011 -31.607 1.00 90.81 323 ILE A CA 1
ATOM 2589 C C . ILE A 1 323 ? 21.244 -4.968 -31.039 1.00 90.81 323 ILE A C 1
ATOM 2591 O O . ILE A 1 323 ? 22.308 -5.200 -31.624 1.00 90.81 323 ILE A O 1
ATOM 2595 N N . GLU A 1 324 ? 20.966 -5.512 -29.862 1.00 93.00 324 GLU A N 1
ATOM 2596 C CA . GLU A 1 324 ? 21.831 -6.465 -29.174 1.00 93.00 324 GLU A CA 1
ATOM 2597 C C . GLU A 1 324 ? 21.049 -7.721 -28.823 1.00 93.00 324 GLU A C 1
ATOM 2599 O O . GLU A 1 324 ? 19.949 -7.644 -28.283 1.00 93.00 324 GLU A O 1
ATOM 2604 N N . VAL A 1 325 ? 21.638 -8.876 -29.120 1.00 91.75 325 VAL A N 1
ATOM 2605 C CA . VAL A 1 325 ? 21.060 -10.182 -28.800 1.00 91.75 325 VAL A CA 1
ATOM 2606 C C . VAL A 1 325 ? 21.845 -10.770 -27.646 1.00 91.75 325 VAL A C 1
ATOM 2608 O O . VAL A 1 325 ? 23.076 -10.854 -27.709 1.00 91.75 325 VAL A O 1
ATOM 2611 N N . TYR A 1 326 ? 21.136 -11.173 -26.600 1.00 92.88 326 TYR A N 1
ATOM 2612 C CA . TYR A 1 326 ? 21.718 -11.780 -25.416 1.00 92.88 326 TYR A CA 1
ATOM 2613 C C . TYR A 1 326 ? 21.156 -13.174 -25.192 1.00 92.88 326 TYR A C 1
ATOM 2615 O O . TYR A 1 326 ? 19.941 -13.353 -25.211 1.00 92.88 326 TYR A O 1
ATOM 2623 N N . HIS A 1 327 ? 22.036 -14.122 -24.886 1.00 90.12 327 HIS A N 1
ATOM 2624 C CA . HIS A 1 327 ? 21.665 -15.378 -24.262 1.00 90.12 327 HIS A CA 1
ATOM 2625 C C . HIS A 1 327 ? 21.439 -15.178 -22.759 1.00 90.12 327 HIS A C 1
ATOM 2627 O O . HIS A 1 327 ? 22.239 -14.535 -22.065 1.00 90.12 327 HIS A O 1
ATOM 2633 N N . VAL A 1 328 ? 20.342 -15.735 -22.256 1.00 84.94 328 VAL A N 1
ATOM 2634 C CA . VAL A 1 328 ? 19.911 -15.640 -20.864 1.00 84.94 328 VAL A CA 1
ATOM 2635 C C . VAL A 1 328 ? 20.400 -16.857 -20.088 1.00 84.94 328 VAL A C 1
ATOM 2637 O O . VAL A 1 328 ? 19.759 -17.905 -20.060 1.00 84.94 328 VAL A O 1
ATOM 2640 N N . ALA A 1 329 ? 21.538 -16.696 -19.412 1.00 75.62 329 ALA A N 1
ATOM 2641 C CA . ALA A 1 329 ? 22.006 -17.649 -18.416 1.00 75.62 329 ALA A CA 1
ATOM 2642 C C . ALA A 1 329 ? 21.514 -17.237 -17.018 1.00 75.62 329 ALA A C 1
ATOM 2644 O O . ALA A 1 329 ? 21.405 -16.051 -16.703 1.00 75.62 329 ALA A O 1
ATOM 2645 N N . SER A 1 330 ? 21.298 -18.217 -16.139 1.00 64.19 330 SER A N 1
ATOM 2646 C CA . SER A 1 330 ? 20.688 -18.040 -14.805 1.00 64.19 330 SER A CA 1
ATOM 2647 C C . SER A 1 330 ? 21.338 -16.977 -13.900 1.00 64.19 330 SER A C 1
ATOM 2649 O O . SER A 1 330 ? 20.733 -16.518 -12.930 1.00 64.19 330 SER A O 1
ATOM 2651 N N . ALA A 1 331 ? 22.578 -16.562 -14.183 1.00 70.94 331 ALA A N 1
ATOM 2652 C CA . ALA A 1 331 ? 23.298 -15.576 -13.381 1.00 70.94 331 ALA A CA 1
ATOM 2653 C C . ALA A 1 331 ? 23.799 -14.333 -14.127 1.00 70.94 331 ALA A C 1
ATOM 2655 O O . ALA A 1 331 ? 24.264 -13.396 -13.472 1.00 70.94 331 ALA A O 1
ATOM 2656 N N . LYS A 1 332 ? 23.746 -14.319 -15.461 1.00 81.00 332 LYS A N 1
ATOM 2657 C CA . LYS A 1 332 ? 24.303 -13.247 -16.293 1.00 81.00 332 LYS A CA 1
ATOM 2658 C C . LYS A 1 332 ? 23.715 -13.296 -17.699 1.00 81.00 332 LYS A C 1
ATOM 2660 O O . LYS A 1 332 ? 23.288 -14.345 -18.163 1.00 81.00 332 LYS A O 1
ATOM 2665 N N . LEU A 1 333 ? 23.775 -12.164 -18.388 1.00 88.88 333 LEU A N 1
ATOM 2666 C CA . LEU A 1 333 ? 23.497 -12.099 -19.816 1.00 88.88 333 LEU A CA 1
ATOM 2667 C C . LEU A 1 333 ? 24.804 -12.223 -20.595 1.00 88.88 333 LEU A C 1
ATOM 2669 O O . LEU A 1 333 ? 25.774 -11.522 -20.297 1.00 88.88 333 LEU A O 1
ATOM 2673 N N . GLU A 1 334 ? 24.829 -13.110 -21.582 1.00 88.88 334 GLU A N 1
ATOM 2674 C CA . GLU A 1 334 ? 25.957 -13.273 -22.498 1.00 88.88 334 GLU A CA 1
ATOM 2675 C C . GLU A 1 334 ? 25.580 -12.672 -23.845 1.00 88.88 334 GLU A C 1
ATOM 2677 O O . GLU A 1 334 ? 24.540 -12.993 -24.407 1.00 88.88 334 GLU A O 1
ATOM 2682 N N . LYS A 1 335 ? 26.380 -11.729 -24.345 1.00 89.94 335 LYS A N 1
ATOM 2683 C CA . LYS A 1 335 ? 26.084 -11.077 -25.620 1.00 89.94 335 LYS A CA 1
ATOM 2684 C C . LYS A 1 335 ? 26.423 -12.027 -26.767 1.00 89.94 335 LYS A C 1
ATOM 2686 O O . LYS A 1 335 ? 27.598 -12.316 -26.974 1.00 89.94 335 LYS A O 1
ATOM 2691 N N . ASN A 1 336 ? 25.412 -12.434 -27.526 1.00 88.25 336 ASN A N 1
ATOM 2692 C CA . ASN A 1 336 ? 25.557 -13.312 -28.686 1.00 88.25 336 ASN A CA 1
ATOM 2693 C C . ASN A 1 336 ? 25.909 -12.518 -29.942 1.00 88.25 336 ASN A C 1
ATOM 2695 O O . ASN A 1 336 ? 26.830 -12.868 -30.674 1.00 88.25 336 ASN A O 1
ATOM 2699 N N . ALA A 1 337 ? 25.169 -11.437 -30.193 1.00 88.81 337 ALA A N 1
ATOM 2700 C CA . ALA A 1 337 ? 25.287 -10.682 -31.432 1.00 88.81 337 ALA A CA 1
ATOM 2701 C C . ALA A 1 337 ? 24.975 -9.195 -31.243 1.00 88.81 337 ALA A C 1
ATOM 2703 O O . ALA A 1 337 ? 24.423 -8.754 -30.229 1.00 88.81 337 ALA A O 1
ATOM 2704 N N . SER A 1 338 ? 25.370 -8.399 -32.235 1.00 90.25 338 SER A N 1
ATOM 2705 C CA . SER A 1 338 ? 25.097 -6.970 -32.272 1.00 90.25 338 SER A CA 1
ATOM 2706 C C . SER A 1 338 ? 24.926 -6.483 -33.698 1.00 90.25 338 SER A C 1
ATOM 2708 O O . SER A 1 338 ? 25.803 -6.704 -34.536 1.00 90.25 338 SER A O 1
ATOM 2710 N N . TYR A 1 339 ? 23.854 -5.737 -33.922 1.00 89.62 339 TYR A N 1
ATOM 2711 C CA . TYR A 1 339 ? 23.499 -5.195 -35.221 1.00 89.62 339 TYR A CA 1
ATOM 2712 C C . TYR A 1 339 ? 23.212 -3.701 -35.126 1.00 89.62 339 TYR A C 1
ATOM 2714 O O . TYR A 1 339 ? 22.848 -3.186 -34.068 1.00 89.62 339 TYR A O 1
ATOM 2722 N N . ILE A 1 340 ? 23.373 -3.017 -36.246 1.00 87.69 340 ILE A N 1
ATOM 2723 C CA . ILE A 1 340 ? 22.855 -1.675 -36.471 1.00 87.69 340 ILE A CA 1
ATOM 2724 C C . ILE A 1 340 ? 21.764 -1.810 -37.528 1.00 87.69 340 ILE A C 1
ATOM 2726 O O . ILE A 1 340 ? 21.996 -2.427 -38.568 1.00 87.69 340 ILE A O 1
ATOM 2730 N N . PHE A 1 341 ? 20.586 -1.265 -37.247 1.00 85.19 341 PHE A N 1
ATOM 2731 C CA . PHE A 1 341 ? 19.500 -1.139 -38.212 1.00 85.19 341 PHE A CA 1
ATOM 2732 C C . PHE A 1 341 ? 19.261 0.339 -38.507 1.00 85.19 341 PHE A C 1
ATOM 2734 O O . PHE A 1 341 ? 19.196 1.154 -37.588 1.00 85.19 341 PHE A O 1
ATOM 2741 N N . GLY A 1 342 ? 19.170 0.690 -39.785 1.00 80.00 342 GLY A N 1
ATOM 2742 C CA . GLY A 1 342 ? 18.972 2.067 -40.233 1.00 80.00 342 GLY A CA 1
ATOM 2743 C C . GLY A 1 342 ? 19.791 2.394 -41.484 1.00 80.00 342 GLY A C 1
ATOM 2744 O O . GLY A 1 342 ? 20.470 1.517 -42.024 1.00 80.00 342 GLY A O 1
ATOM 2745 N N . PRO A 1 343 ? 19.735 3.645 -41.963 1.00 69.75 343 PRO A N 1
ATOM 2746 C CA . PRO A 1 343 ? 20.522 4.082 -43.109 1.00 69.75 343 PRO A CA 1
ATOM 2747 C C . PRO A 1 343 ? 21.989 4.249 -42.685 1.00 69.75 343 PRO A C 1
ATOM 2749 O O . PRO A 1 343 ? 22.322 5.179 -41.952 1.00 69.75 343 PRO A O 1
ATOM 2752 N N . ILE A 1 344 ? 22.866 3.335 -43.110 1.00 61.22 344 ILE A N 1
ATOM 2753 C CA . ILE A 1 344 ? 24.315 3.447 -42.854 1.00 61.22 344 ILE A CA 1
ATOM 2754 C C . ILE A 1 344 ? 25.010 4.151 -44.025 1.00 61.22 344 ILE A C 1
ATOM 2756 O O . ILE A 1 344 ? 25.760 5.098 -43.808 1.00 61.22 344 ILE A O 1
ATOM 2760 N N . GLU A 1 345 ? 24.694 3.755 -45.264 1.00 58.38 345 GLU A N 1
ATOM 2761 C CA . GLU A 1 345 ? 25.165 4.390 -46.501 1.00 58.38 345 GLU A CA 1
ATOM 2762 C C . GLU A 1 345 ? 24.043 4.345 -47.559 1.00 58.38 345 GLU A C 1
ATOM 2764 O O . GLU A 1 345 ? 23.750 3.298 -48.132 1.00 58.38 345 GLU A O 1
ATOM 2769 N N . GLY A 1 346 ? 23.380 5.481 -47.808 1.00 61.31 346 GLY A N 1
ATOM 2770 C CA . GLY A 1 346 ? 22.276 5.592 -48.775 1.00 61.31 346 GLY A CA 1
ATOM 2771 C C . GLY A 1 346 ? 20.864 5.449 -48.174 1.00 61.31 346 GLY A C 1
ATOM 2772 O O . GLY A 1 346 ? 20.711 5.353 -46.958 1.00 61.31 346 GLY A O 1
ATOM 2773 N N . PRO A 1 347 ? 19.805 5.491 -49.010 1.00 58.78 347 PRO A N 1
ATOM 2774 C CA . PRO A 1 347 ? 18.409 5.511 -48.555 1.00 58.78 347 PRO A CA 1
ATOM 2775 C C . PRO A 1 347 ? 17.862 4.135 -48.139 1.00 58.78 347 PRO A C 1
ATOM 2777 O O . PRO A 1 347 ? 16.725 4.045 -47.679 1.00 58.78 347 PRO A O 1
ATOM 2780 N N . GLU A 1 348 ? 18.621 3.055 -48.335 1.00 65.38 348 GLU A N 1
ATOM 2781 C CA . GLU A 1 348 ? 18.146 1.701 -48.060 1.00 65.38 348 GLU A CA 1
ATOM 2782 C C . GLU A 1 348 ? 18.271 1.343 -46.577 1.00 65.38 348 GLU A C 1
ATOM 2784 O O . GLU A 1 348 ? 19.361 1.339 -46.005 1.00 65.38 348 GLU A O 1
ATOM 2789 N N . LEU A 1 349 ? 17.145 0.971 -45.969 1.00 74.25 349 LEU A N 1
ATOM 2790 C CA . LEU A 1 349 ? 17.115 0.398 -44.629 1.00 74.25 349 LEU A CA 1
ATOM 2791 C C . LEU A 1 349 ? 17.616 -1.052 -44.662 1.00 74.25 349 LEU A C 1
ATOM 2793 O O . LEU A 1 349 ? 17.324 -1.826 -45.580 1.00 74.25 349 LEU A O 1
ATOM 2797 N N . GLY A 1 350 ? 18.378 -1.434 -43.644 1.00 79.94 350 GLY A N 1
ATOM 2798 C CA . GLY A 1 350 ? 18.868 -2.796 -43.508 1.00 79.94 350 GLY A CA 1
ATOM 2799 C C . GLY A 1 350 ? 19.628 -3.022 -42.213 1.00 79.94 350 GLY A C 1
ATOM 2800 O O . GLY A 1 350 ? 19.964 -2.081 -41.496 1.00 79.94 350 GLY A O 1
ATOM 2801 N N . TYR A 1 351 ? 19.892 -4.296 -41.938 1.00 84.00 351 TYR A N 1
ATOM 2802 C CA . TYR A 1 351 ? 20.704 -4.736 -40.814 1.00 84.00 351 TYR A CA 1
ATOM 2803 C C . TYR A 1 351 ? 22.166 -4.849 -41.227 1.00 84.00 351 TYR A C 1
ATOM 2805 O O . TYR A 1 351 ? 22.492 -5.412 -42.271 1.00 84.00 351 TYR A O 1
ATOM 2813 N N . PHE A 1 352 ? 23.057 -4.382 -40.366 1.00 84.75 352 PHE A N 1
ATOM 2814 C CA . PHE A 1 352 ? 24.498 -4.511 -40.531 1.00 84.75 352 PHE A CA 1
ATOM 2815 C C . PHE A 1 352 ? 25.099 -5.038 -39.239 1.00 84.75 352 PHE A C 1
ATOM 2817 O O . PHE A 1 352 ? 24.655 -4.668 -38.148 1.00 84.75 352 PHE A O 1
ATOM 2824 N N . ARG A 1 353 ? 26.117 -5.899 -39.323 1.00 82.62 353 ARG A N 1
ATOM 2825 C CA . ARG A 1 353 ? 26.887 -6.246 -38.121 1.00 82.62 353 ARG A CA 1
ATOM 2826 C C . ARG A 1 353 ? 27.539 -4.984 -37.561 1.00 82.62 353 ARG A C 1
ATOM 2828 O O . ARG A 1 353 ? 27.985 -4.122 -38.312 1.00 82.62 353 ARG A O 1
ATOM 2835 N N . LYS A 1 354 ? 27.593 -4.861 -36.230 1.00 75.31 354 LYS A N 1
ATOM 2836 C CA . LYS A 1 354 ? 28.118 -3.652 -35.566 1.00 75.31 354 LYS A CA 1
ATOM 2837 C C . LYS A 1 354 ? 29.581 -3.338 -35.929 1.00 75.31 354 LYS A C 1
ATOM 2839 O O . LYS A 1 354 ? 29.985 -2.185 -35.840 1.00 75.31 354 LYS A O 1
ATOM 2844 N N . ASP A 1 355 ? 30.365 -4.339 -36.321 1.00 76.44 355 ASP A N 1
ATOM 2845 C CA . ASP A 1 355 ? 31.735 -4.156 -36.822 1.00 76.44 355 ASP A CA 1
ATOM 2846 C C . ASP A 1 355 ? 31.804 -3.501 -38.216 1.00 76.44 355 ASP A C 1
ATOM 2848 O O . ASP A 1 355 ? 32.896 -3.208 -38.695 1.00 76.44 355 ASP A O 1
ATOM 2852 N N . GLY A 1 356 ? 30.654 -3.239 -38.848 1.00 65.50 356 GLY A N 1
ATOM 2853 C CA . GLY A 1 356 ? 30.536 -2.564 -40.139 1.00 65.50 356 GLY A CA 1
ATOM 2854 C C . GLY A 1 356 ? 30.905 -3.442 -41.333 1.00 65.50 356 GLY A C 1
ATOM 2855 O O . GLY A 1 356 ? 30.981 -2.939 -42.448 1.00 65.50 356 GLY A O 1
ATOM 2856 N N . THR A 1 357 ? 31.155 -4.737 -41.122 1.00 64.88 357 THR A N 1
ATOM 2857 C CA . THR A 1 357 ? 31.802 -5.584 -42.136 1.00 64.88 357 THR A CA 1
ATOM 2858 C C . THR A 1 357 ? 30.841 -6.201 -43.151 1.00 64.88 357 THR A C 1
ATOM 2860 O O . THR A 1 357 ? 31.273 -6.590 -44.233 1.00 64.88 357 THR A O 1
ATOM 2863 N N . GLU A 1 358 ? 29.544 -6.302 -42.833 1.00 78.44 358 GLU A N 1
ATOM 2864 C CA . GLU A 1 358 ? 28.599 -7.071 -43.649 1.00 78.44 358 GLU A CA 1
ATOM 2865 C C . GLU A 1 358 ? 27.142 -6.612 -43.457 1.00 78.44 358 GLU A C 1
ATOM 2867 O O . GLU A 1 358 ? 26.657 -6.491 -42.323 1.00 78.44 358 GLU A O 1
ATOM 2872 N N . ARG A 1 359 ? 26.424 -6.405 -44.575 1.00 83.31 359 ARG A N 1
ATOM 2873 C CA . ARG A 1 359 ? 24.958 -6.277 -44.592 1.00 83.31 359 ARG A CA 1
ATOM 2874 C C . ARG A 1 359 ? 24.351 -7.659 -44.376 1.00 83.31 359 ARG A C 1
ATOM 2876 O O . ARG A 1 359 ? 24.616 -8.583 -45.139 1.00 83.31 359 ARG A O 1
ATOM 2883 N N . VAL A 1 360 ? 23.501 -7.788 -43.366 1.00 83.00 360 VAL A N 1
ATOM 2884 C CA . VAL A 1 360 ? 22.815 -9.035 -43.030 1.00 83.00 360 VAL A CA 1
ATOM 2885 C C . VAL A 1 360 ? 21.377 -8.945 -43.518 1.00 83.00 360 VAL A C 1
ATOM 2887 O O . VAL A 1 360 ? 20.672 -7.969 -43.263 1.00 83.00 360 VAL A O 1
ATOM 2890 N N . LYS A 1 361 ? 20.927 -9.972 -44.236 1.00 77.75 361 LYS A N 1
ATOM 2891 C CA . LYS A 1 361 ? 19.512 -10.117 -44.571 1.00 77.75 361 LYS A CA 1
ATOM 2892 C C . LYS A 1 361 ? 18.787 -10.600 -43.318 1.00 77.75 361 LYS A C 1
ATOM 2894 O O . LYS A 1 361 ? 19.081 -11.711 -42.901 1.00 77.75 361 LYS A O 1
ATOM 2899 N N . ASP A 1 362 ? 17.937 -9.739 -42.750 1.00 77.56 362 ASP A N 1
ATOM 2900 C CA . ASP A 1 362 ? 17.084 -9.957 -41.566 1.00 77.56 362 ASP A CA 1
ATOM 2901 C C . ASP A 1 362 ? 17.622 -11.035 -40.592 1.00 77.56 362 ASP A C 1
ATOM 2903 O O . ASP A 1 362 ? 17.349 -12.227 -40.761 1.00 77.56 362 ASP A O 1
ATOM 2907 N N . PRO A 1 363 ? 18.397 -10.641 -39.564 1.00 81.00 363 PRO A N 1
ATOM 2908 C CA . PRO A 1 363 ? 19.016 -11.585 -38.639 1.00 81.00 363 PRO A CA 1
ATOM 2909 C C . PRO A 1 363 ? 18.008 -12.340 -37.756 1.00 81.00 363 PRO A C 1
ATOM 2911 O O . PRO A 1 363 ? 18.424 -13.238 -37.023 1.00 81.00 363 PRO A O 1
ATOM 2914 N N . PHE A 1 364 ? 16.716 -12.001 -37.807 1.00 82.69 364 PHE A N 1
ATOM 2915 C CA . PHE A 1 364 ? 15.679 -12.566 -36.948 1.00 82.69 364 PHE A CA 1
ATOM 2916 C C . PHE A 1 364 ? 14.614 -13.362 -37.718 1.00 82.69 364 PHE A C 1
ATOM 2918 O O . PHE A 1 364 ? 13.938 -14.195 -37.110 1.00 82.69 364 PHE A O 1
ATOM 2925 N N . GLY A 1 365 ? 14.448 -13.178 -39.033 1.00 75.06 365 GLY A N 1
ATOM 2926 C CA . GLY A 1 365 ? 13.429 -13.895 -39.805 1.00 75.06 365 GLY A CA 1
ATOM 2927 C C . GLY A 1 365 ? 13.112 -13.314 -41.181 1.00 75.06 365 GLY A C 1
ATOM 2928 O O . GLY A 1 365 ? 14.007 -13.019 -41.962 1.00 75.06 365 GLY A O 1
ATOM 2929 N N . LYS A 1 366 ? 11.820 -13.260 -41.524 1.00 64.88 366 LYS A N 1
ATOM 2930 C CA . LYS A 1 366 ? 11.311 -12.403 -42.600 1.00 64.88 366 LYS A CA 1
ATOM 2931 C C . LYS A 1 366 ? 10.583 -11.238 -41.939 1.00 64.88 366 LYS A C 1
ATOM 2933 O O . LYS A 1 366 ? 9.657 -11.484 -41.170 1.00 64.88 366 LYS A O 1
ATOM 2938 N N . ASP A 1 367 ? 11.009 -10.026 -42.255 1.00 64.75 367 ASP A N 1
ATOM 2939 C CA . ASP A 1 367 ? 10.405 -8.756 -41.857 1.00 64.75 367 ASP A CA 1
ATOM 2940 C C . ASP A 1 367 ? 10.149 -8.629 -40.341 1.00 64.75 367 ASP A C 1
ATOM 2942 O O . ASP A 1 367 ? 9.110 -8.126 -39.921 1.00 64.75 367 ASP A O 1
ATOM 2946 N N . ASP A 1 368 ? 11.076 -9.119 -39.506 1.00 69.38 368 ASP A N 1
ATOM 2947 C CA . ASP A 1 368 ? 10.987 -9.075 -38.035 1.00 69.38 368 ASP A CA 1
ATOM 2948 C C . ASP A 1 368 ? 9.760 -9.788 -37.422 1.00 69.38 368 ASP A C 1
ATOM 2950 O O . ASP A 1 368 ? 9.524 -9.698 -36.216 1.00 69.38 368 ASP A O 1
ATOM 2954 N N . GLU A 1 369 ? 9.009 -10.583 -38.197 1.00 74.94 369 GLU A N 1
ATOM 2955 C CA . GLU A 1 369 ? 7.802 -11.301 -37.739 1.00 74.94 369 GLU A CA 1
ATOM 2956 C C . GLU A 1 369 ? 8.073 -12.296 -36.594 1.00 74.94 369 GLU A C 1
ATOM 2958 O O . GLU A 1 369 ? 7.165 -12.729 -35.875 1.00 74.94 369 GLU A O 1
ATOM 2963 N N . ASN A 1 370 ? 9.338 -12.677 -36.419 1.00 83.12 370 ASN A N 1
ATOM 2964 C CA . ASN A 1 370 ? 9.785 -13.547 -35.339 1.00 83.12 370 ASN A CA 1
ATOM 2965 C C . ASN A 1 370 ? 10.092 -12.789 -34.043 1.00 83.12 370 ASN A C 1
ATOM 2967 O O . ASN A 1 370 ? 10.224 -13.429 -32.999 1.00 83.12 370 ASN A O 1
ATOM 2971 N N . LEU A 1 371 ? 10.189 -11.458 -34.068 1.00 87.06 371 LEU A N 1
ATOM 2972 C CA . LEU A 1 371 ? 10.343 -10.657 -32.863 1.00 87.06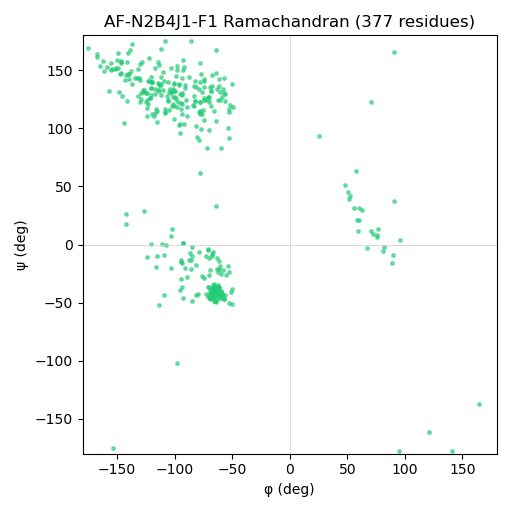 371 LEU A CA 1
ATOM 2973 C C . LEU A 1 371 ? 8.983 -10.428 -32.210 1.00 87.06 371 LEU A C 1
ATOM 2975 O O . LEU A 1 371 ? 8.057 -9.864 -32.786 1.00 87.06 371 LEU A O 1
ATOM 2979 N N . LYS A 1 372 ? 8.874 -10.815 -30.941 1.00 88.31 372 LYS A N 1
ATOM 2980 C CA . LYS A 1 372 ? 7.693 -10.539 -30.126 1.00 88.31 372 LYS A CA 1
ATOM 2981 C C . LYS A 1 372 ? 8.016 -9.481 -29.083 1.00 88.31 372 LYS A C 1
ATOM 2983 O O . LYS A 1 372 ? 8.792 -9.736 -28.159 1.00 88.31 372 LYS A O 1
ATOM 2988 N N . TYR A 1 373 ? 7.375 -8.321 -29.223 1.00 88.44 373 TYR A N 1
ATOM 2989 C CA . TYR A 1 373 ? 7.469 -7.204 -28.284 1.00 88.44 373 TYR A CA 1
ATOM 2990 C C . TYR A 1 373 ? 7.053 -7.612 -26.865 1.00 88.44 373 TYR A C 1
ATOM 2992 O O . TYR A 1 373 ? 6.016 -8.254 -26.655 1.00 88.44 373 TYR A O 1
ATOM 3000 N N . ILE A 1 374 ? 7.855 -7.209 -25.879 1.00 89.00 374 ILE A N 1
ATOM 3001 C CA . ILE A 1 374 ? 7.553 -7.396 -24.463 1.00 89.00 374 ILE A CA 1
ATOM 3002 C C . ILE A 1 374 ? 6.903 -6.123 -23.922 1.00 89.00 374 ILE A C 1
ATOM 3004 O O . ILE A 1 374 ? 7.572 -5.145 -23.604 1.00 89.00 374 ILE A O 1
ATOM 3008 N N . GLU A 1 375 ? 5.584 -6.171 -23.737 1.00 89.12 375 GLU A N 1
ATOM 3009 C CA . GLU A 1 375 ? 4.841 -5.061 -23.140 1.00 89.12 375 GLU A CA 1
ATOM 3010 C C . GLU A 1 375 ? 5.196 -4.882 -21.658 1.00 89.12 375 GLU A C 1
ATOM 3012 O O . GLU A 1 375 ? 4.966 -5.780 -20.823 1.00 89.12 375 GLU A O 1
ATOM 3017 N N . LEU A 1 376 ? 5.736 -3.702 -21.345 1.00 87.62 376 LEU A N 1
ATOM 3018 C CA . LEU A 1 376 ? 6.061 -3.264 -19.996 1.00 87.62 376 LEU A CA 1
ATOM 3019 C C . LEU A 1 376 ? 4.846 -2.598 -19.338 1.00 87.62 376 LEU A C 1
ATOM 3021 O O . LEU A 1 376 ? 4.057 -1.901 -19.964 1.00 87.62 376 LEU A O 1
ATOM 3025 N N . LYS A 1 377 ? 4.695 -2.813 -18.033 1.00 80.12 377 LYS A N 1
ATOM 3026 C CA . LYS A 1 377 ? 3.665 -2.192 -17.198 1.00 80.12 377 LYS A CA 1
ATOM 3027 C C . LYS A 1 377 ? 4.236 -0.974 -16.497 1.00 80.12 377 LYS A C 1
ATOM 3029 O O . LYS A 1 377 ? 5.315 -1.058 -15.917 1.00 80.12 377 LYS A O 1
ATOM 3034 N N . ARG A 1 378 ? 3.484 0.121 -16.452 1.00 83.12 378 ARG A N 1
ATOM 3035 C CA . ARG A 1 378 ? 3.856 1.302 -15.665 1.00 83.12 378 ARG A CA 1
ATOM 3036 C C . ARG A 1 378 ? 3.755 1.011 -14.159 1.00 83.12 378 ARG A C 1
ATOM 3038 O O . ARG A 1 378 ? 2.796 0.370 -13.722 1.00 83.12 378 ARG A O 1
ATOM 3045 N N . LEU A 1 379 ? 4.766 1.435 -13.392 1.00 78.38 379 LEU A N 1
ATOM 3046 C CA . LEU A 1 379 ? 4.875 1.233 -11.937 1.00 78.38 379 LEU A CA 1
ATOM 3047 C C . LEU A 1 379 ? 4.270 2.357 -11.092 1.00 78.38 379 LEU A C 1
ATOM 3049 O O . LEU A 1 379 ? 4.741 3.523 -11.205 1.00 78.38 379 LEU A O 1
#